Protein AF-0000000066217274 (afdb_homodimer)

pLDDT: mean 87.34, std 11.84, range [41.66, 98.69]

Organism: Salmonella typhimurium (strain LT2 / SGSC1412 / ATCC 700720) (NCBI:txid99287)

Solvent-accessible surface area (backbone atoms only — not comparable to full-atom values): 22727 Å² total; per-residue (Å²): 130,80,70,40,38,28,33,39,38,52,45,33,43,40,44,54,53,23,50,56,60,71,36,62,88,39,76,46,53,39,77,77,49,74,39,61,42,50,83,49,48,62,59,47,44,70,74,65,59,39,44,31,38,39,37,37,53,82,38,65,92,37,54,50,79,61,48,41,38,55,47,32,68,76,38,70,79,38,33,32,34,38,46,23,81,73,79,51,60,68,56,51,44,52,40,42,73,38,52,34,33,26,40,37,49,39,60,41,53,64,65,55,55,53,53,38,52,59,38,33,73,73,75,35,77,32,67,37,82,90,50,64,56,67,62,44,52,50,47,53,54,42,38,58,56,44,55,62,62,47,53,74,66,36,37,55,52,47,35,38,46,73,73,63,44,48,63,64,51,46,16,64,74,69,70,46,51,53,67,54,46,52,50,38,51,51,51,49,23,59,72,65,72,38,91,41,70,68,49,40,51,49,47,25,51,73,64,58,57,43,81,125,129,81,68,39,38,28,34,40,37,53,46,34,43,41,45,54,52,22,50,56,59,70,35,61,90,38,74,44,54,38,77,77,49,73,39,60,43,50,83,48,47,63,58,48,42,70,74,65,60,40,44,30,37,39,36,38,54,82,37,66,91,36,53,51,76,61,50,40,38,56,48,31,68,76,38,71,80,37,34,31,33,37,45,24,81,74,77,51,62,68,57,52,43,52,40,43,71,37,53,33,32,27,40,38,50,40,59,41,55,64,66,55,55,53,53,38,52,60,38,32,74,72,73,34,76,32,67,38,80,92,50,63,56,67,62,43,52,50,48,52,53,43,39,57,55,44,54,62,62,46,52,74,66,36,37,55,52,48,36,39,47,73,74,63,44,47,63,65,50,44,16,64,74,68,72,47,52,54,66,55,48,50,50,38,51,50,52,47,24,60,69,65,72,40,90,42,70,68,49,41,53,49,47,26,51,73,66,58,58,40,81,124

GO terms:
  GO:0000156 phosphorelay response regulator activity (F, IDA)
  GO:0005737 cytoplasm (C, IDA)
  GO:0000976 transcription cis-regulatory region binding (F, IDA)
  GO:0001216 DNA-binding transcription activator activity (F, IDA)
  GO:0001217 DNA-binding transcription repressor activity (F, IDA)
  GO:0043565 sequence-specific DNA binding (F, IDA)
  GO:0044374 sequence-specific DNA binding, bending (F, IDA)
  GO:0001216 DNA-binding transcription activator activity (F, IMP)
  GO:0045893 positive regulation of DNA-templated transcription (P, IMP)
  GO:1900192 positive regulation of single-species biofilm formation (P, IMP)
  GO:1902201 negative regulation of bacterial-type flagellum-dependent cell motility (P, IMP)
  GO:0052170 symbiont-mediated suppression of host innate immune response (P, IMP)
  GO:0005515 protein binding (F, IPI)

Sequence (424 aa):
MKEYKILLVDDHEIIINGIMNALLPWPHFKIVEHVKNGLEVYNACCAYEPDILILDLSLPGINGLDIIPQLHQRWPAMNILVYTAYQQEYMTIKTLAAGANGYVLKSSSQQVLLAALQTVAVNKRYIDPTLNREAILAELNADTTNHQLLTLRERQVLKLIDEGYTNHGISEKLHISIKTVETHRMNMMRKLQVHKVTELLNCARRMRLIEYMKEYKILLVDDHEIIINGIMNALLPWPHFKIVEHVKNGLEVYNACCAYEPDILILDLSLPGINGLDIIPQLHQRWPAMNILVYTAYQQEYMTIKTLAAGANGYVLKSSSQQVLLAALQTVAVNKRYIDPTLNREAILAELNADTTNHQLLTLRERQVLKLIDEGYTNHGISEKLHISIKTVETHRMNMMRKLQVHKVTELLNCARRMRLIEY

Structure (mmCIF, N/CA/C/O backbone):
data_AF-0000000066217274-model_v1
#
loop_
_entity.id
_entity.type
_entity.pdbx_description
1 polymer 'Response regulator SsrB'
#
loop_
_atom_site.group_PDB
_atom_site.id
_atom_site.type_symbol
_atom_site.label_atom_id
_atom_site.label_alt_id
_atom_site.label_comp_id
_atom_site.label_asym_id
_atom_site.label_entity_id
_atom_site.label_seq_id
_atom_site.pdbx_PDB_ins_code
_atom_site.Cartn_x
_atom_site.Cartn_y
_atom_site.Cartn_z
_atom_site.occupancy
_atom_site.B_iso_or_equiv
_atom_site.auth_seq_id
_atom_site.auth_comp_id
_atom_site.auth_asym_id
_atom_site.auth_atom_id
_atom_site.pdbx_PDB_model_num
ATOM 1 N N . MET A 1 1 ? -26.031 18.078 14.914 1 64.5 1 MET A N 1
ATOM 2 C CA . MET A 1 1 ? -24.656 17.562 14.977 1 64.5 1 MET A CA 1
ATOM 3 C C . MET A 1 1 ? -23.859 18 13.75 1 64.5 1 MET A C 1
ATOM 5 O O . MET A 1 1 ? -24.422 18.156 12.664 1 64.5 1 MET A O 1
ATOM 9 N N . LYS A 1 2 ? -22.719 18.562 13.898 1 88.5 2 LYS A N 1
ATOM 10 C CA . LYS A 1 2 ? -21.953 19.125 12.781 1 88.5 2 LYS A CA 1
ATOM 11 C C . LYS A 1 2 ? -21.594 18.031 11.773 1 88.5 2 LYS A C 1
ATOM 13 O O . LYS A 1 2 ? -21.25 16.922 12.164 1 88.5 2 LYS A O 1
ATOM 18 N N . GLU A 1 3 ? -21.969 18.266 10.539 1 94.81 3 GLU A N 1
ATOM 19 C CA . GLU A 1 3 ? -21.578 17.391 9.445 1 94.81 3 GLU A CA 1
ATOM 20 C C . GLU A 1 3 ? -20.188 17.734 8.914 1 94.81 3 GLU A C 1
ATOM 22 O O . GLU A 1 3 ? -19.828 18.906 8.812 1 94.81 3 GLU A O 1
ATOM 27 N N . TYR A 1 4 ? -19.469 16.75 8.664 1 98 4 TYR A N 1
ATOM 28 C CA . TYR A 1 4 ? -18.125 16.938 8.148 1 98 4 TYR A CA 1
ATOM 29 C C . TYR A 1 4 ? -18 16.391 6.734 1 98 4 TYR A C 1
ATOM 31 O O . TYR A 1 4 ? -18.281 15.211 6.496 1 98 4 TYR A O 1
ATOM 39 N N . LYS A 1 5 ? -17.562 17.25 5.82 1 98.38 5 LYS A N 1
ATOM 40 C CA . LYS A 1 5 ? -17.266 16.828 4.457 1 98.38 5 LYS A CA 1
ATOM 41 C C . LYS A 1 5 ? -15.875 16.219 4.367 1 98.38 5 LYS A C 1
ATOM 43 O O . LYS A 1 5 ? -14.891 16.828 4.801 1 98.38 5 LYS A O 1
ATOM 48 N N . ILE A 1 6 ? -15.836 15.016 3.742 1 98.62 6 ILE A N 1
ATOM 49 C CA . ILE A 1 6 ? -14.562 14.305 3.658 1 98.62 6 ILE A CA 1
ATOM 50 C C . ILE A 1 6 ? -14.172 14.117 2.193 1 98.62 6 ILE A C 1
ATOM 52 O O . ILE A 1 6 ? -14.992 13.703 1.373 1 98.62 6 ILE A O 1
ATOM 56 N N . LEU A 1 7 ? -12.969 14.508 1.836 1 98.38 7 LEU A N 1
ATOM 57 C CA . LEU A 1 7 ? -12.336 14.172 0.562 1 98.38 7 LEU A CA 1
ATOM 58 C C . LEU A 1 7 ? -11.336 13.039 0.732 1 98.38 7 LEU A C 1
ATOM 60 O O . LEU A 1 7 ? -10.453 13.102 1.595 1 98.38 7 LEU A O 1
ATOM 64 N N . LEU A 1 8 ? -11.508 11.984 -0.059 1 97.31 8 LEU A N 1
ATOM 65 C CA . LEU A 1 8 ? -10.617 10.828 0.001 1 97.31 8 LEU A CA 1
ATOM 66 C C . LEU A 1 8 ? -9.609 10.867 -1.141 1 97.31 8 LEU A C 1
ATOM 68 O O . LEU A 1 8 ? -9.984 11.031 -2.303 1 97.31 8 LEU A O 1
ATOM 72 N N . VAL A 1 9 ? -8.336 10.75 -0.808 1 95.19 9 VAL A N 1
ATOM 73 C CA . VAL A 1 9 ? -7.27 10.656 -1.804 1 95.19 9 VAL A CA 1
ATOM 74 C C . VAL A 1 9 ? -6.551 9.32 -1.669 1 95.19 9 VAL A C 1
ATOM 76 O O . VAL A 1 9 ? -5.676 9.164 -0.817 1 95.19 9 VAL A O 1
ATOM 79 N N . ASP A 1 10 ? -6.836 8.422 -2.498 1 93.25 10 ASP A N 1
ATOM 80 C CA . ASP A 1 10 ? -6.324 7.051 -2.525 1 93.25 10 ASP A CA 1
ATOM 81 C C . ASP A 1 10 ? -6.574 6.398 -3.883 1 93.25 10 ASP A C 1
ATOM 83 O O . ASP A 1 10 ? -7.629 6.594 -4.488 1 93.25 10 ASP A O 1
ATOM 87 N N . ASP A 1 11 ? -5.637 5.641 -4.363 1 89.56 11 ASP A N 1
ATOM 88 C CA . ASP A 1 11 ? -5.82 5.059 -5.691 1 89.56 11 ASP A CA 1
ATOM 89 C C . ASP A 1 11 ? -6.309 3.613 -5.594 1 89.56 11 ASP A C 1
ATOM 91 O O . ASP A 1 11 ? -6.535 2.961 -6.617 1 89.56 11 ASP A O 1
ATOM 95 N N . HIS A 1 12 ? -6.5 3.104 -4.469 1 91.06 12 HIS A N 1
ATOM 96 C CA . HIS A 1 12 ? -7.039 1.762 -4.277 1 91.06 12 HIS A CA 1
ATOM 97 C C . HIS A 1 12 ? -8.555 1.797 -4.094 1 91.06 12 HIS A C 1
ATOM 99 O O . HIS A 1 12 ? -9.047 2.152 -3.02 1 91.06 12 HIS A O 1
ATOM 105 N N . GLU A 1 13 ? -9.242 1.322 -5.082 1 91.5 13 GLU A N 1
ATOM 106 C CA . GLU A 1 13 ? -10.703 1.378 -5.059 1 91.5 13 GLU A CA 1
ATOM 107 C C . GLU A 1 13 ? -11.266 0.593 -3.877 1 91.5 13 GLU A C 1
ATOM 109 O O . GLU A 1 13 ? -12.258 1.004 -3.268 1 91.5 13 GLU A O 1
ATOM 114 N N . ILE A 1 14 ? -10.688 -0.49 -3.588 1 93.12 14 ILE A N 1
ATOM 115 C CA . ILE A 1 14 ? -11.172 -1.345 -2.51 1 93.12 14 ILE A CA 1
ATOM 116 C C . ILE A 1 14 ? -11.055 -0.609 -1.177 1 93.12 14 ILE A C 1
ATOM 118 O O . ILE A 1 14 ? -11.898 -0.783 -0.291 1 93.12 14 ILE A O 1
ATOM 122 N N . ILE A 1 15 ? -10.07 0.191 -1.013 1 93.81 15 ILE A N 1
ATOM 123 C CA . ILE A 1 15 ? -9.883 0.988 0.196 1 93.81 15 ILE A CA 1
ATOM 124 C C . ILE A 1 15 ? -10.969 2.062 0.273 1 93.81 15 ILE A C 1
ATOM 126 O O . ILE A 1 15 ? -11.57 2.273 1.33 1 93.81 15 ILE A O 1
ATOM 130 N N . ILE A 1 16 ? -11.227 2.725 -0.833 1 94.31 16 ILE A N 1
ATOM 131 C CA . ILE A 1 16 ? -12.273 3.74 -0.903 1 94.31 16 ILE A CA 1
ATOM 132 C C . ILE A 1 16 ? -13.609 3.133 -0.492 1 94.31 16 ILE A C 1
ATOM 134 O O . ILE A 1 16 ? -14.297 3.664 0.384 1 94.31 16 ILE A O 1
ATOM 138 N N . ASN A 1 17 ? -13.906 2.033 -1.079 1 93.38 17 ASN A N 1
ATOM 139 C CA . ASN A 1 17 ? -15.156 1.354 -0.755 1 93.38 17 ASN A CA 1
ATOM 140 C C . ASN A 1 17 ? -15.195 0.911 0.705 1 93.38 17 ASN A C 1
ATOM 142 O O . ASN A 1 17 ? -16.234 0.96 1.348 1 93.38 17 ASN A O 1
ATOM 146 N N . GLY A 1 18 ? -14.078 0.452 1.181 1 94.19 18 GLY A N 1
ATOM 147 C CA . GLY A 1 18 ? -13.977 0.064 2.578 1 94.19 18 GLY A CA 1
ATOM 148 C C . GLY A 1 18 ? -14.258 1.205 3.537 1 94.19 18 GLY A C 1
ATOM 149 O O . GLY A 1 18 ? -14.984 1.032 4.52 1 94.19 18 GLY A O 1
ATOM 150 N N . ILE A 1 19 ? -13.727 2.344 3.215 1 96.25 19 ILE A N 1
ATOM 151 C CA . ILE A 1 19 ? -13.93 3.521 4.051 1 96.25 19 ILE A CA 1
ATOM 152 C C . ILE A 1 19 ? -15.391 3.967 3.971 1 96.25 19 ILE A C 1
ATOM 154 O O . ILE A 1 19 ? -16 4.277 4.992 1 96.25 19 ILE A O 1
ATOM 158 N N . MET A 1 20 ? -15.906 4.02 2.789 1 94.81 20 MET A N 1
ATOM 159 C CA . MET A 1 20 ? -17.297 4.398 2.605 1 94.81 20 MET A CA 1
ATOM 160 C C . MET A 1 20 ? -18.219 3.502 3.434 1 94.81 20 MET A C 1
ATOM 162 O O . MET A 1 20 ? -19.125 3.99 4.109 1 94.81 20 MET A O 1
ATOM 166 N N . ASN A 1 21 ? -17.969 2.262 3.369 1 93.62 21 ASN A N 1
ATOM 167 C CA . ASN A 1 21 ? -18.781 1.315 4.129 1 93.62 21 ASN A CA 1
ATOM 168 C C . ASN A 1 21 ? -18.609 1.505 5.633 1 93.62 21 ASN A C 1
ATOM 170 O O . ASN A 1 21 ? -19.562 1.378 6.398 1 93.62 21 ASN A O 1
ATOM 174 N N . ALA A 1 22 ? -17.391 1.72 6.059 1 94 22 ALA A N 1
ATOM 175 C CA . ALA A 1 22 ? -17.078 1.901 7.477 1 94 22 ALA A CA 1
ATOM 176 C C . ALA A 1 22 ? -17.781 3.131 8.039 1 94 22 ALA A C 1
ATOM 178 O O . ALA A 1 22 ? -18.094 3.184 9.227 1 94 22 ALA A O 1
ATOM 179 N N . LEU A 1 23 ? -18.109 4.062 7.203 1 96.06 23 LEU A N 1
ATOM 180 C CA . LEU A 1 23 ? -18.656 5.332 7.66 1 96.06 23 LEU A CA 1
ATOM 181 C C . LEU A 1 23 ? -20.188 5.32 7.57 1 96.06 23 LEU A C 1
ATOM 183 O O . LEU A 1 23 ? -20.844 6.246 8.047 1 96.06 23 LEU A O 1
ATOM 187 N N . LEU A 1 24 ? -20.797 4.316 7.043 1 94.06 24 LEU A N 1
ATOM 188 C CA . LEU A 1 24 ? -22.25 4.227 6.875 1 94.06 24 LEU A CA 1
ATOM 189 C C . LEU A 1 24 ? -22.953 4.445 8.203 1 94.06 24 LEU A C 1
ATOM 191 O O . LEU A 1 24 ? -23.969 5.16 8.258 1 94.06 24 LEU A O 1
ATOM 195 N N . PRO A 1 25 ? -22.484 3.926 9.344 1 95 25 PRO A N 1
ATOM 196 C CA . PRO A 1 25 ? -23.156 4.141 10.633 1 95 25 PRO A CA 1
ATOM 197 C C . PRO A 1 25 ? -22.922 5.539 11.195 1 95 25 PRO A C 1
ATOM 199 O O . PRO A 1 25 ? -23.5 5.902 12.219 1 95 25 PRO A O 1
ATOM 202 N N . TRP A 1 26 ? -22.109 6.336 10.555 1 94.81 26 TRP A N 1
ATOM 203 C CA . TRP A 1 26 ? -21.75 7.672 11.016 1 94.81 26 TRP A CA 1
ATOM 204 C C . TRP A 1 26 ? -22.141 8.727 9.977 1 94.81 26 TRP A C 1
ATOM 206 O O . TRP A 1 26 ? -21.266 9.32 9.336 1 94.81 26 TRP A O 1
ATOM 216 N N . PRO A 1 27 ? -23.422 9.055 9.953 1 94.44 27 PRO A N 1
ATOM 217 C CA . PRO A 1 27 ? -23.938 9.898 8.867 1 94.44 27 PRO A CA 1
ATOM 218 C C . PRO A 1 27 ? -23.391 11.328 8.922 1 94.44 27 PRO A C 1
ATOM 220 O O . PRO A 1 27 ? -23.531 12.078 7.957 1 94.44 27 PRO A O 1
ATOM 223 N N . HIS A 1 28 ? -22.781 11.727 10.094 1 96.19 28 HIS A N 1
ATOM 224 C CA . HIS A 1 28 ? -22.234 13.078 10.195 1 96.19 28 HIS A CA 1
ATOM 225 C C . HIS A 1 28 ? -20.922 13.203 9.43 1 96.19 28 HIS A C 1
ATOM 227 O O . HIS A 1 28 ? -20.406 14.305 9.25 1 96.19 28 HIS A O 1
ATOM 233 N N . PHE A 1 29 ? -20.375 12.094 9.016 1 97.62 29 PHE A N 1
ATOM 234 C CA . PHE A 1 29 ? -19.25 12.086 8.086 1 97.62 29 PHE A CA 1
ATOM 235 C C . PHE A 1 29 ? -19.719 11.797 6.664 1 97.62 29 PHE A C 1
ATOM 237 O O . PHE A 1 29 ? -20.219 10.703 6.383 1 97.62 29 PHE A O 1
ATOM 244 N N . LYS A 1 30 ? -19.484 12.68 5.734 1 97.5 30 LYS A N 1
ATOM 245 C CA . LYS A 1 30 ? -19.938 12.539 4.355 1 97.5 30 LYS A CA 1
ATOM 246 C C . LYS A 1 30 ? -18.781 12.594 3.377 1 97.5 30 LYS A C 1
ATOM 248 O O . LYS A 1 30 ? -18.078 13.602 3.293 1 97.5 30 LYS A O 1
ATOM 253 N N . ILE A 1 31 ? -18.609 11.594 2.656 1 97.62 31 ILE A N 1
ATOM 254 C CA . ILE A 1 31 ? -17.609 11.602 1.59 1 97.62 31 ILE A CA 1
ATOM 255 C C . ILE A 1 31 ? -18.141 12.398 0.4 1 97.62 31 ILE A C 1
ATOM 257 O O . ILE A 1 31 ? -19.141 12.023 -0.211 1 97.62 31 ILE A O 1
ATOM 261 N N . VAL A 1 32 ? -17.5 13.414 0.003 1 97.69 32 VAL A N 1
ATOM 262 C CA . VAL A 1 32 ? -18.016 14.312 -1.022 1 97.69 32 VAL A CA 1
ATOM 263 C C . VAL A 1 32 ? -17.359 14 -2.363 1 97.69 32 VAL A C 1
ATOM 265 O O . VAL A 1 32 ? -17.922 14.305 -3.422 1 97.69 32 VAL A O 1
ATOM 268 N N . GLU A 1 33 ? -16.141 13.453 -2.285 1 96.69 33 GLU A N 1
ATOM 269 C CA . GLU A 1 33 ? -15.422 13.07 -3.49 1 96.69 33 GLU A CA 1
ATOM 270 C C . GLU A 1 33 ? -14.242 12.164 -3.156 1 96.69 33 GLU A C 1
ATOM 272 O O . GLU A 1 33 ? -13.836 12.062 -1.997 1 96.69 33 GLU A O 1
ATOM 277 N N . HIS A 1 34 ? -13.789 11.414 -4.125 1 95.25 34 HIS A N 1
ATOM 278 C CA . HIS A 1 34 ? -12.547 10.648 -4.039 1 95.25 34 HIS A CA 1
ATOM 279 C C . HIS A 1 34 ? -11.672 10.875 -5.27 1 95.25 34 HIS A C 1
ATOM 281 O O . HIS A 1 34 ? -12.18 10.984 -6.387 1 95.25 34 HIS A O 1
ATOM 287 N N . VAL A 1 35 ? -10.422 11.062 -5.043 1 91.94 35 VAL A N 1
ATOM 288 C CA . VAL A 1 35 ? -9.453 11.305 -6.105 1 91.94 35 VAL A CA 1
ATOM 289 C C . VAL A 1 35 ? -8.359 10.242 -6.059 1 91.94 35 VAL A C 1
ATOM 291 O O . VAL A 1 35 ? -8.023 9.742 -4.984 1 91.94 35 VAL A O 1
ATOM 294 N N . LYS A 1 36 ? -7.738 9.961 -7.227 1 88.12 36 LYS A N 1
ATOM 295 C CA . LYS A 1 36 ? -6.809 8.844 -7.316 1 88.12 36 LYS A CA 1
ATOM 296 C C . LYS A 1 36 ? -5.387 9.328 -7.586 1 88.12 36 LYS A C 1
ATOM 298 O O . LYS A 1 36 ? -4.457 8.523 -7.688 1 88.12 36 LYS A O 1
ATOM 303 N N . ASN A 1 37 ? -5.254 10.609 -7.773 1 83.81 37 ASN A N 1
ATOM 304 C CA . ASN A 1 37 ? -3.922 11.133 -8.055 1 83.81 37 ASN A CA 1
ATOM 305 C C . ASN A 1 37 ? -3.699 12.477 -7.367 1 83.81 37 ASN A C 1
ATOM 307 O O . ASN A 1 37 ? -4.648 13.234 -7.141 1 83.81 37 ASN A O 1
ATOM 311 N N . GLY A 1 38 ? -2.428 12.688 -7.062 1 79.44 38 GLY A N 1
ATOM 312 C CA . GLY A 1 38 ? -2.049 13.883 -6.32 1 79.44 38 GLY A CA 1
ATOM 313 C C . GLY A 1 38 ? -2.348 15.172 -7.066 1 79.44 38 GLY A C 1
ATOM 314 O O . GLY A 1 38 ? -2.637 16.203 -6.449 1 79.44 38 GLY A O 1
ATOM 315 N N . LEU A 1 39 ? -2.357 15.148 -8.328 1 80.06 39 LEU A N 1
ATOM 316 C CA . LEU A 1 39 ? -2.543 16.344 -9.141 1 80.06 39 LEU A CA 1
ATOM 317 C C . LEU A 1 39 ? -3.979 16.844 -9.047 1 80.06 39 LEU A C 1
ATOM 319 O O . LEU A 1 39 ? -4.238 18.031 -9.258 1 80.06 39 LEU A O 1
ATOM 323 N N . GLU A 1 40 ? -4.852 16.062 -8.672 1 90 40 GLU A N 1
ATOM 324 C CA . GLU A 1 40 ? -6.27 16.406 -8.648 1 90 40 GLU A CA 1
ATOM 325 C C . GLU A 1 40 ? -6.699 16.875 -7.258 1 90 40 GLU A C 1
ATOM 327 O O . GLU A 1 40 ? -7.805 17.391 -7.082 1 90 40 GLU A O 1
ATOM 332 N N . VAL A 1 41 ? -5.793 16.719 -6.281 1 92.56 41 VAL A N 1
ATOM 333 C CA . VAL A 1 41 ? -6.145 17 -4.891 1 92.56 41 VAL A CA 1
ATOM 334 C C . VAL A 1 41 ? -6.504 18.469 -4.738 1 92.56 41 VAL A C 1
ATOM 336 O O . VAL A 1 41 ? -7.516 18.812 -4.121 1 92.56 41 VAL A O 1
ATOM 339 N N . TYR A 1 42 ? -5.641 19.297 -5.324 1 91.44 42 TYR A N 1
ATOM 340 C CA . TYR A 1 42 ? -5.852 20.734 -5.211 1 91.44 42 TYR A CA 1
ATOM 341 C C . TYR A 1 42 ? -7.191 21.141 -5.809 1 91.44 42 TYR A C 1
ATOM 343 O O . TYR A 1 42 ? -7.977 21.844 -5.172 1 91.44 42 TYR A O 1
ATOM 351 N N . ASN A 1 43 ? -7.445 20.719 -7.023 1 94.62 43 ASN A N 1
ATOM 352 C CA . ASN A 1 43 ? -8.695 21.047 -7.699 1 94.62 43 ASN A CA 1
ATOM 353 C C . ASN A 1 43 ? -9.906 20.531 -6.922 1 94.62 43 ASN A C 1
ATOM 355 O O . ASN A 1 43 ? -10.938 21.203 -6.859 1 94.62 43 ASN A O 1
ATOM 359 N N . ALA A 1 44 ? -9.797 19.406 -6.383 1 96.69 44 ALA A N 1
ATOM 360 C CA . ALA A 1 44 ? -10.883 18.812 -5.602 1 96.69 44 ALA A CA 1
ATOM 361 C C . ALA A 1 44 ? -11.133 19.625 -4.332 1 96.69 44 ALA A C 1
ATOM 363 O O . ALA A 1 44 ? -12.281 19.828 -3.934 1 96.69 44 ALA A O 1
ATOM 364 N N . CYS A 1 45 ? -10.062 20.031 -3.713 1 96.5 45 CYS A N 1
ATOM 365 C CA . CYS A 1 45 ? -10.211 20.859 -2.529 1 96.5 45 CYS A CA 1
ATOM 366 C C . CYS A 1 45 ? -10.93 22.172 -2.869 1 96.5 45 CYS A C 1
ATOM 368 O O . CYS A 1 45 ? -11.766 22.641 -2.098 1 96.5 45 CYS A O 1
ATOM 370 N N . CYS A 1 46 ? -10.578 22.734 -4.016 1 96.25 46 CYS A N 1
ATOM 371 C CA . CYS A 1 46 ? -11.234 23.969 -4.465 1 96.25 46 CYS A CA 1
ATOM 372 C C . CYS A 1 46 ? -12.719 23.719 -4.727 1 96.25 46 CYS A C 1
ATOM 374 O O . CYS A 1 46 ? -13.562 24.531 -4.332 1 96.25 46 CYS A O 1
ATOM 376 N N . ALA A 1 47 ? -13.039 22.688 -5.293 1 97.12 47 ALA A N 1
ATOM 377 C CA . ALA A 1 47 ? -14.391 22.406 -5.773 1 97.12 47 ALA A CA 1
ATOM 378 C C . ALA A 1 47 ? -15.312 22.016 -4.617 1 97.12 47 ALA A C 1
ATOM 380 O O . ALA A 1 47 ? -16.484 22.375 -4.609 1 97.12 47 ALA A O 1
ATOM 381 N N . TYR A 1 48 ? -14.797 21.281 -3.602 1 97.5 48 TYR A N 1
ATOM 382 C CA . TYR A 1 48 ? -15.695 20.656 -2.643 1 97.5 48 TYR A CA 1
ATOM 383 C C . TYR A 1 48 ? -15.5 21.234 -1.246 1 97.5 48 TYR A C 1
ATOM 385 O O . TYR A 1 48 ? -16.328 21.031 -0.36 1 97.5 48 TYR A O 1
ATOM 393 N N . GLU A 1 49 ? -14.32 21.922 -0.99 1 96.69 49 GLU A N 1
ATOM 394 C CA . GLU A 1 49 ? -14.031 22.562 0.288 1 96.69 49 GLU A CA 1
ATOM 395 C C . GLU A 1 49 ? -14.25 21.609 1.453 1 96.69 49 GLU A C 1
ATOM 397 O O . GLU A 1 49 ? -15.062 21.875 2.342 1 96.69 49 GLU A O 1
ATOM 402 N N . PRO A 1 50 ? -13.539 20.547 1.476 1 98.44 50 PRO A N 1
ATOM 403 C CA . PRO A 1 50 ? -13.727 19.547 2.533 1 98.44 50 PRO A CA 1
ATOM 404 C C . PRO A 1 50 ? -13.273 20.047 3.902 1 98.44 50 PRO A C 1
ATOM 406 O O . PRO A 1 50 ? -12.414 20.938 3.988 1 98.44 50 PRO A O 1
ATOM 409 N N . ASP A 1 51 ? -13.93 19.469 4.93 1 98.5 51 ASP A N 1
ATOM 410 C CA . ASP A 1 51 ? -13.5 19.719 6.305 1 98.5 51 ASP A CA 1
ATOM 411 C C . ASP A 1 51 ? -12.312 18.828 6.676 1 98.5 51 ASP A C 1
ATOM 413 O O . ASP A 1 51 ? -11.477 19.219 7.492 1 98.5 51 ASP A O 1
ATOM 417 N N . ILE A 1 52 ? -12.305 17.641 6.105 1 98.69 52 ILE A N 1
ATOM 418 C CA . ILE A 1 52 ? -11.258 16.672 6.379 1 98.69 52 ILE A CA 1
ATOM 419 C C . ILE A 1 52 ? -10.758 16.078 5.066 1 98.69 52 ILE A C 1
ATOM 421 O O . ILE A 1 52 ? -11.555 15.672 4.215 1 98.69 52 ILE A O 1
ATOM 425 N N . LEU A 1 53 ? -9.492 16.078 4.863 1 98.19 53 LEU A N 1
ATOM 426 C CA . LEU A 1 53 ? -8.805 15.391 3.77 1 98.19 53 LEU A CA 1
ATOM 427 C C . LEU A 1 53 ? -8.109 14.125 4.266 1 98.19 53 LEU A C 1
ATOM 429 O O . LEU A 1 53 ? -7.285 14.18 5.18 1 98.19 53 LEU A O 1
ATOM 433 N N . ILE A 1 54 ? -8.523 12.953 3.805 1 97.88 54 ILE A N 1
ATOM 434 C CA . ILE A 1 54 ? -7.789 11.719 4.047 1 97.88 54 ILE A CA 1
ATOM 435 C C . ILE A 1 54 ? -6.812 11.461 2.902 1 97.88 54 ILE A C 1
ATOM 437 O O . ILE A 1 54 ? -7.223 11.281 1.756 1 97.88 54 ILE A O 1
ATOM 441 N N . LEU A 1 55 ? -5.547 11.406 3.236 1 96.12 55 LEU A N 1
ATOM 442 C CA . LEU A 1 55 ? -4.508 11.422 2.211 1 96.12 55 LEU A CA 1
ATOM 443 C C . LEU A 1 55 ? -3.617 10.188 2.328 1 96.12 55 LEU A C 1
ATOM 445 O O . LEU A 1 55 ? -3.023 9.945 3.383 1 96.12 55 LEU A O 1
ATOM 449 N N . ASP A 1 56 ? -3.547 9.422 1.231 1 94.38 56 ASP A N 1
ATOM 450 C CA . ASP A 1 56 ? -2.566 8.344 1.125 1 94.38 56 ASP A CA 1
ATOM 451 C C . ASP A 1 56 ? -1.214 8.883 0.66 1 94.38 56 ASP A C 1
ATOM 453 O O . ASP A 1 56 ? -1.125 9.539 -0.379 1 94.38 56 ASP A O 1
ATOM 457 N N . LEU A 1 57 ? -0.102 8.523 1.386 1 90.38 57 LEU A N 1
ATOM 458 C CA . LEU A 1 57 ? 1.223 9.031 1.05 1 90.38 57 LEU A CA 1
ATOM 459 C C . LEU A 1 57 ? 1.853 8.219 -0.072 1 90.38 57 LEU A C 1
ATOM 461 O O . LEU A 1 57 ? 2.826 8.648 -0.692 1 90.38 57 LEU A O 1
ATOM 465 N N . SER A 1 58 ? 1.351 7.059 -0.3 1 82.19 58 SER A N 1
ATOM 466 C CA . SER A 1 58 ? 1.958 6.152 -1.269 1 82.19 58 SER A CA 1
ATOM 467 C C . SER A 1 58 ? 1.422 6.406 -2.674 1 82.19 58 SER A C 1
ATOM 469 O O . SER A 1 58 ? 1.649 5.605 -3.584 1 82.19 58 SER A O 1
ATOM 471 N N . LEU A 1 59 ? 0.762 7.391 -2.932 1 81.94 59 LEU A N 1
ATOM 472 C CA . LEU A 1 59 ? 0.155 7.695 -4.223 1 81.94 59 LEU A CA 1
ATOM 473 C C . LEU A 1 59 ? 1.218 8.094 -5.242 1 81.94 59 LEU A C 1
ATOM 475 O O . LEU A 1 59 ? 2.141 8.852 -4.918 1 81.94 59 LEU A O 1
ATOM 479 N N . PRO A 1 60 ? 1.062 7.555 -6.414 1 70.06 60 PRO A N 1
ATOM 480 C CA . PRO A 1 60 ? 1.972 7.992 -7.473 1 70.06 60 PRO A CA 1
ATOM 481 C C . PRO A 1 60 ? 1.853 9.484 -7.77 1 70.06 60 PRO A C 1
ATOM 483 O O . PRO A 1 60 ? 0.747 10.031 -7.766 1 70.06 60 PRO A O 1
ATOM 486 N N . GLY A 1 61 ? 3.047 10.039 -7.957 1 66.75 61 GLY A N 1
ATOM 487 C CA . GLY A 1 61 ? 3.045 11.438 -8.3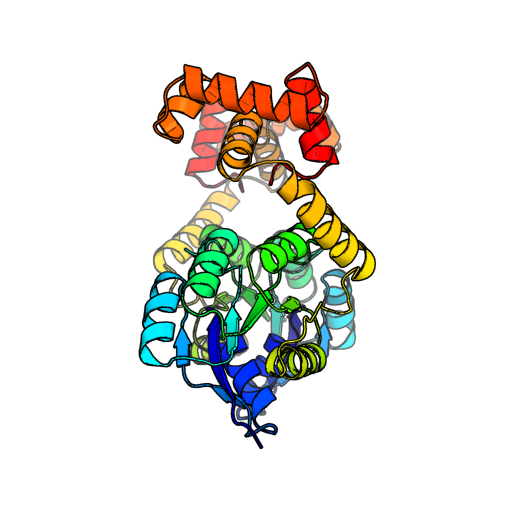75 1 66.75 61 GLY A CA 1
ATOM 488 C C . GLY A 1 61 ? 2.969 12.406 -7.211 1 66.75 61 GLY A C 1
ATOM 489 O O . GLY A 1 61 ? 2.961 13.625 -7.414 1 66.75 61 GLY A O 1
ATOM 490 N N . ILE A 1 62 ? 2.695 11.836 -6.082 1 70 62 ILE A N 1
ATOM 491 C CA . ILE A 1 62 ? 2.584 12.766 -4.961 1 70 62 ILE A CA 1
ATOM 492 C C . ILE A 1 62 ? 3.756 12.562 -4.004 1 70 62 ILE A C 1
ATOM 494 O O . ILE A 1 62 ? 4.156 11.43 -3.732 1 70 62 ILE A O 1
ATOM 498 N N . ASN A 1 63 ? 4.27 13.648 -3.699 1 75.81 63 ASN A N 1
ATOM 499 C CA . ASN A 1 63 ? 5.117 13.75 -2.514 1 75.81 63 ASN A CA 1
ATOM 500 C C . ASN A 1 63 ? 4.375 14.391 -1.346 1 75.81 63 ASN A C 1
ATOM 502 O O . ASN A 1 63 ? 4.188 15.609 -1.318 1 75.81 63 ASN A O 1
ATOM 506 N N . GLY A 1 64 ? 3.908 13.531 -0.446 1 75.88 64 GLY A N 1
ATOM 507 C CA . GLY A 1 64 ? 3.137 14.008 0.692 1 75.88 64 GLY A CA 1
ATOM 508 C C . GLY A 1 64 ? 3.809 15.148 1.433 1 75.88 64 GLY A C 1
ATOM 509 O O . GLY A 1 64 ? 3.139 16.078 1.891 1 75.88 64 GLY A O 1
ATOM 510 N N . LEU A 1 65 ? 5.07 15.094 1.485 1 77.69 65 LEU A N 1
ATOM 511 C CA . LEU A 1 65 ? 5.828 16.109 2.215 1 77.69 65 LEU A CA 1
ATOM 512 C C . LEU A 1 65 ? 5.812 17.438 1.475 1 77.69 65 LEU A C 1
ATOM 514 O O . LEU A 1 65 ? 6.039 18.484 2.076 1 77.69 65 LEU A O 1
ATOM 518 N N . ASP A 1 66 ? 5.504 17.391 0.236 1 79.81 66 ASP A N 1
ATOM 519 C CA . ASP A 1 66 ? 5.422 18.625 -0.559 1 79.81 66 ASP A CA 1
ATOM 520 C C . ASP A 1 66 ? 3.994 19.172 -0.579 1 79.81 66 ASP A C 1
ATOM 522 O O . ASP A 1 66 ? 3.789 20.375 -0.5 1 79.81 66 ASP A O 1
ATOM 526 N N . ILE A 1 67 ? 3.053 18.328 -0.606 1 89 67 ILE A N 1
ATOM 527 C CA . ILE A 1 67 ? 1.688 18.766 -0.871 1 89 67 ILE A CA 1
ATOM 528 C C . ILE A 1 67 ? 1.022 19.188 0.434 1 89 67 ILE A C 1
ATOM 530 O O . ILE A 1 67 ? 0.188 20.094 0.442 1 89 67 ILE A O 1
ATOM 534 N N . ILE A 1 68 ? 1.357 18.594 1.508 1 93.19 68 ILE A N 1
ATOM 535 C CA . ILE A 1 68 ? 0.676 18.828 2.777 1 93.19 68 ILE A CA 1
ATOM 536 C C . ILE A 1 68 ? 0.856 20.281 3.207 1 93.19 68 ILE A C 1
ATOM 538 O O . ILE A 1 68 ? -0.117 20.953 3.541 1 93.19 68 ILE A O 1
ATOM 542 N N . PRO A 1 69 ? 2.133 20.812 3.145 1 89.5 69 PRO A N 1
ATOM 543 C CA . PRO A 1 69 ? 2.289 22.219 3.535 1 89.5 69 PRO A CA 1
ATOM 544 C C . PRO A 1 69 ? 1.501 23.172 2.641 1 89.5 69 PRO A C 1
ATOM 546 O O . PRO A 1 69 ? 0.951 24.172 3.123 1 89.5 69 PRO A O 1
ATOM 549 N N . GLN A 1 70 ? 1.462 22.875 1.408 1 88.5 70 GLN A N 1
ATOM 550 C CA . GLN A 1 70 ? 0.724 23.719 0.462 1 88.5 70 GLN A CA 1
ATOM 551 C C . GLN A 1 70 ? -0.77 23.703 0.773 1 88.5 70 GLN A C 1
ATOM 553 O O . GLN A 1 70 ? -1.411 24.75 0.786 1 88.5 70 GLN A O 1
ATOM 558 N N . LEU A 1 71 ? -1.303 22.609 1.04 1 94.75 71 LEU A N 1
ATOM 559 C CA . LEU A 1 71 ? -2.721 22.469 1.356 1 94.75 71 LEU A CA 1
ATOM 560 C C . LEU A 1 71 ? -3.049 23.141 2.688 1 94.75 71 LEU A C 1
ATOM 562 O O . LEU A 1 71 ? -4.062 23.828 2.809 1 94.75 71 LEU A O 1
ATOM 566 N N . HIS A 1 72 ? -2.178 22.875 3.586 1 93.81 72 HIS A N 1
ATOM 567 C CA . HIS A 1 72 ? -2.375 23.453 4.914 1 93.81 72 HIS A CA 1
ATOM 568 C C . HIS A 1 72 ? -2.383 24.969 4.867 1 93.81 72 HIS A C 1
ATOM 570 O O . HIS A 1 72 ? -3.17 25.625 5.562 1 93.81 72 HIS A O 1
ATOM 576 N N . GLN A 1 73 ? -1.492 25.531 4.141 1 90.06 73 GLN A N 1
ATOM 577 C CA . GLN A 1 73 ? -1.406 26.984 4.012 1 90.06 73 GLN A CA 1
ATOM 578 C C . GLN A 1 73 ? -2.652 27.547 3.342 1 90.06 73 GLN A C 1
ATOM 580 O O . GLN A 1 73 ? -3.189 28.562 3.779 1 90.06 73 GLN A O 1
ATOM 585 N N . ARG A 1 74 ? -3.117 26.922 2.365 1 91.94 74 ARG A N 1
ATOM 586 C CA . ARG A 1 74 ? -4.242 27.438 1.586 1 91.94 74 ARG A CA 1
ATOM 587 C C . ARG A 1 74 ? -5.559 27.219 2.326 1 91.94 74 ARG A C 1
ATOM 589 O O . ARG A 1 74 ? -6.465 28.047 2.24 1 91.94 74 ARG A O 1
ATOM 596 N N . TRP A 1 75 ? -5.711 26.109 2.982 1 95.88 75 TRP A N 1
ATOM 597 C CA . TRP A 1 75 ? -6.906 25.766 3.746 1 95.88 75 TRP A CA 1
ATOM 598 C C . TRP A 1 75 ? -6.551 25.438 5.191 1 95.88 75 TRP A C 1
ATOM 600 O O . TRP A 1 75 ? -6.613 24.266 5.598 1 95.88 75 TRP A O 1
ATOM 610 N N . PRO A 1 76 ? -6.34 26.422 5.977 1 92.5 76 PRO A N 1
ATOM 611 C CA . PRO A 1 76 ? -5.875 26.203 7.348 1 92.5 76 PRO A CA 1
ATOM 612 C C . PRO A 1 76 ? -6.926 25.531 8.227 1 92.5 76 PRO A C 1
ATOM 614 O O . PRO A 1 76 ? -6.582 24.875 9.219 1 92.5 76 PRO A O 1
ATOM 617 N N . ALA A 1 77 ? -8.109 25.609 7.828 1 94.75 77 ALA A N 1
ATOM 618 C CA . ALA A 1 77 ? -9.18 25.047 8.648 1 94.75 77 ALA A CA 1
ATOM 619 C C . ALA A 1 77 ? -9.445 23.594 8.281 1 94.75 77 ALA A C 1
ATOM 621 O O . ALA A 1 77 ? -10.102 22.875 9.031 1 94.75 77 ALA A O 1
ATOM 622 N N . MET A 1 78 ? -8.984 23.156 7.164 1 97.69 78 MET A N 1
ATOM 623 C CA . MET A 1 78 ? -9.148 21.781 6.727 1 97.69 78 MET A CA 1
ATOM 624 C C . MET A 1 78 ? -8.188 20.859 7.473 1 97.69 78 MET A C 1
ATOM 626 O O . MET A 1 78 ? -6.98 21.094 7.496 1 97.69 78 MET A O 1
ATOM 630 N N . ASN A 1 79 ? -8.719 19.828 8.078 1 98.44 79 ASN A N 1
ATOM 631 C CA . ASN A 1 79 ? -7.871 18.844 8.75 1 98.44 79 ASN A CA 1
ATOM 632 C C . ASN A 1 79 ? -7.344 17.812 7.773 1 98.44 79 ASN A C 1
ATOM 634 O O . ASN A 1 79 ? -8.094 17.297 6.934 1 98.44 79 ASN A O 1
ATOM 638 N N . ILE A 1 80 ? -6.078 17.562 7.832 1 98.12 80 ILE A N 1
ATOM 639 C CA . ILE A 1 80 ? -5.449 16.578 6.973 1 98.12 80 ILE A CA 1
ATOM 640 C C . ILE A 1 80 ? -5.117 15.32 7.785 1 98.12 80 ILE A C 1
ATOM 642 O O . ILE A 1 80 ? -4.352 15.391 8.75 1 98.12 80 ILE A O 1
ATOM 646 N N . LEU A 1 81 ? -5.75 14.234 7.492 1 98.56 81 LEU A N 1
ATOM 647 C CA . LEU A 1 81 ? -5.484 12.93 8.086 1 98.56 81 LEU A CA 1
ATOM 648 C C . LEU A 1 81 ? -4.707 12.039 7.121 1 98.56 81 LEU A C 1
ATOM 650 O O . LEU A 1 81 ? -5.234 11.641 6.078 1 98.56 81 LEU A O 1
ATOM 654 N N . VAL A 1 82 ? -3.475 11.75 7.445 1 97.44 82 VAL A N 1
ATOM 655 C CA . VAL A 1 82 ? -2.664 10.844 6.645 1 97.44 82 VAL A CA 1
ATOM 656 C C . VAL A 1 82 ? -3.062 9.398 6.934 1 97.44 82 VAL A C 1
ATOM 658 O O . VAL A 1 82 ? -3.139 8.992 8.094 1 97.44 82 VAL A O 1
ATOM 661 N N . TYR A 1 83 ? -3.492 8.68 5.93 1 97.12 83 TYR A N 1
ATOM 662 C CA . TYR A 1 83 ? -3.832 7.258 5.984 1 97.12 83 TYR A CA 1
ATOM 663 C C . TYR A 1 83 ? -2.955 6.449 5.035 1 97.12 83 TYR A C 1
ATOM 665 O O . TYR A 1 83 ? -3.186 6.441 3.822 1 97.12 83 TYR A O 1
ATOM 673 N N . THR A 1 84 ? -1.962 5.684 5.57 1 93.5 84 THR A N 1
ATOM 674 C CA . THR A 1 84 ? -0.882 5.211 4.711 1 93.5 84 THR A CA 1
ATOM 675 C C . THR A 1 84 ? -0.362 3.859 5.195 1 93.5 84 THR A C 1
ATOM 677 O O . THR A 1 84 ? -0.723 3.4 6.281 1 93.5 84 THR A O 1
ATOM 680 N N . ALA A 1 85 ? 0.374 3.207 4.336 1 88.88 85 ALA A N 1
ATOM 681 C CA . ALA A 1 85 ? 1.035 1.952 4.684 1 88.88 85 ALA A CA 1
ATOM 682 C C . ALA A 1 85 ? 2.387 2.209 5.344 1 88.88 85 ALA A C 1
ATOM 684 O O . ALA A 1 85 ? 2.975 1.306 5.941 1 88.88 85 ALA A O 1
ATOM 685 N N . TYR A 1 86 ? 2.949 3.41 5.328 1 87 86 TYR A N 1
ATOM 686 C CA . TYR A 1 86 ? 4.277 3.729 5.84 1 87 86 TYR A CA 1
ATOM 687 C C . TYR A 1 86 ? 4.289 3.738 7.363 1 87 86 TYR A C 1
ATOM 689 O O . TYR A 1 86 ? 3.67 4.602 7.988 1 87 86 TYR A O 1
ATOM 697 N N . GLN A 1 87 ? 5.047 2.914 7.922 1 88.62 87 GLN A N 1
ATOM 698 C CA . GLN A 1 87 ? 5.059 2.758 9.375 1 88.62 87 GLN A CA 1
ATOM 699 C C . GLN A 1 87 ? 6.238 3.496 9.992 1 88.62 87 GLN A C 1
ATOM 701 O O . GLN A 1 87 ? 6.312 3.643 11.219 1 88.62 87 GLN A O 1
ATOM 706 N N . GLN A 1 88 ? 7.031 4.086 9.203 1 83.38 88 GLN A N 1
ATOM 707 C CA . GLN A 1 88 ? 8.234 4.73 9.719 1 83.38 88 GLN A CA 1
ATOM 708 C C . GLN A 1 88 ? 7.887 5.98 10.516 1 83.38 88 GLN A C 1
ATOM 710 O O . GLN A 1 88 ? 7.18 6.863 10.023 1 83.38 88 GLN A O 1
ATOM 715 N N . GLU A 1 89 ? 8.484 6.043 11.672 1 86 89 GLU A N 1
ATOM 716 C CA . GLU A 1 89 ? 8.234 7.184 12.547 1 86 89 GLU A CA 1
ATOM 717 C C . GLU A 1 89 ? 8.703 8.484 11.906 1 86 89 GLU A C 1
ATOM 719 O O . GLU A 1 89 ? 8.086 9.539 12.109 1 86 89 GLU A O 1
ATOM 724 N N . TYR A 1 90 ? 9.773 8.383 11.203 1 83.38 90 TYR A N 1
ATOM 725 C CA . TYR A 1 90 ? 10.305 9.562 10.539 1 83.38 90 TYR A CA 1
ATOM 726 C C . TYR A 1 90 ? 9.25 10.203 9.641 1 83.38 90 TYR A C 1
ATOM 728 O O . TYR A 1 90 ? 9.086 11.43 9.633 1 83.38 90 TYR A O 1
ATOM 736 N N . MET A 1 91 ? 8.5 9.352 8.961 1 87 91 MET A N 1
ATOM 737 C CA . MET A 1 91 ? 7.457 9.859 8.078 1 87 91 MET A CA 1
ATOM 738 C C . MET A 1 91 ? 6.316 10.477 8.875 1 87 91 MET A C 1
ATOM 740 O O . MET A 1 91 ? 5.738 11.484 8.469 1 87 91 MET A O 1
ATOM 744 N N . THR A 1 92 ? 6.012 9.891 9.961 1 92.88 92 THR A N 1
ATOM 745 C CA . THR A 1 92 ? 4.98 10.422 10.852 1 92.88 92 THR A CA 1
ATOM 746 C C . THR A 1 92 ? 5.344 11.82 11.328 1 92.88 92 THR A C 1
ATOM 748 O O . THR A 1 92 ? 4.527 12.742 11.25 1 92.88 92 THR A O 1
ATOM 751 N N . ILE A 1 93 ? 6.562 11.961 11.773 1 89.94 93 ILE A N 1
ATOM 752 C CA . ILE A 1 93 ? 7.047 13.234 12.297 1 89.94 93 ILE A CA 1
ATOM 753 C C . ILE A 1 93 ? 7.012 14.289 11.195 1 89.94 93 ILE A C 1
ATOM 755 O O . ILE A 1 93 ? 6.504 15.398 11.406 1 89.94 93 ILE A O 1
ATOM 759 N N . LYS A 1 94 ? 7.504 13.969 10.031 1 86.69 94 LYS A N 1
ATOM 760 C CA . LYS A 1 94 ? 7.621 14.922 8.93 1 86.69 94 LYS A CA 1
ATOM 761 C C . LYS A 1 94 ? 6.246 15.383 8.453 1 86.69 94 LYS A C 1
ATOM 763 O O . LYS A 1 94 ? 6.043 16.562 8.172 1 86.69 94 LYS A O 1
ATOM 768 N N . THR A 1 95 ? 5.297 14.477 8.406 1 93.06 95 THR A N 1
ATOM 769 C CA . THR A 1 95 ? 3.973 14.82 7.902 1 93.06 95 THR A CA 1
ATOM 770 C C . THR A 1 95 ? 3.209 15.664 8.922 1 93.06 95 THR A C 1
ATOM 772 O O . THR A 1 95 ? 2.508 16.609 8.555 1 93.06 95 THR A O 1
ATOM 775 N N . LEU A 1 96 ? 3.361 15.344 10.164 1 93.88 96 LEU A N 1
ATOM 776 C CA . LEU A 1 96 ? 2.713 16.125 11.211 1 93.88 96 LEU A CA 1
ATOM 777 C C . LEU A 1 96 ? 3.307 17.531 11.289 1 93.88 96 LEU A C 1
ATOM 779 O O . LEU A 1 96 ? 2.574 18.516 11.43 1 93.88 96 LEU A O 1
ATOM 783 N N . ALA A 1 97 ? 4.605 17.594 11.133 1 89.19 97 ALA A N 1
ATOM 784 C CA . ALA A 1 97 ? 5.285 18.891 11.133 1 89.19 97 ALA A CA 1
ATOM 785 C C . ALA A 1 97 ? 4.871 19.719 9.922 1 89.19 97 ALA A C 1
ATOM 787 O O . ALA A 1 97 ? 4.816 20.953 10 1 89.19 97 ALA A O 1
ATOM 788 N N . ALA A 1 98 ? 4.543 19.094 8.914 1 88.31 98 ALA A N 1
ATOM 789 C CA . ALA A 1 98 ? 4.195 19.75 7.656 1 88.31 98 ALA A CA 1
ATOM 790 C C . ALA A 1 98 ? 2.766 20.281 7.691 1 88.31 98 ALA A C 1
ATOM 792 O O . ALA A 1 98 ? 2.371 21.078 6.836 1 88.31 98 ALA A O 1
ATOM 793 N N . GLY A 1 99 ? 1.979 19.844 8.68 1 93.62 99 GLY A N 1
ATOM 794 C CA . GLY A 1 99 ? 0.656 20.422 8.812 1 93.62 99 GLY A CA 1
ATOM 795 C C . GLY A 1 99 ? -0.447 19.391 8.93 1 93.62 99 GLY A C 1
ATOM 796 O O . GLY A 1 99 ? -1.613 19.734 9.133 1 93.62 99 GLY A O 1
ATOM 797 N N . ALA A 1 100 ? -0.117 18.109 8.852 1 96.69 100 ALA A N 1
ATOM 798 C CA . ALA A 1 100 ? -1.118 17.062 9.055 1 96.69 100 ALA A CA 1
ATOM 799 C C . ALA A 1 100 ? -1.617 17.062 10.5 1 96.69 100 ALA A C 1
ATOM 801 O O . ALA A 1 100 ? -0.854 17.328 11.422 1 96.69 100 ALA A O 1
ATOM 802 N N . ASN A 1 101 ? -2.877 16.672 10.633 1 97.5 101 ASN A N 1
ATOM 803 C CA . ASN A 1 101 ? -3.494 16.625 11.953 1 97.5 101 ASN A CA 1
ATOM 804 C C . ASN A 1 101 ? -3.494 15.211 12.531 1 97.5 101 ASN A C 1
ATOM 806 O O . ASN A 1 101 ? -3.707 15.023 13.727 1 97.5 101 ASN A O 1
ATOM 810 N N . GLY A 1 102 ? -3.275 14.273 11.727 1 98.12 102 GLY A N 1
ATOM 811 C CA . GLY A 1 102 ? -3.262 12.891 12.172 1 98.12 102 GLY A CA 1
ATOM 812 C C . GLY A 1 102 ? -2.486 11.969 11.242 1 98.12 102 GLY A C 1
ATOM 813 O O . GLY A 1 102 ? -2.209 12.328 10.094 1 98.12 102 GLY A O 1
ATOM 814 N N . TYR A 1 103 ? -2.111 10.836 11.82 1 97.94 103 TYR A N 1
ATOM 815 C CA . TYR A 1 103 ? -1.384 9.781 11.117 1 97.94 103 TYR A CA 1
ATOM 816 C C . TYR A 1 103 ? -1.885 8.406 11.523 1 97.94 103 TYR A C 1
ATOM 818 O O . TYR A 1 103 ? -1.8 8.031 12.695 1 97.94 103 TYR A O 1
ATOM 826 N N . VAL A 1 104 ? -2.473 7.727 10.508 1 98 104 VAL A N 1
ATOM 827 C CA . VAL A 1 104 ? -3.051 6.41 10.766 1 98 104 VAL A CA 1
ATOM 828 C C . VAL A 1 104 ? -2.465 5.395 9.781 1 98 104 VAL A C 1
ATOM 830 O O . VAL A 1 104 ? -2.312 5.684 8.594 1 98 104 VAL A O 1
ATOM 833 N N . LEU A 1 105 ? -2.139 4.262 10.32 1 95.81 105 LEU A N 1
ATOM 834 C CA . LEU A 1 105 ? -1.609 3.182 9.492 1 95.81 105 LEU A CA 1
ATOM 835 C C . LEU A 1 105 ? -2.738 2.379 8.859 1 95.81 105 LEU A C 1
ATOM 837 O O . LEU A 1 105 ? -3.723 2.047 9.523 1 95.81 105 LEU A O 1
ATOM 841 N N . LYS A 1 106 ? -2.555 2.057 7.562 1 93.88 106 LYS A N 1
ATOM 842 C CA . LYS A 1 106 ? -3.537 1.228 6.871 1 93.88 106 LYS A CA 1
ATOM 843 C C . LYS A 1 106 ? -3.586 -0.178 7.465 1 93.88 106 LYS A C 1
ATOM 845 O O . LYS A 1 106 ? -4.594 -0.874 7.344 1 93.88 106 LYS A O 1
ATOM 850 N N . SER A 1 107 ? -2.533 -0.574 8.125 1 91.81 107 SER A N 1
ATOM 851 C CA . SER A 1 107 ? -2.469 -1.89 8.75 1 91.81 107 SER A CA 1
ATOM 852 C C . SER A 1 107 ? -3.244 -1.914 10.062 1 91.81 107 SER A C 1
ATOM 854 O O . SER A 1 107 ? -3.498 -2.984 10.617 1 91.81 107 SER A O 1
ATOM 856 N N . SER A 1 108 ? -3.65 -0.822 10.562 1 94.62 108 SER A N 1
ATOM 857 C CA . SER A 1 108 ? -4.43 -0.755 11.797 1 94.62 108 SER A CA 1
ATOM 858 C C . SER A 1 108 ? -5.902 -1.054 11.539 1 94.62 108 SER A C 1
ATOM 860 O O . SER A 1 108 ? -6.344 -1.079 10.391 1 94.62 108 SER A O 1
ATOM 862 N N . SER A 1 109 ? -6.617 -1.278 12.609 1 93.88 109 SER A N 1
ATOM 863 C CA . SER A 1 109 ? -8.023 -1.646 12.508 1 93.88 109 SER A CA 1
ATOM 864 C C . SER A 1 109 ? -8.867 -0.471 12.031 1 93.88 109 SER A C 1
ATOM 866 O O . SER A 1 109 ? -8.453 0.685 12.141 1 93.88 109 SER A O 1
ATOM 868 N N . GLN A 1 110 ? -10.016 -0.825 11.523 1 93.75 110 GLN A N 1
ATOM 869 C CA . GLN A 1 110 ? -10.969 0.19 11.086 1 93.75 110 GLN A CA 1
ATOM 870 C C . GLN A 1 110 ? -11.359 1.106 12.242 1 93.75 110 GLN A C 1
ATOM 872 O O . GLN A 1 110 ? -11.609 2.297 12.047 1 93.75 110 GLN A O 1
ATOM 877 N N . GLN A 1 111 ? -11.406 0.565 13.422 1 95.88 111 GLN A N 1
ATOM 878 C CA . GLN A 1 111 ? -11.75 1.343 14.609 1 95.88 111 GLN A CA 1
ATOM 879 C C . GLN A 1 111 ? -10.734 2.451 14.859 1 95.88 111 GLN A C 1
ATOM 881 O O . GLN A 1 111 ? -11.086 3.537 15.32 1 95.88 111 GLN A O 1
ATOM 886 N N . VAL A 1 112 ? -9.539 2.166 14.547 1 97.62 112 VAL A N 1
ATOM 887 C CA . VAL A 1 112 ? -8.484 3.16 14.711 1 97.62 112 VAL A CA 1
ATOM 888 C C . VAL A 1 112 ? -8.711 4.32 13.742 1 97.62 112 VAL A C 1
ATOM 890 O O . VAL A 1 112 ? -8.57 5.488 14.117 1 97.62 112 VAL A O 1
ATOM 893 N N . LEU A 1 113 ? -9.07 4.043 12.523 1 97.75 113 LEU A N 1
ATOM 894 C CA . LEU A 1 113 ? -9.375 5.082 11.547 1 97.75 113 LEU A CA 1
ATOM 895 C C . LEU A 1 113 ? -10.547 5.938 12 1 97.75 113 LEU A C 1
ATOM 897 O O . LEU A 1 113 ? -10.523 7.16 11.867 1 97.75 113 LEU A O 1
ATOM 901 N N . LEU A 1 114 ? -11.562 5.281 12.531 1 97.44 114 LEU A N 1
ATOM 902 C CA . LEU A 1 114 ? -12.75 5.996 12.984 1 97.44 114 LEU A CA 1
ATOM 903 C C . LEU A 1 114 ? -12.422 6.902 14.172 1 97.44 114 LEU A C 1
ATOM 905 O O . LEU A 1 114 ? -12.906 8.031 14.242 1 97.44 114 LEU A O 1
ATOM 909 N N . ALA A 1 115 ? -11.648 6.398 15.086 1 98.12 115 ALA A N 1
ATOM 910 C CA . ALA A 1 115 ? -11.211 7.211 16.219 1 98.12 115 ALA A CA 1
ATOM 911 C C . ALA A 1 115 ? -10.414 8.422 15.734 1 98.12 115 ALA A C 1
ATOM 913 O O . ALA A 1 115 ? -10.555 9.523 16.281 1 98.12 115 ALA A O 1
ATOM 914 N N . ALA A 1 116 ? -9.594 8.219 14.766 1 98.69 116 ALA A N 1
ATOM 915 C CA . ALA A 1 116 ? -8.797 9.305 14.203 1 98.69 116 ALA A CA 1
ATOM 916 C C . ALA A 1 116 ? -9.688 10.391 13.594 1 98.69 116 ALA A C 1
ATOM 918 O O . ALA A 1 116 ? -9.461 11.578 13.812 1 98.69 116 ALA A O 1
ATOM 919 N N . LEU A 1 117 ? -10.688 9.969 12.836 1 98.38 117 LEU A N 1
ATOM 920 C CA . LEU A 1 117 ? -11.609 10.898 12.203 1 98.38 117 LEU A CA 1
ATOM 921 C C . LEU A 1 117 ? -12.344 11.727 13.25 1 98.38 117 LEU A C 1
ATOM 923 O O . LEU A 1 117 ? -12.477 12.945 13.109 1 98.38 117 LEU A O 1
ATOM 927 N N . GLN A 1 118 ? -12.758 11.094 14.281 1 97.75 118 GLN A N 1
ATOM 928 C CA . GLN A 1 118 ? -13.469 11.789 15.352 1 97.75 118 GLN A CA 1
ATOM 929 C C . GLN A 1 118 ? -12.562 12.789 16.062 1 97.75 118 GLN A C 1
ATOM 931 O O . GLN A 1 118 ? -12.992 13.883 16.422 1 97.75 118 GLN A O 1
ATOM 936 N N . THR A 1 119 ? -11.375 12.445 16.203 1 98.25 119 THR A N 1
ATOM 937 C CA . THR A 1 119 ? -10.414 13.281 16.922 1 98.25 119 THR A CA 1
ATOM 938 C C . THR A 1 119 ? -10.031 14.5 16.094 1 98.25 119 THR A C 1
ATOM 940 O O . THR A 1 119 ? -10.055 15.625 16.578 1 98.25 119 THR A O 1
ATOM 943 N N . VAL A 1 120 ? -9.719 14.281 14.805 1 98.12 120 VAL A N 1
ATOM 944 C CA . VAL A 1 120 ? -9.273 15.391 13.969 1 98.12 120 VAL A CA 1
ATOM 945 C C . VAL A 1 120 ? -10.453 16.312 13.672 1 98.12 120 VAL A C 1
ATOM 947 O O . VAL A 1 120 ? -10.258 17.516 13.445 1 98.12 120 VAL A O 1
ATOM 950 N N . ALA A 1 121 ? -11.656 15.797 13.641 1 97 121 ALA A N 1
ATOM 951 C CA . ALA A 1 121 ? -12.859 16.594 13.391 1 97 121 ALA A CA 1
ATOM 952 C C . ALA A 1 121 ? -12.992 17.719 14.414 1 97 121 ALA A C 1
ATOM 954 O O . ALA A 1 121 ? -13.547 18.766 14.109 1 97 121 ALA A O 1
ATOM 955 N N . VAL A 1 122 ? -12.484 17.469 15.625 1 95.31 122 VAL A N 1
ATOM 956 C CA . VAL A 1 122 ? -12.555 18.5 16.656 1 95.31 122 VAL A CA 1
ATOM 957 C C . VAL A 1 122 ? -11.195 19.188 16.812 1 95.31 122 VAL A C 1
ATOM 959 O O . VAL A 1 122 ? -10.859 19.672 17.891 1 95.31 122 VAL A O 1
ATOM 962 N N . ASN A 1 123 ? -10.359 19.047 15.805 1 95.5 123 ASN A N 1
ATOM 963 C CA . ASN A 1 123 ? -9.102 19.766 15.648 1 95.5 123 ASN A CA 1
ATOM 964 C C . ASN A 1 123 ? -8.055 19.297 16.641 1 95.5 123 ASN A C 1
ATOM 966 O O . ASN A 1 123 ? -7.273 20.094 17.156 1 95.5 123 ASN A O 1
ATOM 970 N N . LYS A 1 124 ? -8.062 18.047 16.984 1 95.94 124 LYS A N 1
ATOM 971 C CA . LYS A 1 124 ? -7.035 17.438 17.812 1 95.94 124 LYS A CA 1
ATOM 972 C C . LYS A 1 124 ? -6.145 16.516 17 1 95.94 124 LYS A C 1
ATOM 974 O O . LYS A 1 124 ? -6.582 15.961 15.984 1 95.94 124 LYS A O 1
ATOM 979 N N . ARG A 1 125 ? -4.973 16.391 17.469 1 96.44 125 ARG A N 1
ATOM 980 C CA . ARG A 1 125 ? -3.992 15.562 16.781 1 96.44 125 ARG A CA 1
ATOM 981 C C . ARG A 1 125 ? -4.195 14.086 17.094 1 96.44 125 ARG A C 1
ATOM 983 O O . ARG A 1 125 ? -4.457 13.727 18.25 1 96.44 125 ARG A O 1
ATOM 990 N N . TYR A 1 126 ? -4.062 13.266 16.062 1 98.19 126 TYR A N 1
ATOM 991 C CA . TYR A 1 126 ? -4.176 11.82 16.266 1 98.19 126 TYR A CA 1
ATOM 992 C C . TYR A 1 126 ? -2.955 11.094 15.727 1 98.19 126 TYR A C 1
ATOM 994 O O . TYR A 1 126 ? -2.516 11.352 14.602 1 98.19 126 TYR A O 1
ATOM 1002 N N . ILE A 1 127 ? -2.395 10.281 16.562 1 97.94 127 ILE A N 1
ATOM 1003 C CA . ILE A 1 127 ? -1.282 9.422 16.172 1 97.94 127 ILE A CA 1
ATOM 1004 C C . ILE A 1 127 ? -1.663 7.953 16.375 1 97.94 127 ILE A C 1
ATOM 1006 O O . ILE A 1 127 ? -2.09 7.566 17.469 1 97.94 127 ILE A O 1
ATOM 1010 N N . ASP A 1 128 ? -1.519 7.207 15.328 1 98.25 128 ASP A N 1
ATOM 1011 C CA . ASP A 1 128 ? -1.84 5.785 15.406 1 98.25 128 ASP A CA 1
ATOM 1012 C C . ASP A 1 128 ? -1.26 5.156 16.672 1 98.25 128 ASP A C 1
ATOM 1014 O O . ASP A 1 128 ? -0.091 5.375 17 1 98.25 128 ASP A O 1
ATOM 1018 N N . PRO A 1 129 ? -2.047 4.348 17.359 1 96.5 129 PRO A N 1
ATOM 1019 C CA . PRO A 1 129 ? -1.616 3.805 18.656 1 96.5 129 PRO A CA 1
ATOM 1020 C C . PRO A 1 129 ? -0.454 2.822 18.531 1 96.5 129 PRO A C 1
ATOM 1022 O O . PRO A 1 129 ? 0.24 2.547 19.5 1 96.5 129 PRO A O 1
ATOM 1025 N N . THR A 1 130 ? -0.267 2.24 17.375 1 94.81 130 THR A N 1
ATOM 1026 C CA . THR A 1 130 ? 0.817 1.284 17.172 1 94.81 130 THR A CA 1
ATOM 1027 C C . THR A 1 130 ? 2.164 2 17.109 1 94.81 130 THR A C 1
ATOM 1029 O O . THR A 1 130 ? 3.215 1.366 17.219 1 94.81 130 THR A O 1
ATOM 1032 N N . LEU A 1 131 ? 2.152 3.303 16.938 1 95 131 LEU A N 1
ATOM 1033 C CA . LEU A 1 131 ? 3.371 4.098 16.844 1 95 131 LEU A CA 1
ATOM 1034 C C . LEU A 1 131 ? 3.766 4.633 18.219 1 95 131 LEU A C 1
ATOM 1036 O O . LEU A 1 131 ? 2.947 4.648 19.141 1 95 131 LEU A O 1
ATOM 1040 N N . ASN A 1 132 ? 5.059 5.027 18.328 1 92.44 132 ASN A N 1
ATOM 1041 C CA . ASN A 1 132 ? 5.555 5.586 19.578 1 92.44 132 ASN A CA 1
ATOM 1042 C C . ASN A 1 132 ? 5.195 7.062 19.719 1 92.44 132 ASN A C 1
ATOM 1044 O O . ASN A 1 132 ? 6.016 7.938 19.438 1 92.44 132 ASN A O 1
ATOM 1048 N N . ARG A 1 133 ? 4.094 7.227 20.281 1 93.06 133 ARG A N 1
ATOM 1049 C CA . ARG A 1 133 ? 3.531 8.57 20.375 1 93.06 133 ARG A CA 1
ATOM 1050 C C . ARG A 1 133 ? 4.469 9.5 21.141 1 93.06 133 ARG A C 1
ATOM 1052 O O . ARG A 1 133 ? 4.688 10.641 20.734 1 93.06 133 ARG A O 1
ATOM 1059 N N . GLU A 1 134 ? 5.004 9.062 22.219 1 90.12 134 GLU A N 1
ATOM 1060 C CA . GLU A 1 134 ? 5.871 9.883 23.047 1 90.12 134 GLU A CA 1
ATOM 1061 C C . GLU A 1 134 ? 7.113 10.328 22.281 1 90.12 134 GLU A C 1
ATOM 1063 O O . GLU A 1 134 ? 7.492 11.5 22.344 1 90.12 134 GLU A O 1
ATOM 1068 N N . ALA A 1 135 ? 7.672 9.422 21.641 1 88.81 135 ALA A N 1
ATOM 1069 C CA . ALA A 1 135 ? 8.867 9.734 20.875 1 88.81 135 ALA A CA 1
ATOM 1070 C C . ALA A 1 135 ? 8.555 10.727 19.75 1 88.81 135 ALA A C 1
ATOM 1072 O O . ALA A 1 135 ? 9.336 11.641 19.484 1 88.81 135 ALA A O 1
ATOM 1073 N N . ILE A 1 136 ? 7.434 10.508 19.156 1 90.94 136 ILE A N 1
ATOM 1074 C CA . ILE A 1 136 ? 7.016 11.352 18.031 1 90.94 136 ILE A CA 1
ATOM 1075 C C . ILE A 1 136 ? 6.75 12.766 18.547 1 90.94 136 ILE A C 1
ATOM 1077 O O . ILE A 1 136 ? 7.223 13.742 17.953 1 90.94 136 ILE A O 1
ATOM 1081 N N . LEU A 1 137 ? 6.035 12.867 19.625 1 89.25 137 LEU A N 1
ATOM 1082 C CA . LEU A 1 137 ? 5.695 14.172 20.172 1 89.25 137 LEU A CA 1
ATOM 1083 C C . LEU A 1 137 ? 6.945 14.891 20.672 1 89.25 137 LEU A C 1
ATOM 1085 O O . LEU A 1 137 ? 7.055 16.109 20.531 1 89.25 137 LEU A O 1
ATOM 1089 N N . ALA A 1 138 ? 7.852 14.203 21.188 1 86.06 138 ALA A N 1
ATOM 1090 C CA . ALA A 1 138 ? 9.109 14.781 21.641 1 86.06 138 ALA A CA 1
ATOM 1091 C C . ALA A 1 138 ? 9.891 15.398 20.484 1 86.06 138 ALA A C 1
ATOM 1093 O O . ALA A 1 138 ? 10.445 16.484 20.609 1 86.06 138 ALA A O 1
ATOM 1094 N N . GLU A 1 139 ? 9.93 14.672 19.469 1 81.38 139 GLU A N 1
ATOM 1095 C CA . GLU A 1 139 ? 10.648 15.148 18.297 1 81.38 139 GLU A CA 1
ATOM 1096 C C . GLU A 1 139 ? 9.961 16.359 17.672 1 81.38 139 GLU A C 1
ATOM 1098 O O . GLU A 1 139 ? 10.625 17.266 17.188 1 81.38 139 GLU A O 1
ATOM 1103 N N . LEU A 1 140 ? 8.727 16.281 17.641 1 83.81 140 LEU A N 1
ATOM 1104 C CA . LEU A 1 140 ? 7.957 17.406 17.094 1 83.81 140 LEU A CA 1
ATOM 1105 C C . LEU A 1 140 ? 8.188 18.672 17.922 1 83.81 140 LEU A C 1
ATOM 1107 O O . LEU A 1 140 ? 8.242 19.766 17.375 1 83.81 140 LEU A O 1
ATOM 1111 N N . ASN A 1 141 ? 8.227 18.453 19.141 1 75.62 141 ASN A N 1
ATOM 1112 C CA . ASN A 1 141 ? 8.477 19.594 20.031 1 75.62 141 ASN A CA 1
ATOM 1113 C C . ASN A 1 141 ? 9.906 20.094 19.906 1 75.62 141 ASN A C 1
ATOM 1115 O O . ASN A 1 141 ? 10.164 21.297 20.016 1 75.62 141 ASN A O 1
ATOM 1119 N N . ALA A 1 142 ? 10.812 19.172 19.781 1 64.56 142 ALA A N 1
ATOM 1120 C CA . ALA A 1 142 ? 12.219 19.531 19.609 1 64.56 142 ALA A CA 1
ATOM 1121 C C . ALA A 1 142 ? 12.438 20.281 18.297 1 64.56 142 ALA A C 1
ATOM 1123 O O . ALA A 1 142 ? 13.203 21.25 18.25 1 64.56 142 ALA A O 1
ATOM 1124 N N . ASP A 1 143 ? 11.93 19.625 17.25 1 56.22 143 ASP A N 1
ATOM 1125 C CA . ASP A 1 143 ? 12.031 20.25 15.93 1 56.22 143 ASP A CA 1
ATOM 1126 C C . ASP A 1 143 ? 11.539 21.703 15.977 1 56.22 143 ASP A C 1
ATOM 1128 O O . ASP A 1 143 ? 12.125 22.578 15.344 1 56.22 143 ASP A O 1
ATOM 1132 N N . THR A 1 144 ? 10.43 21.781 16.672 1 51.94 144 THR A N 1
ATOM 1133 C CA . THR A 1 144 ? 9.953 23.141 16.844 1 51.94 144 THR A CA 1
ATOM 1134 C C . THR A 1 144 ? 11.023 24.016 17.5 1 51.94 144 THR A C 1
ATOM 1136 O O . THR A 1 144 ? 11.211 25.172 17.125 1 51.94 144 THR A O 1
ATOM 1139 N N . THR A 1 145 ? 11.641 23.312 18.344 1 49.47 145 THR A N 1
ATOM 1140 C CA . THR A 1 145 ? 12.711 24.047 19 1 49.47 145 THR A CA 1
ATOM 1141 C C . THR A 1 145 ? 13.922 24.172 18.062 1 49.47 145 THR A C 1
ATOM 1143 O O . THR A 1 145 ? 14.523 25.25 17.984 1 49.47 145 THR A O 1
ATOM 1146 N N . ASN A 1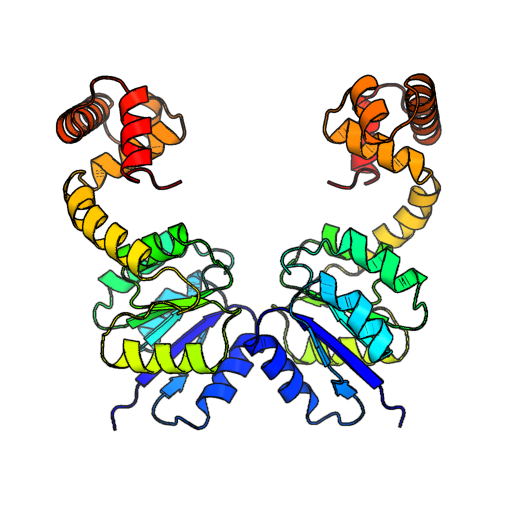 146 ? 14.219 23.047 17.469 1 49.41 146 ASN A N 1
ATOM 1147 C CA . ASN A 1 146 ? 15.398 23.016 16.609 1 49.41 146 ASN A CA 1
ATOM 1148 C C . ASN A 1 146 ? 15.133 23.703 15.266 1 49.41 146 ASN A C 1
ATOM 1150 O O . ASN A 1 146 ? 16.031 24.344 14.711 1 49.41 146 ASN A O 1
ATOM 1154 N N . HIS A 1 147 ? 13.992 23.266 14.539 1 50.75 147 HIS A N 1
ATOM 1155 C CA . HIS A 1 147 ? 13.586 23.969 13.328 1 50.75 147 HIS A CA 1
ATOM 1156 C C . HIS A 1 147 ? 13.672 25.484 13.516 1 50.75 147 HIS A C 1
ATOM 1158 O O . HIS A 1 147 ? 13.805 26.219 12.539 1 50.75 147 HIS A O 1
ATOM 1164 N N . GLN A 1 148 ? 13.562 25.734 14.773 1 53.81 148 GLN A N 1
ATOM 1165 C CA . GLN A 1 148 ? 13.758 27.156 15.031 1 53.81 148 GLN A CA 1
ATOM 1166 C C . GLN A 1 148 ? 15.227 27.531 14.938 1 53.81 148 GLN A C 1
ATOM 1168 O O . GLN A 1 148 ? 15.562 28.719 14.812 1 53.81 148 GLN A O 1
ATOM 1173 N N . LEU A 1 149 ? 16.016 26.516 14.789 1 58.53 149 LEU A N 1
ATOM 1174 C CA . LEU A 1 149 ? 17.422 26.875 14.805 1 58.53 149 LEU A CA 1
ATOM 1175 C C . LEU A 1 149 ? 17.922 27.203 13.398 1 58.53 149 LEU A C 1
ATOM 1177 O O . LEU A 1 149 ? 18.672 28.156 13.203 1 58.53 149 LEU A O 1
ATOM 1181 N N . LEU A 1 150 ? 17.453 26.312 12.344 1 70.25 150 LEU A N 1
ATOM 1182 C CA . LEU A 1 150 ? 17.891 26.609 10.984 1 70.25 150 LEU A CA 1
ATOM 1183 C C . LEU A 1 150 ? 16.75 27.219 10.164 1 70.25 150 LEU A C 1
ATOM 1185 O O . LEU A 1 150 ? 15.602 26.812 10.305 1 70.25 150 LEU A O 1
ATOM 1189 N N . THR A 1 151 ? 17.109 28.328 9.453 1 66.88 151 THR A N 1
ATOM 1190 C CA . THR A 1 151 ? 16.141 28.906 8.523 1 66.88 151 THR A CA 1
ATOM 1191 C C . THR A 1 151 ? 15.789 27.906 7.426 1 66.88 151 THR A C 1
ATOM 1193 O O . THR A 1 151 ? 16.469 26.891 7.266 1 66.88 151 THR A O 1
ATOM 1196 N N . LEU A 1 152 ? 14.695 28.188 6.75 1 71.38 152 LEU A N 1
ATOM 1197 C CA . LEU A 1 152 ? 14.266 27.359 5.633 1 71.38 152 LEU A CA 1
ATOM 1198 C C . LEU A 1 152 ? 15.383 27.203 4.609 1 71.38 152 LEU A C 1
ATOM 1200 O O . LEU A 1 152 ? 15.617 26.094 4.102 1 71.38 152 LEU A O 1
ATOM 1204 N N . ARG A 1 153 ? 16.047 28.234 4.32 1 77.19 153 ARG A N 1
ATOM 1205 C CA . ARG A 1 153 ? 17.094 28.219 3.314 1 77.19 153 ARG A CA 1
ATOM 1206 C C . ARG A 1 153 ? 18.297 27.391 3.793 1 77.19 153 ARG A C 1
ATOM 1208 O O . ARG A 1 153 ? 18.891 26.641 3.016 1 77.19 153 ARG A O 1
ATOM 1215 N N . GLU A 1 154 ? 18.578 27.469 5.059 1 81.56 154 GLU A N 1
ATOM 1216 C CA . GLU A 1 154 ? 19.672 26.703 5.633 1 81.56 154 GLU A CA 1
ATOM 1217 C C . GLU A 1 154 ? 19.391 25.203 5.574 1 81.56 154 GLU A C 1
ATOM 1219 O O . GLU A 1 154 ? 20.281 24.406 5.281 1 81.56 154 GLU A O 1
ATOM 1224 N N . ARG A 1 155 ? 18.203 24.938 5.758 1 78.5 155 ARG A N 1
ATOM 1225 C CA . ARG A 1 155 ? 17.797 23.531 5.734 1 7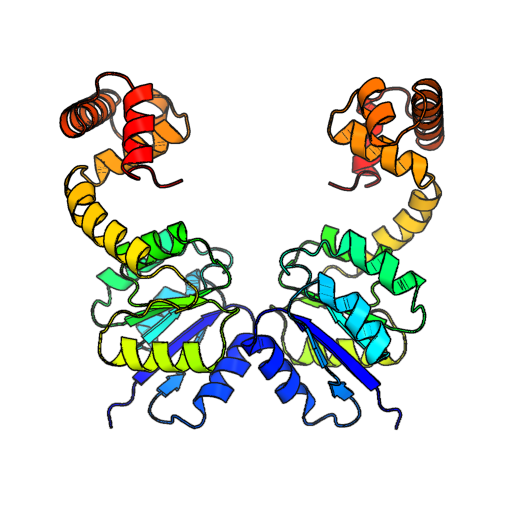8.5 155 ARG A CA 1
ATOM 1226 C C . ARG A 1 155 ? 17.906 22.953 4.324 1 78.5 155 ARG A C 1
ATOM 1228 O O . ARG A 1 155 ? 18.297 21.797 4.141 1 78.5 155 ARG A O 1
ATOM 1235 N N . GLN A 1 156 ? 17.484 23.703 3.41 1 79.88 156 GLN A N 1
ATOM 1236 C CA . GLN A 1 156 ? 17.609 23.297 2.016 1 79.88 156 GLN A CA 1
ATOM 1237 C C . GLN A 1 156 ? 19.062 23.031 1.641 1 79.88 156 GLN A C 1
ATOM 1239 O O . GLN A 1 156 ? 19.375 22.047 0.985 1 79.88 156 GLN A O 1
ATOM 1244 N N . VAL A 1 157 ? 19.906 23.906 2.064 1 87.31 157 VAL A N 1
ATOM 1245 C CA . VAL A 1 157 ? 21.328 23.797 1.795 1 87.31 157 VAL A CA 1
ATOM 1246 C C . VAL A 1 157 ? 21.891 22.547 2.471 1 87.31 157 VAL A C 1
ATOM 1248 O O . VAL A 1 157 ? 22.641 21.781 1.858 1 87.31 157 VAL A O 1
ATOM 1251 N N . LEU A 1 158 ? 21.469 22.344 3.715 1 85.19 158 LEU A N 1
ATOM 1252 C CA . LEU A 1 158 ? 21.922 21.203 4.484 1 85.19 158 LEU A CA 1
ATOM 1253 C C . LEU A 1 158 ? 21.547 19.891 3.795 1 85.19 158 LEU A C 1
ATOM 1255 O O . LEU A 1 158 ? 22.359 18.969 3.721 1 85.19 158 LEU A O 1
ATOM 1259 N N . LYS A 1 159 ? 20.344 19.844 3.35 1 82.69 159 LYS A N 1
ATOM 1260 C CA . LYS A 1 159 ? 19.844 18.656 2.658 1 82.69 159 LYS A CA 1
ATOM 1261 C C . LYS A 1 159 ? 20.703 18.328 1.442 1 82.69 159 LYS A C 1
ATOM 1263 O O . LYS A 1 159 ? 21.062 17.172 1.223 1 82.69 159 LYS A O 1
ATOM 1268 N N . LEU A 1 160 ? 21.031 19.297 0.654 1 85.94 160 LEU A N 1
ATOM 1269 C CA . LEU A 1 160 ? 21.828 19.109 -0.557 1 85.94 160 LEU A CA 1
ATOM 1270 C C . LEU A 1 160 ? 23.25 18.703 -0.215 1 85.94 160 LEU A C 1
ATOM 1272 O O . LEU A 1 160 ? 23.859 17.891 -0.918 1 85.94 160 LEU A O 1
ATOM 1276 N N . ILE A 1 161 ? 23.75 19.203 0.879 1 86.69 161 ILE A N 1
ATOM 1277 C CA . ILE A 1 161 ? 25.062 18.766 1.358 1 86.69 161 ILE A CA 1
ATOM 1278 C C . ILE A 1 161 ? 25.031 17.281 1.689 1 86.69 161 ILE A C 1
ATOM 1280 O O . ILE A 1 161 ? 25.938 16.531 1.312 1 86.69 161 ILE A O 1
ATOM 1284 N N . ASP A 1 162 ? 23.938 16.984 2.328 1 84.19 162 ASP A N 1
ATOM 1285 C CA . ASP A 1 162 ? 23.797 15.586 2.75 1 84.19 162 ASP A CA 1
ATOM 1286 C C . ASP A 1 162 ? 23.688 14.656 1.543 1 84.19 162 ASP A C 1
ATOM 1288 O O . ASP A 1 162 ? 24.125 13.508 1.605 1 84.19 162 ASP A O 1
ATOM 1292 N N . GLU A 1 163 ? 23.125 15.172 0.514 1 82.31 163 GLU A N 1
ATOM 1293 C CA . GLU A 1 163 ? 22.953 14.406 -0.715 1 82.31 163 GLU A CA 1
ATOM 1294 C C . GLU A 1 163 ? 24.234 14.367 -1.533 1 82.31 163 GLU A C 1
ATOM 1296 O O . GLU A 1 163 ? 24.281 13.75 -2.6 1 82.31 163 GLU A O 1
ATOM 1301 N N . GLY A 1 164 ? 25.203 15.148 -1.062 1 82.94 164 GLY A N 1
ATOM 1302 C CA . GLY A 1 164 ? 26.531 15.039 -1.647 1 82.94 164 GLY A CA 1
ATOM 1303 C C . GLY A 1 164 ? 26.828 16.141 -2.648 1 82.94 164 GLY A C 1
ATOM 1304 O O . GLY A 1 164 ? 27.844 16.078 -3.359 1 82.94 164 GLY A O 1
ATOM 1305 N N . TYR A 1 165 ? 26.062 17.047 -2.74 1 87.44 165 TYR A N 1
ATOM 1306 C CA . TYR A 1 165 ? 26.328 18.125 -3.68 1 87.44 165 TYR A CA 1
ATOM 1307 C C . TYR A 1 165 ? 27.438 19.031 -3.174 1 87.44 165 TYR A C 1
ATOM 1309 O O . TYR A 1 165 ? 27.547 19.281 -1.97 1 87.44 165 TYR A O 1
ATOM 1317 N N . THR A 1 166 ? 28.203 19.562 -4.148 1 89 166 THR A N 1
ATOM 1318 C CA . THR A 1 166 ? 29.203 20.578 -3.852 1 89 166 THR A CA 1
ATOM 1319 C C . THR A 1 166 ? 28.547 21.953 -3.713 1 89 166 THR A C 1
ATOM 1321 O O . THR A 1 166 ? 27.391 22.125 -4.074 1 89 166 THR A O 1
ATOM 1324 N N . ASN A 1 167 ? 29.375 22.891 -3.172 1 90.5 167 ASN A N 1
ATOM 1325 C CA . ASN A 1 167 ? 28.875 24.266 -3.096 1 90.5 167 ASN A CA 1
ATOM 1326 C C . ASN A 1 167 ? 28.406 24.766 -4.461 1 90.5 167 ASN A C 1
ATOM 1328 O O . ASN A 1 167 ? 27.391 25.453 -4.559 1 90.5 167 ASN A O 1
ATOM 1332 N N . HIS A 1 168 ? 29.141 24.375 -5.406 1 91.06 168 HIS A N 1
ATOM 1333 C CA . HIS A 1 168 ? 28.766 24.781 -6.754 1 91.06 168 HIS A CA 1
ATOM 1334 C C . HIS A 1 168 ? 27.469 24.125 -7.184 1 91.06 168 HIS A C 1
ATOM 1336 O O . HIS A 1 168 ? 26.578 24.781 -7.73 1 91.06 168 HIS A O 1
ATOM 1342 N N . GLY A 1 169 ? 27.344 22.891 -6.898 1 91.88 169 GLY A N 1
ATOM 1343 C CA . GLY A 1 169 ? 26.125 22.172 -7.207 1 91.88 169 GLY A CA 1
ATOM 1344 C C . GLY A 1 169 ? 24.906 22.719 -6.488 1 91.88 169 GLY A C 1
ATOM 1345 O O . GLY A 1 169 ? 23.828 22.844 -7.074 1 91.88 169 GLY A O 1
ATOM 1346 N N . ILE A 1 170 ? 25.031 22.984 -5.285 1 93 170 ILE A N 1
ATOM 1347 C CA . ILE A 1 170 ? 23.953 23.547 -4.473 1 93 170 ILE A CA 1
ATOM 1348 C C . ILE A 1 170 ? 23.547 24.906 -5.023 1 93 170 ILE A C 1
ATOM 1350 O O . ILE A 1 170 ? 22.359 25.219 -5.113 1 93 170 ILE A O 1
ATOM 1354 N N . SER A 1 171 ? 24.516 25.688 -5.496 1 93.69 171 SER A N 1
ATOM 1355 C CA . SER A 1 171 ? 24.234 27 -6.074 1 93.69 171 SER A CA 1
ATOM 1356 C C . SER A 1 171 ? 23.375 26.875 -7.324 1 93.69 171 SER A C 1
ATOM 1358 O O . SER A 1 171 ? 22.453 27.656 -7.527 1 93.69 171 SER A O 1
ATOM 1360 N N . GLU A 1 172 ? 23.562 25.906 -8.023 1 89.56 172 GLU A N 1
ATOM 1361 C CA . GLU A 1 172 ? 22.797 25.688 -9.242 1 89.56 172 GLU A CA 1
ATOM 1362 C C . GLU A 1 172 ? 21.375 25.188 -8.922 1 89.56 172 GLU A C 1
ATOM 1364 O O . GLU A 1 172 ? 20.406 25.656 -9.516 1 89.56 172 GLU A O 1
ATOM 1369 N N . LYS A 1 173 ? 21.375 24.344 -7.977 1 85.38 173 LYS A N 1
ATOM 1370 C CA . LYS A 1 173 ? 20.109 23.703 -7.648 1 85.38 173 LYS A CA 1
ATOM 1371 C C . LYS A 1 173 ? 19.141 24.703 -7.008 1 85.38 173 LYS A C 1
ATOM 1373 O O . LYS A 1 173 ? 17.938 24.641 -7.246 1 85.38 173 LYS A O 1
ATOM 1378 N N . LEU A 1 174 ? 19.703 25.562 -6.246 1 87.06 174 LEU A N 1
ATOM 1379 C CA . LEU A 1 174 ? 18.859 26.484 -5.496 1 87.06 174 LEU A CA 1
ATOM 1380 C C . LEU A 1 174 ? 18.844 27.859 -6.152 1 87.06 174 LEU A C 1
ATOM 1382 O O . LEU A 1 174 ? 18.203 28.797 -5.648 1 87.06 174 LEU A O 1
ATOM 1386 N N . HIS A 1 175 ? 19.547 28.016 -7.238 1 87.94 175 HIS A N 1
ATOM 1387 C CA . HIS A 1 175 ? 19.625 29.266 -7.988 1 87.94 175 HIS A CA 1
ATOM 1388 C C . HIS A 1 175 ? 20.094 30.406 -7.098 1 87.94 175 HIS A C 1
ATOM 1390 O O . HIS A 1 175 ? 19.469 31.469 -7.082 1 87.94 175 HIS A O 1
ATOM 1396 N N . ILE A 1 176 ? 21.141 30.203 -6.402 1 90 176 ILE A N 1
ATOM 1397 C CA . ILE A 1 176 ? 21.797 31.219 -5.582 1 90 176 ILE A CA 1
ATOM 1398 C C . ILE A 1 176 ? 23.297 31.219 -5.852 1 90 176 ILE A C 1
ATOM 1400 O O . ILE A 1 176 ? 23.812 30.297 -6.477 1 90 176 ILE A O 1
ATOM 1404 N N . SER A 1 177 ? 23.953 32.312 -5.504 1 90.38 177 SER A N 1
ATOM 1405 C CA . SER A 1 177 ? 25.391 32.406 -5.715 1 90.38 177 SER A CA 1
ATOM 1406 C C . SER A 1 177 ? 26.156 31.438 -4.805 1 90.38 177 SER A C 1
ATOM 1408 O O . SER A 1 177 ? 25.672 31.062 -3.734 1 90.38 177 SER A O 1
ATOM 1410 N N . ILE A 1 178 ? 27.312 31.141 -5.266 1 91.69 178 ILE A N 1
ATOM 1411 C CA . ILE A 1 178 ? 28.172 30.266 -4.461 1 91.69 178 ILE A CA 1
ATOM 1412 C C . ILE A 1 178 ? 28.484 30.953 -3.127 1 91.69 178 ILE A C 1
ATOM 1414 O O . ILE A 1 178 ? 28.547 30.281 -2.09 1 91.69 178 ILE A O 1
ATOM 1418 N N . LYS A 1 179 ? 28.578 32.219 -3.141 1 92.38 179 LYS A N 1
ATOM 1419 C CA . LYS A 1 179 ? 28.828 32.969 -1.918 1 92.38 179 LYS A CA 1
ATOM 1420 C C . LYS A 1 179 ? 27.672 32.844 -0.934 1 92.38 179 LYS A C 1
ATOM 1422 O O . LYS A 1 179 ? 27.891 32.719 0.273 1 92.38 179 LYS A O 1
ATOM 1427 N N . THR A 1 180 ? 26.5 32.875 -1.395 1 90.56 180 THR A N 1
ATOM 1428 C CA . THR A 1 180 ? 25.312 32.719 -0.56 1 90.56 180 THR A CA 1
ATOM 1429 C C . THR A 1 180 ? 25.266 31.312 0.049 1 90.56 180 THR A C 1
ATOM 1431 O O . THR A 1 180 ? 24.906 31.156 1.214 1 90.56 180 THR A O 1
ATOM 1434 N N . VAL A 1 181 ? 25.594 30.359 -0.729 1 93.62 181 VAL A N 1
ATOM 1435 C CA . VAL A 1 181 ? 25.672 29 -0.209 1 93.62 181 VAL A CA 1
ATOM 1436 C C . VAL A 1 181 ? 26.641 28.953 0.971 1 93.62 181 VAL A C 1
ATOM 1438 O O . VAL A 1 181 ? 26.312 28.375 2.016 1 93.62 181 VAL A O 1
ATOM 1441 N N . GLU A 1 182 ? 27.797 29.547 0.742 1 91.69 182 GLU A N 1
ATOM 1442 C CA . GLU A 1 182 ? 28.828 29.562 1.78 1 91.69 182 GLU A CA 1
ATOM 1443 C C . GLU A 1 182 ? 28.328 30.281 3.037 1 91.69 182 GLU A C 1
ATOM 1445 O O . GLU A 1 182 ? 28.609 29.844 4.156 1 91.69 182 GLU A O 1
ATOM 1450 N N . THR A 1 183 ? 27.609 31.297 2.818 1 90.25 183 THR A N 1
ATOM 1451 C CA . THR A 1 183 ? 27.047 32.031 3.949 1 90.25 183 THR A CA 1
ATOM 1452 C C . THR A 1 183 ? 26.078 31.156 4.734 1 90.25 183 THR A C 1
ATOM 1454 O O . THR A 1 183 ? 26.125 31.125 5.965 1 90.25 183 THR A O 1
ATOM 1457 N N . HIS A 1 184 ? 25.219 30.484 4.074 1 89.75 184 HIS A N 1
ATOM 1458 C CA . HIS A 1 184 ? 24.266 29.594 4.738 1 89.75 184 HIS A CA 1
ATOM 1459 C C . HIS A 1 184 ? 25 28.484 5.488 1 89.75 184 HIS A C 1
ATOM 1461 O O . HIS A 1 184 ? 24.609 28.125 6.605 1 89.75 184 HIS A O 1
ATOM 1467 N N . ARG A 1 185 ? 25.938 27.938 4.84 1 88.75 185 ARG A N 1
ATOM 1468 C CA . ARG A 1 185 ? 26.734 26.891 5.484 1 88.75 185 ARG A CA 1
ATOM 1469 C C . ARG A 1 185 ? 27.359 27.406 6.781 1 88.75 185 ARG A C 1
ATOM 1471 O O . ARG A 1 185 ? 27.312 26.734 7.809 1 88.75 185 ARG A O 1
ATOM 1478 N N . MET A 1 186 ? 27.969 28.578 6.688 1 87.38 186 MET A N 1
ATOM 1479 C CA . MET A 1 186 ? 28.594 29.188 7.859 1 87.38 186 MET A CA 1
ATOM 1480 C C . MET A 1 186 ? 27.562 29.438 8.961 1 87.38 186 MET A C 1
ATOM 1482 O O . MET A 1 186 ? 27.828 29.172 10.133 1 87.38 186 MET A O 1
ATOM 1486 N N . ASN A 1 187 ? 26.438 29.969 8.594 1 85.94 187 ASN A N 1
ATOM 1487 C CA . ASN A 1 187 ? 25.375 30.219 9.57 1 85.94 187 ASN A CA 1
ATOM 1488 C C . ASN A 1 187 ? 24.953 28.938 10.266 1 85.94 187 ASN A C 1
ATOM 1490 O O . ASN A 1 187 ? 24.766 28.906 11.484 1 85.94 187 ASN A O 1
ATOM 1494 N N . MET A 1 188 ? 24.797 27.906 9.484 1 83.62 188 MET A N 1
ATOM 1495 C CA . MET A 1 188 ? 24.391 26.609 10.047 1 83.62 188 MET A CA 1
ATOM 1496 C C . MET A 1 188 ? 25.438 26.094 11.031 1 83.62 188 MET A C 1
ATOM 1498 O O . MET A 1 188 ? 25.094 25.594 12.102 1 83.62 188 MET A O 1
ATOM 1502 N N . MET A 1 189 ? 26.641 26.219 10.578 1 82.19 189 MET A N 1
ATOM 1503 C CA . MET A 1 189 ? 27.734 25.75 11.43 1 82.19 189 MET A CA 1
ATOM 1504 C C . MET A 1 189 ? 27.766 26.516 12.742 1 82.19 189 MET A C 1
ATOM 1506 O O . MET A 1 189 ? 27.969 25.938 13.805 1 82.19 189 MET A O 1
ATOM 1510 N N . ARG A 1 190 ? 27.562 27.766 12.641 1 82.25 190 ARG A N 1
ATOM 1511 C CA . ARG A 1 190 ? 27.516 28.594 13.828 1 82.25 190 ARG A CA 1
ATOM 1512 C C . ARG A 1 190 ? 26.359 28.203 14.734 1 82.25 190 ARG A C 1
ATOM 1514 O O . ARG A 1 190 ? 26.531 28.031 15.938 1 82.25 190 ARG A O 1
ATOM 1521 N N . LYS A 1 191 ? 25.203 28.047 14.117 1 78.56 191 LYS A N 1
ATOM 1522 C CA . LYS A 1 191 ? 24 27.719 14.883 1 78.56 191 LYS A CA 1
ATOM 1523 C C . LYS A 1 191 ? 24.141 26.359 15.562 1 78.56 191 LYS A C 1
ATOM 1525 O O . LYS A 1 191 ? 23.641 26.156 16.672 1 78.56 191 LYS A O 1
ATOM 1530 N N . LEU A 1 192 ? 24.844 25.547 14.867 1 76.88 192 LEU A N 1
ATOM 1531 C CA . LEU A 1 192 ? 24.953 24.188 15.383 1 76.88 192 LEU A CA 1
ATOM 1532 C C . LEU A 1 192 ? 26.281 23.984 16.109 1 76.88 192 LEU A C 1
ATOM 1534 O O . LEU A 1 192 ? 26.578 22.891 16.594 1 76.88 192 LEU A O 1
ATOM 1538 N N . GLN A 1 193 ? 27.016 24.984 16.203 1 77.62 193 GLN A N 1
ATOM 1539 C CA . GLN A 1 193 ? 28.297 25.016 16.922 1 77.62 193 GLN A CA 1
ATOM 1540 C C . GLN A 1 193 ? 29.219 23.906 16.453 1 77.62 193 GLN A C 1
ATOM 1542 O O . GLN A 1 193 ? 29.781 23.172 17.266 1 77.62 193 GLN A O 1
ATOM 1547 N N . VAL A 1 194 ? 29.219 23.781 15.102 1 81 194 VAL A N 1
ATOM 1548 C CA . VAL A 1 194 ? 30.141 22.828 14.5 1 81 194 VAL A CA 1
ATOM 1549 C C . VAL A 1 194 ? 31.094 23.547 13.555 1 81 194 VAL A C 1
ATOM 1551 O O . VAL A 1 194 ? 30.812 24.672 13.102 1 81 194 VAL A O 1
ATOM 1554 N N . HIS A 1 195 ? 32.281 22.859 13.297 1 77.88 195 HIS A N 1
ATOM 1555 C CA . HIS A 1 195 ? 33.312 23.531 12.539 1 77.88 195 HIS A CA 1
ATOM 1556 C C . HIS A 1 195 ? 33.688 22.766 11.289 1 77.88 195 HIS A C 1
ATOM 1558 O O . HIS A 1 195 ? 34.469 23.234 10.461 1 77.88 195 HIS A O 1
ATOM 1564 N N . LYS A 1 196 ? 33.25 21.5 11.164 1 79.56 196 LYS A N 1
ATOM 1565 C CA . LYS A 1 196 ? 33.5 20.672 9.984 1 79.56 196 LYS A CA 1
ATOM 1566 C C . LYS A 1 196 ? 32.188 20.172 9.383 1 79.56 196 LYS A C 1
ATOM 1568 O O . LYS A 1 196 ? 31.219 19.953 10.094 1 79.56 196 LYS A O 1
ATOM 1573 N N . VAL A 1 197 ? 32.281 20.062 7.98 1 80.31 197 VAL A N 1
ATOM 1574 C CA . VAL A 1 197 ? 31.078 19.594 7.273 1 80.31 197 VAL A CA 1
ATOM 1575 C C . VAL A 1 197 ? 30.688 18.219 7.785 1 80.31 197 VAL A C 1
ATOM 1577 O O . VAL A 1 197 ? 29.5 17.906 7.91 1 80.31 197 VAL A O 1
ATOM 1580 N N . THR A 1 198 ? 31.625 17.438 7.996 1 77.62 198 THR A N 1
ATOM 1581 C CA . THR A 1 198 ? 31.328 16.109 8.523 1 77.62 198 THR A CA 1
ATOM 1582 C C . THR A 1 198 ? 30.609 16.203 9.859 1 77.62 198 THR A C 1
ATOM 1584 O O . THR A 1 198 ? 29.672 15.445 10.125 1 77.62 198 THR A O 1
ATOM 1587 N N . GLU A 1 199 ? 31.109 17.078 10.711 1 76.81 199 GLU A N 1
ATOM 1588 C CA . GLU A 1 199 ? 30.438 17.312 11.984 1 76.81 199 GLU A CA 1
ATOM 1589 C C . GLU A 1 199 ? 29.031 17.891 11.781 1 76.81 199 GLU A C 1
ATOM 1591 O O . GLU A 1 199 ? 28.109 17.547 12.508 1 76.81 199 GLU A O 1
ATOM 1596 N N . LEU A 1 200 ? 28.906 18.797 10.797 1 79.44 200 LEU A N 1
ATOM 1597 C CA . LEU A 1 200 ? 27.609 19.375 10.453 1 79.44 200 LEU A CA 1
ATOM 1598 C C . LEU A 1 200 ? 26.609 18.281 10.086 1 79.44 200 LEU A C 1
ATOM 1600 O O . LEU A 1 200 ? 25.5 18.266 10.602 1 79.44 200 LEU A O 1
ATOM 1604 N N . LEU A 1 201 ? 27.062 17.422 9.281 1 78.31 201 LEU A N 1
ATOM 1605 C CA . LEU A 1 201 ? 26.188 16.359 8.844 1 78.31 201 LEU A CA 1
ATOM 1606 C C . LEU A 1 201 ? 25.844 15.422 10 1 78.31 201 LEU A C 1
ATOM 1608 O O . LEU A 1 201 ? 24.688 15.008 10.148 1 78.31 201 LEU A O 1
ATOM 1612 N N . ASN A 1 202 ? 26.797 15.156 10.781 1 74.56 202 ASN A N 1
ATOM 1613 C CA . ASN A 1 202 ? 26.547 14.328 11.953 1 74.56 202 ASN A CA 1
ATOM 1614 C C . ASN A 1 202 ? 25.562 15 12.914 1 74.56 202 ASN A C 1
ATOM 1616 O O . ASN A 1 202 ? 24.641 14.359 13.406 1 74.56 202 ASN A O 1
ATOM 1620 N N . CYS A 1 203 ? 25.922 16.312 13.219 1 66.19 203 CYS A N 1
ATOM 1621 C CA . CYS A 1 203 ? 25.047 17.094 14.094 1 66.19 203 CYS A CA 1
ATOM 1622 C C . CYS A 1 203 ? 23.641 17.172 13.523 1 66.19 203 CYS A C 1
ATOM 1624 O O . CYS A 1 203 ? 22.656 17.016 14.25 1 66.19 203 CYS A O 1
ATOM 1626 N N . ALA A 1 204 ? 23.641 17.469 12.242 1 71.44 204 ALA A N 1
ATOM 1627 C CA . ALA A 1 204 ? 22.328 17.594 11.586 1 71.44 204 ALA A CA 1
ATOM 1628 C C . ALA A 1 204 ? 21.547 16.281 11.656 1 71.44 204 ALA A C 1
ATOM 1630 O O . ALA A 1 204 ? 20.328 16.297 11.844 1 71.44 204 ALA A O 1
ATOM 1631 N N . ARG A 1 205 ? 22.203 15.273 11.492 1 67.94 205 ARG A N 1
ATOM 1632 C CA . ARG A 1 205 ? 21.578 13.961 11.602 1 67.94 205 ARG A CA 1
ATOM 1633 C C . ARG A 1 205 ? 21.109 13.703 13.031 1 67.94 205 ARG A C 1
ATOM 1635 O O . ARG A 1 205 ? 20 13.219 13.25 1 67.94 205 ARG A O 1
ATOM 1642 N N . ARG A 1 206 ? 22.062 14.023 13.891 1 60.53 206 ARG A N 1
ATOM 1643 C CA . ARG A 1 206 ? 21.734 13.867 15.305 1 60.53 206 ARG A CA 1
ATOM 1644 C C . ARG A 1 206 ? 20.531 14.719 15.688 1 60.53 206 ARG A C 1
ATOM 1646 O O . ARG A 1 206 ? 19.672 14.281 16.453 1 60.53 206 ARG A O 1
ATOM 1653 N N . MET A 1 207 ? 20.641 15.914 15.109 1 58.78 207 MET A N 1
ATOM 1654 C CA . MET A 1 207 ? 19.594 16.875 15.469 1 58.78 207 MET A CA 1
ATOM 1655 C C . MET A 1 207 ? 18.406 16.766 14.508 1 58.78 207 MET A C 1
ATOM 1657 O O . MET A 1 207 ? 17.516 17.609 14.531 1 58.78 207 MET A O 1
ATOM 1661 N N . ARG A 1 208 ? 18.578 15.75 13.648 1 58.81 208 ARG A N 1
ATOM 1662 C CA . ARG A 1 208 ? 17.562 15.414 12.672 1 58.81 208 ARG A CA 1
ATOM 1663 C C . ARG A 1 208 ? 17.172 16.641 11.844 1 58.81 208 ARG A C 1
ATOM 1665 O O . ARG A 1 208 ? 15.984 16.891 11.633 1 58.81 208 ARG A O 1
ATOM 1672 N N . LEU A 1 209 ? 18.172 17.406 11.555 1 59.47 209 LEU A N 1
ATOM 1673 C CA . LEU A 1 209 ? 17.984 18.609 10.766 1 59.47 209 LEU A CA 1
ATOM 1674 C C . LEU A 1 209 ? 17.953 18.281 9.273 1 59.47 209 LEU A C 1
ATOM 1676 O O . LEU A 1 209 ? 17.562 19.125 8.469 1 59.47 209 LEU A O 1
ATOM 1680 N N . ILE A 1 210 ? 18.516 17.094 8.883 1 59.53 210 ILE A N 1
ATOM 1681 C CA . ILE A 1 210 ? 18.562 16.672 7.484 1 59.53 210 ILE A CA 1
ATOM 1682 C C . ILE A 1 210 ? 17.484 15.633 7.215 1 59.53 210 ILE A C 1
ATOM 1684 O O . ILE A 1 210 ? 17.359 14.656 7.961 1 59.53 210 ILE A O 1
ATOM 1688 N N . GLU A 1 211 ? 16.625 15.953 6.508 1 49.97 211 GLU A N 1
ATOM 1689 C CA . GLU A 1 211 ? 15.5 15.07 6.195 1 49.97 211 GLU A CA 1
ATOM 1690 C C . GLU A 1 211 ? 15.922 13.969 5.227 1 49.97 211 GLU A C 1
ATOM 1692 O O . GLU A 1 211 ? 16.562 14.242 4.211 1 49.97 211 GLU A O 1
ATOM 1697 N N . TYR A 1 212 ? 16.438 12.812 5.703 1 41.66 212 TYR A N 1
ATOM 1698 C CA . TYR A 1 212 ? 16.766 11.75 4.754 1 41.66 212 TYR A CA 1
ATOM 1699 C C . TYR A 1 212 ? 15.508 11.148 4.148 1 41.66 212 TYR A C 1
ATOM 1701 O O . TYR A 1 212 ? 14.453 11.109 4.793 1 41.66 212 TYR A O 1
ATOM 1709 N N . MET B 1 1 ? -23.859 -25.344 -7.258 1 65.5 1 MET B N 1
ATOM 1710 C CA . MET B 1 1 ? -22.75 -24.516 -7.719 1 65.5 1 MET B CA 1
ATOM 1711 C C . MET B 1 1 ? -21.531 -24.688 -6.824 1 65.5 1 MET B C 1
ATOM 1713 O O . MET B 1 1 ? -21.656 -24.938 -5.625 1 65.5 1 MET B O 1
ATOM 1717 N N . LYS B 1 2 ? -20.375 -24.953 -7.375 1 88.69 2 LYS B N 1
ATOM 1718 C CA . LYS B 1 2 ? -19.203 -25.25 -6.57 1 88.69 2 LYS B CA 1
ATOM 1719 C C . LYS B 1 2 ? -18.828 -24.062 -5.684 1 88.69 2 LYS B C 1
ATOM 1721 O O . LYS B 1 2 ? -18.906 -22.906 -6.109 1 88.69 2 LYS B O 1
ATOM 1726 N N . GLU B 1 3 ? -18.719 -24.359 -4.391 1 94.94 3 GLU B N 1
ATOM 1727 C CA . GLU B 1 3 ? -18.25 -23.359 -3.43 1 94.94 3 GLU B CA 1
ATOM 1728 C C . GLU B 1 3 ? -16.734 -23.312 -3.385 1 94.94 3 GLU B C 1
ATOM 1730 O O . GLU B 1 3 ? -16.062 -24.344 -3.461 1 94.94 3 GLU B O 1
ATOM 1735 N N . TYR B 1 4 ? -16.25 -22.172 -3.338 1 98.06 4 TYR B N 1
ATOM 1736 C CA . TYR B 1 4 ? -14.797 -21.984 -3.293 1 98.06 4 TYR B CA 1
ATOM 1737 C C . TYR B 1 4 ? -14.375 -21.344 -1.975 1 98.06 4 TYR B C 1
ATOM 1739 O O . TYR B 1 4 ? -14.867 -20.281 -1.602 1 98.06 4 TYR B O 1
ATOM 1747 N N . LYS B 1 5 ? -13.469 -22.047 -1.288 1 98.44 5 LYS B N 1
ATOM 1748 C CA . LYS B 1 5 ? -12.859 -21.5 -0.077 1 98.44 5 LYS B CA 1
ATOM 1749 C C . LYS B 1 5 ? -11.719 -20.531 -0.415 1 98.44 5 LYS B C 1
ATOM 1751 O O . LYS B 1 5 ? -10.812 -20.891 -1.166 1 98.44 5 LYS B O 1
ATOM 1756 N N . ILE B 1 6 ? -11.797 -19.344 0.228 1 98.62 6 ILE B N 1
ATOM 1757 C CA . ILE B 1 6 ? -10.797 -18.328 -0.072 1 98.62 6 ILE B CA 1
ATOM 1758 C C . ILE B 1 6 ? -10.016 -17.969 1.194 1 98.62 6 ILE B C 1
ATOM 1760 O O . ILE B 1 6 ? -10.602 -17.75 2.254 1 98.62 6 ILE B O 1
ATOM 1764 N N . LEU B 1 7 ? -8.695 -18.016 1.105 1 98.38 7 LEU B N 1
ATOM 1765 C CA . LEU B 1 7 ? -7.805 -17.484 2.123 1 98.38 7 LEU B CA 1
ATOM 1766 C C . LEU B 1 7 ? -7.238 -16.125 1.689 1 98.38 7 LEU B C 1
ATOM 1768 O O . LEU B 1 7 ? -6.695 -16 0.59 1 98.38 7 LEU B O 1
ATOM 1772 N N . LEU B 1 8 ? -7.422 -15.125 2.555 1 97.31 8 LEU B N 1
ATOM 1773 C CA . LEU B 1 8 ? -6.93 -13.781 2.262 1 97.31 8 LEU B CA 1
ATOM 1774 C C . LEU B 1 8 ? -5.633 -13.5 3.016 1 97.31 8 LEU B C 1
ATOM 1776 O O . LEU B 1 8 ? -5.559 -13.703 4.23 1 97.31 8 LEU B O 1
ATOM 1780 N N . VAL B 1 9 ? -4.59 -13.102 2.281 1 95.25 9 VAL B N 1
ATOM 1781 C CA . VAL B 1 9 ? -3.326 -12.703 2.885 1 95.25 9 VAL B CA 1
ATOM 1782 C C . VAL B 1 9 ? -3.057 -11.227 2.586 1 95.25 9 VAL B C 1
ATOM 1784 O O . VAL B 1 9 ? -2.559 -10.883 1.512 1 95.25 9 VAL B O 1
ATOM 1787 N N . ASP B 1 10 ? -3.312 -10.375 3.518 1 93.19 10 ASP B N 1
ATOM 1788 C CA . ASP B 1 10 ? -3.195 -8.922 3.438 1 93.19 10 ASP B CA 1
ATOM 1789 C C . ASP B 1 10 ? -3.15 -8.297 4.828 1 93.19 10 ASP B C 1
ATOM 1791 O O . ASP B 1 10 ? -3.867 -8.727 5.734 1 93.19 10 ASP B O 1
ATOM 1795 N N . ASP B 1 11 ? -2.32 -7.32 4.992 1 89.5 11 ASP B N 1
ATOM 1796 C CA . ASP B 1 11 ? -2.207 -6.75 6.328 1 89.5 11 ASP B CA 1
ATOM 1797 C C . ASP B 1 11 ? -3.057 -5.488 6.461 1 89.5 11 ASP B C 1
ATOM 1799 O O . ASP B 1 11 ? -3.104 -4.875 7.527 1 89.5 11 ASP B O 1
ATOM 1803 N N . HIS B 1 12 ? -3.727 -5.07 5.5 1 91.06 12 HIS B N 1
ATOM 1804 C CA . HIS B 1 12 ? -4.625 -3.922 5.559 1 91.06 12 HIS B CA 1
ATOM 1805 C C . HIS B 1 12 ? -6.051 -4.355 5.871 1 91.06 12 HIS B C 1
ATOM 1807 O O . HIS B 1 12 ? -6.754 -4.867 4.992 1 91.06 12 HIS B O 1
ATOM 1813 N N . GLU B 1 13 ? -6.492 -4.051 7.031 1 91.5 13 GLU B N 1
ATOM 1814 C CA . GLU B 1 13 ? -7.812 -4.48 7.473 1 91.5 13 GLU B CA 1
ATOM 1815 C C . GLU B 1 13 ? -8.906 -3.918 6.57 1 91.5 13 GLU B C 1
ATOM 1817 O O . GLU B 1 13 ? -9.898 -4.594 6.289 1 91.5 13 GLU B O 1
ATOM 1822 N N . ILE B 1 14 ? -8.742 -2.74 6.18 1 93.19 14 ILE B N 1
ATOM 1823 C CA . ILE B 1 14 ? -9.75 -2.084 5.352 1 93.19 14 ILE B CA 1
ATOM 1824 C C . ILE B 1 14 ? -9.883 -2.822 4.023 1 93.19 14 ILE B C 1
ATOM 1826 O O . ILE B 1 14 ? -10.977 -2.908 3.461 1 93.19 14 ILE B O 1
ATOM 1830 N N . ILE B 1 15 ? -8.844 -3.332 3.49 1 93.88 15 ILE B N 1
ATOM 1831 C CA . ILE B 1 15 ? -8.867 -4.109 2.256 1 93.88 15 ILE B CA 1
ATOM 1832 C C . ILE B 1 15 ? -9.602 -5.426 2.486 1 93.88 15 ILE B C 1
ATOM 1834 O O . ILE B 1 15 ? -10.438 -5.828 1.672 1 93.88 15 ILE B O 1
ATOM 1838 N N . ILE B 1 16 ? -9.289 -6.109 3.607 1 94.31 16 ILE B N 1
ATOM 1839 C CA . ILE B 1 16 ? -9.953 -7.355 3.967 1 94.31 16 ILE B CA 1
ATOM 1840 C C . ILE B 1 16 ? -11.461 -7.133 4.043 1 94.31 16 ILE B C 1
ATOM 1842 O O . ILE B 1 16 ? -12.234 -7.859 3.412 1 94.31 16 ILE B O 1
ATOM 1846 N N . ASN B 1 17 ? -11.828 -6.105 4.719 1 93.25 17 ASN B N 1
ATOM 1847 C CA . ASN B 1 17 ? -13.242 -5.785 4.848 1 93.25 17 ASN B CA 1
ATOM 1848 C C . ASN B 1 17 ? -13.867 -5.43 3.498 1 93.25 17 ASN B C 1
ATOM 1850 O O . ASN B 1 17 ? -15.016 -5.773 3.229 1 93.25 17 ASN B O 1
ATOM 1854 N N . GLY B 1 18 ? -13.117 -4.719 2.717 1 94.12 18 GLY B N 1
ATOM 1855 C CA . GLY B 1 18 ? -13.578 -4.379 1.381 1 94.12 18 GLY B CA 1
ATOM 1856 C C . GLY B 1 18 ? -13.852 -5.594 0.515 1 94.12 18 GLY B C 1
ATOM 1857 O O . GLY B 1 18 ? -14.875 -5.66 -0.168 1 94.12 18 GLY B O 1
ATOM 1858 N N . ILE B 1 19 ? -12.969 -6.551 0.593 1 96.25 19 ILE B N 1
ATOM 1859 C CA . ILE B 1 19 ? -13.125 -7.773 -0.188 1 96.25 19 ILE B CA 1
ATOM 1860 C C . ILE B 1 19 ? -14.312 -8.578 0.338 1 96.25 19 ILE B C 1
ATOM 1862 O O . ILE B 1 19 ? -15.125 -9.078 -0.443 1 96.25 19 ILE B O 1
ATOM 1866 N N . MET B 1 20 ? -14.391 -8.703 1.637 1 94.88 20 MET B N 1
ATOM 1867 C CA . MET B 1 20 ? -15.508 -9.422 2.244 1 94.88 20 MET B CA 1
ATOM 1868 C C . MET B 1 20 ? -16.844 -8.836 1.796 1 94.88 20 MET B C 1
ATOM 1870 O O . MET B 1 20 ? -17.75 -9.57 1.427 1 94.88 20 MET B O 1
ATOM 1874 N N . ASN B 1 21 ? -16.906 -7.566 1.831 1 93.69 21 ASN B N 1
ATOM 1875 C CA . ASN B 1 21 ? -18.141 -6.898 1.415 1 93.69 21 ASN B CA 1
ATOM 1876 C C . ASN B 1 21 ? -18.406 -7.102 -0.073 1 93.69 21 ASN B C 1
ATOM 1878 O O . ASN B 1 21 ? -19.562 -7.262 -0.482 1 93.69 21 ASN B O 1
ATOM 1882 N N . ALA B 1 22 ? -17.391 -7.008 -0.888 1 93.94 22 ALA B N 1
ATOM 1883 C CA . ALA B 1 22 ? -17.516 -7.164 -2.334 1 93.94 22 ALA B CA 1
ATOM 1884 C C . ALA B 1 22 ? -18.031 -8.555 -2.689 1 93.94 22 ALA B C 1
ATOM 1886 O O . ALA B 1 22 ? -18.688 -8.742 -3.717 1 93.94 22 ALA B O 1
ATOM 1887 N N . LEU B 1 23 ? -17.797 -9.531 -1.831 1 96.06 23 LEU B N 1
ATOM 1888 C CA . LEU B 1 23 ? -18.125 -10.922 -2.141 1 96.06 23 LEU B CA 1
ATOM 1889 C C . LEU B 1 23 ? -19.484 -11.305 -1.563 1 96.06 23 LEU B C 1
ATOM 1891 O O . LEU B 1 23 ? -20 -12.391 -1.838 1 96.06 23 LEU B O 1
ATOM 1895 N N . LEU B 1 24 ? -20.125 -10.445 -0.829 1 94.12 24 LEU B N 1
ATOM 1896 C CA . LEU B 1 24 ? -21.422 -10.727 -0.198 1 94.12 24 LEU B CA 1
ATOM 1897 C C . LEU B 1 24 ? -22.438 -11.18 -1.231 1 94.12 24 LEU B C 1
ATOM 1899 O O . LEU B 1 24 ? -23.188 -12.133 -1 1 94.12 24 LEU B O 1
ATOM 1903 N N . PRO B 1 25 ? -22.516 -10.609 -2.436 1 95.06 25 PRO B N 1
ATOM 1904 C CA . PRO B 1 25 ? -23.484 -11.039 -3.443 1 95.06 25 PRO B CA 1
ATOM 1905 C C . PRO B 1 25 ? -23.094 -12.359 -4.117 1 95.06 25 PRO B C 1
ATOM 1907 O O . PRO B 1 25 ? -23.859 -12.891 -4.922 1 95.06 25 PRO B O 1
ATOM 1910 N N . TRP B 1 26 ? -21.953 -12.883 -3.82 1 94.81 26 TRP B N 1
ATOM 1911 C CA . TRP B 1 26 ? -21.422 -14.102 -4.43 1 94.81 26 TRP B CA 1
ATOM 1912 C C . TRP B 1 26 ? -21.172 -15.172 -3.377 1 94.81 26 TRP B C 1
ATOM 1914 O O . TRP B 1 26 ? -20.016 -15.492 -3.08 1 94.81 26 TRP B O 1
ATOM 1924 N N . PRO B 1 27 ? -22.234 -15.82 -2.932 1 94.5 27 PRO B N 1
ATOM 1925 C CA . PRO B 1 27 ? -22.141 -16.719 -1.778 1 94.5 27 PRO B CA 1
ATOM 1926 C C . PRO B 1 27 ? -21.312 -17.969 -2.07 1 94.5 27 PRO B C 1
ATOM 1928 O O . PRO B 1 27 ? -20.922 -18.688 -1.145 1 94.5 27 PRO B O 1
ATOM 1931 N N . HIS B 1 28 ? -21.016 -18.234 -3.398 1 96.25 28 HIS B N 1
ATOM 1932 C CA . HIS B 1 28 ? -20.219 -19.406 -3.721 1 96.25 28 HIS B CA 1
ATOM 1933 C C . HIS B 1 28 ? -18.734 -19.156 -3.436 1 96.25 28 HIS B C 1
ATOM 1935 O O . HIS B 1 28 ? -17.922 -20.078 -3.49 1 96.25 28 HIS B O 1
ATOM 1941 N N . PHE B 1 29 ? -18.375 -17.922 -3.166 1 97.62 29 PHE B N 1
ATOM 1942 C CA . PHE B 1 29 ? -17.062 -17.578 -2.652 1 97.62 29 PHE B CA 1
ATOM 1943 C C . PHE B 1 29 ? -17.109 -17.359 -1.146 1 97.62 29 PHE B C 1
ATOM 1945 O O . PHE B 1 29 ? -17.75 -16.422 -0.668 1 97.62 29 PHE B O 1
ATOM 1952 N N . LYS B 1 30 ? -16.359 -18.109 -0.388 1 97.5 30 LYS B N 1
ATOM 1953 C CA . LYS B 1 30 ? -16.359 -18.031 1.069 1 97.5 30 LYS B CA 1
ATOM 1954 C C . LYS B 1 30 ? -14.969 -17.75 1.616 1 97.5 30 LYS B C 1
ATOM 1956 O O . LYS B 1 30 ? -14.039 -18.531 1.42 1 97.5 30 LYS B O 1
ATOM 1961 N N . ILE B 1 31 ? -14.867 -16.688 2.297 1 97.62 31 ILE B N 1
ATOM 1962 C CA . ILE B 1 31 ? -13.609 -16.406 2.982 1 97.62 31 ILE B CA 1
ATOM 1963 C C . ILE B 1 31 ? -13.5 -17.25 4.246 1 97.62 31 ILE B C 1
ATOM 1965 O O . ILE B 1 31 ? -14.312 -17.125 5.164 1 97.62 31 ILE B O 1
ATOM 1969 N N . VAL B 1 32 ? -12.516 -18.078 4.352 1 97.69 32 VAL B N 1
ATOM 1970 C CA . VAL B 1 32 ? -12.422 -19.031 5.449 1 97.69 32 VAL B CA 1
ATOM 1971 C C . VAL B 1 32 ? -11.469 -18.5 6.52 1 97.69 32 VAL B C 1
ATOM 1973 O O . VAL B 1 32 ? -11.562 -18.891 7.688 1 97.69 32 VAL B O 1
ATOM 1976 N N . GLU B 1 33 ? -10.547 -17.641 6.086 1 96.75 33 GLU B N 1
ATOM 1977 C CA . GLU B 1 33 ? -9.594 -17.031 7.008 1 96.75 33 GLU B CA 1
ATOM 1978 C C . GLU B 1 33 ? -8.867 -15.859 6.352 1 96.75 33 GLU B C 1
ATOM 1980 O O . GLU B 1 33 ? -8.898 -15.711 5.129 1 96.75 33 GLU B O 1
ATOM 1985 N N . HIS B 1 34 ? -8.328 -14.984 7.16 1 95.31 34 HIS B N 1
ATOM 1986 C CA . HIS B 1 34 ? -7.426 -13.93 6.711 1 95.31 34 HIS B CA 1
ATOM 1987 C C . HIS B 1 34 ? -6.172 -13.875 7.574 1 95.31 34 HIS B C 1
ATOM 1989 O O . HIS B 1 34 ? -6.242 -14.062 8.789 1 95.31 34 HIS B O 1
ATOM 1995 N N . VAL B 1 35 ? -5.047 -13.758 6.945 1 92 35 VAL B N 1
ATOM 1996 C CA . VAL B 1 35 ? -3.762 -13.688 7.633 1 92 35 VAL B CA 1
ATOM 1997 C C . VAL B 1 35 ? -3.059 -12.375 7.277 1 92 35 VAL B C 1
ATOM 1999 O O . VAL B 1 35 ? -3.227 -11.852 6.172 1 92 35 VAL B O 1
ATOM 2002 N N . LYS B 1 36 ? -2.207 -11.898 8.195 1 88.19 36 LYS B N 1
ATOM 2003 C CA . LYS B 1 36 ? -1.621 -10.57 8.023 1 88.19 36 LYS B CA 1
ATOM 2004 C C . LYS B 1 36 ? -0.115 -10.664 7.797 1 88.19 36 LYS B C 1
ATOM 2006 O O . LYS B 1 36 ? 0.555 -9.641 7.625 1 88.19 36 LYS B O 1
ATOM 2011 N N . ASN B 1 37 ? 0.406 -11.844 7.867 1 83.81 37 ASN B N 1
ATOM 2012 C CA . ASN B 1 37 ? 1.845 -11.992 7.676 1 83.81 37 ASN B CA 1
ATOM 2013 C C . ASN B 1 37 ? 2.178 -13.266 6.91 1 83.81 37 ASN B C 1
ATOM 2015 O O . ASN B 1 37 ? 1.432 -14.242 6.969 1 83.81 37 ASN B O 1
ATOM 2019 N N . GLY B 1 38 ? 3.291 -13.148 6.199 1 79.44 38 GLY B N 1
ATOM 2020 C CA . GLY B 1 38 ? 3.703 -14.242 5.332 1 79.44 38 GLY B CA 1
ATOM 2021 C C . GLY B 1 38 ? 3.998 -15.523 6.082 1 79.44 38 GLY B C 1
ATOM 2022 O O . GLY B 1 38 ? 3.793 -16.625 5.555 1 79.44 38 GLY B O 1
ATOM 2023 N N . LEU B 1 39 ? 4.398 -15.461 7.301 1 80.06 39 LEU B N 1
ATOM 2024 C CA . LEU B 1 39 ? 4.801 -16.625 8.086 1 80.06 39 LEU B CA 1
ATOM 2025 C C . LEU B 1 39 ? 3.592 -17.484 8.438 1 80.06 39 LEU B C 1
ATOM 2027 O O . LEU B 1 39 ? 3.729 -18.688 8.68 1 80.06 39 LEU B O 1
ATOM 2031 N N . GLU B 1 40 ? 2.463 -16.953 8.375 1 90.06 40 GLU B N 1
ATOM 2032 C CA . GLU B 1 40 ? 1.249 -17.656 8.789 1 90.06 40 GLU B CA 1
ATOM 2033 C C . GLU B 1 40 ? 0.537 -18.281 7.594 1 90.06 40 GLU B C 1
ATOM 2035 O O . GLU B 1 40 ? -0.397 -19.062 7.766 1 90.06 40 GLU B O 1
ATOM 2040 N N . VAL B 1 41 ? 1.016 -17.953 6.371 1 92.56 41 VAL B N 1
ATOM 2041 C CA . VAL B 1 41 ? 0.321 -18.375 5.16 1 92.56 41 VAL B CA 1
ATOM 2042 C C . VAL B 1 41 ? 0.326 -19.891 5.066 1 92.56 41 VAL B C 1
ATOM 2044 O O . VAL B 1 41 ? -0.709 -20.516 4.805 1 92.56 41 VAL B O 1
ATOM 2047 N N . TYR B 1 42 ? 1.515 -20.438 5.324 1 91.5 42 TYR B N 1
ATOM 2048 C CA . TYR B 1 42 ? 1.657 -21.891 5.219 1 91.5 42 TYR B CA 1
ATOM 2049 C C . TYR B 1 42 ? 0.732 -22.609 6.199 1 91.5 42 TYR B C 1
ATOM 2051 O O . TYR B 1 42 ? -0.004 -23.516 5.82 1 91.5 42 TYR B O 1
ATOM 2059 N N . ASN B 1 43 ? 0.782 -22.203 7.434 1 94.69 43 ASN B N 1
ATOM 2060 C CA . ASN B 1 43 ? -0.057 -22.812 8.461 1 94.69 43 ASN B CA 1
ATOM 2061 C C . ASN B 1 43 ? -1.54 -22.672 8.141 1 94.69 43 ASN B C 1
ATOM 2063 O O . ASN B 1 43 ? -2.33 -23.578 8.383 1 94.69 43 ASN B O 1
ATOM 2067 N N . ALA B 1 44 ? -1.909 -21.562 7.645 1 96.75 44 ALA B N 1
ATOM 2068 C CA . ALA B 1 44 ? -3.303 -21.328 7.281 1 96.75 44 ALA B CA 1
ATOM 2069 C C . ALA B 1 44 ? -3.732 -22.219 6.125 1 96.75 44 ALA B C 1
ATOM 2071 O O . ALA B 1 44 ? -4.852 -22.734 6.117 1 96.75 44 ALA B O 1
ATOM 2072 N N . CYS B 1 45 ? -2.844 -22.359 5.176 1 96.5 45 CYS B N 1
ATOM 2073 C CA . CYS B 1 45 ? -3.139 -23.25 4.07 1 96.5 45 CYS B CA 1
ATOM 2074 C C . CYS B 1 45 ? -3.346 -24.688 4.57 1 96.5 45 CYS B C 1
ATOM 2076 O O . CYS B 1 45 ? -4.234 -25.391 4.09 1 96.5 45 CYS B O 1
ATOM 2078 N N . CYS B 1 46 ? -2.521 -25.094 5.52 1 96.25 46 CYS B N 1
ATOM 2079 C CA . CYS B 1 46 ? -2.654 -26.438 6.105 1 96.25 46 CYS B CA 1
ATOM 2080 C C . CYS B 1 46 ? -3.982 -26.578 6.84 1 96.25 46 CYS B C 1
ATOM 2082 O O . CYS B 1 46 ? -4.668 -27.578 6.707 1 96.25 46 CYS B O 1
ATOM 2084 N N . ALA B 1 47 ? -4.363 -25.609 7.523 1 97.12 47 ALA B N 1
ATOM 2085 C CA . ALA B 1 47 ? -5.512 -25.672 8.422 1 97.12 47 ALA B CA 1
ATOM 2086 C C . ALA B 1 47 ? -6.82 -25.594 7.641 1 97.12 47 ALA B C 1
ATOM 2088 O O . ALA B 1 47 ? -7.801 -26.25 7.992 1 97.12 47 ALA B O 1
ATOM 2089 N N . TYR B 1 48 ? -6.855 -24.797 6.547 1 97.56 48 TYR B N 1
ATOM 2090 C CA . TYR B 1 48 ? -8.148 -24.469 5.957 1 97.56 48 TYR B CA 1
ATOM 2091 C C . TYR B 1 48 ? -8.266 -25.031 4.551 1 97.56 48 TYR B C 1
ATOM 2093 O O . TYR B 1 48 ? -9.367 -25.078 3.988 1 97.56 48 TYR B O 1
ATOM 2101 N N . GLU B 1 49 ? -7.121 -25.406 3.895 1 96.75 49 GLU B N 1
ATOM 2102 C CA . GLU B 1 49 ? -7.098 -26 2.566 1 96.75 49 GLU B CA 1
ATOM 2103 C C . GLU B 1 49 ? -7.918 -25.188 1.574 1 96.75 49 GLU B C 1
ATOM 2105 O O . GLU B 1 49 ? -8.875 -25.688 0.984 1 96.75 49 GLU B O 1
ATOM 2110 N N . PRO B 1 50 ? -7.559 -23.969 1.378 1 98.44 50 PRO B N 1
ATOM 2111 C CA . PRO B 1 50 ? -8.328 -23.109 0.482 1 98.44 50 PRO B CA 1
ATOM 2112 C C . PRO B 1 50 ? -8.227 -23.531 -0.98 1 98.44 50 PRO B C 1
ATOM 2114 O O . PRO B 1 50 ? -7.246 -24.172 -1.378 1 98.44 50 PRO B O 1
ATOM 2117 N N . ASP B 1 51 ? -9.297 -23.188 -1.712 1 98.5 51 ASP B N 1
ATOM 2118 C CA . ASP B 1 51 ? -9.281 -23.375 -3.16 1 98.5 51 ASP B CA 1
ATOM 2119 C C . ASP B 1 51 ? -8.555 -22.234 -3.854 1 98.5 51 ASP B C 1
ATOM 2121 O O . ASP B 1 51 ? -7.957 -22.422 -4.914 1 98.5 51 ASP B O 1
ATOM 2125 N N . ILE B 1 52 ? -8.672 -21.062 -3.258 1 98.69 52 ILE B N 1
ATOM 2126 C CA . ILE B 1 52 ? -8.055 -19.875 -3.811 1 98.69 52 ILE B CA 1
ATOM 2127 C C . ILE B 1 52 ? -7.324 -19.109 -2.703 1 98.69 52 ILE B C 1
ATOM 2129 O O . ILE B 1 52 ? -7.879 -18.891 -1.622 1 98.69 52 ILE B O 1
ATOM 2133 N N . LEU B 1 53 ? -6.125 -18.766 -2.951 1 98.19 53 LEU B N 1
ATOM 2134 C CA . LEU B 1 53 ? -5.324 -17.875 -2.109 1 98.19 53 LEU B CA 1
ATOM 2135 C C . LEU B 1 53 ? -5.184 -16.5 -2.744 1 98.19 53 LEU B C 1
ATOM 2137 O O . LEU B 1 53 ? -4.703 -16.375 -3.873 1 98.19 53 LEU B O 1
ATOM 2141 N N . ILE B 1 54 ? -5.695 -15.461 -2.098 1 97.94 54 ILE B N 1
ATOM 2142 C CA . ILE B 1 54 ? -5.43 -14.094 -2.512 1 97.94 54 ILE B CA 1
ATOM 2143 C C . ILE B 1 54 ? -4.238 -13.539 -1.734 1 97.94 54 ILE B C 1
ATOM 2145 O O . ILE B 1 54 ? -4.293 -13.414 -0.509 1 97.94 54 ILE B O 1
ATOM 2149 N N . LEU B 1 55 ? -3.209 -13.172 -2.461 1 96.19 55 LEU B N 1
ATOM 2150 C CA . LEU B 1 55 ? -1.934 -12.867 -1.822 1 96.19 55 LEU B CA 1
ATOM 2151 C C . LEU B 1 55 ? -1.479 -11.453 -2.166 1 96.19 55 LEU B C 1
ATOM 2153 O O . LEU B 1 55 ? -1.344 -11.109 -3.344 1 96.19 55 LEU B O 1
ATOM 2157 N N . ASP B 1 56 ? -1.241 -10.656 -1.146 1 94.38 56 ASP B N 1
ATOM 2158 C CA . ASP B 1 56 ? -0.586 -9.359 -1.314 1 94.38 56 ASP B CA 1
ATOM 2159 C C . ASP B 1 56 ? 0.933 -9.516 -1.337 1 94.38 56 ASP B C 1
ATOM 2161 O O . ASP B 1 56 ? 1.52 -10.078 -0.411 1 94.38 56 ASP B O 1
ATOM 2165 N N . LEU B 1 57 ? 1.604 -8.914 -2.324 1 90.56 57 LEU B N 1
ATOM 2166 C CA . LEU B 1 57 ? 3.051 -9.055 -2.457 1 90.56 57 LEU B CA 1
ATOM 2167 C C . LEU B 1 57 ? 3.773 -8.055 -1.562 1 90.56 57 LEU B C 1
ATOM 2169 O O . LEU B 1 57 ? 4.973 -8.188 -1.316 1 90.56 57 LEU B O 1
ATOM 2173 N N . SER B 1 58 ? 3.1 -7.047 -1.157 1 82.38 58 SER B N 1
ATOM 2174 C CA . SER B 1 58 ? 3.732 -5.977 -0.392 1 82.38 58 SER B CA 1
ATOM 2175 C C . SER B 1 58 ? 3.758 -6.305 1.098 1 82.38 58 SER B C 1
ATOM 2177 O O . SER B 1 58 ? 4.047 -5.438 1.923 1 82.38 58 SER B O 1
ATOM 2179 N N . LEU B 1 59 ? 3.492 -7.426 1.52 1 81.94 59 LEU B N 1
ATOM 2180 C CA . LEU B 1 59 ? 3.432 -7.82 2.922 1 81.94 59 LEU B CA 1
ATOM 2181 C C . LEU B 1 59 ? 4.828 -7.895 3.529 1 81.94 59 LEU B C 1
ATOM 2183 O O . LEU B 1 59 ? 5.758 -8.398 2.895 1 81.94 59 LEU B O 1
ATOM 2187 N N . PRO B 1 60 ? 4.934 -7.348 4.719 1 70.31 60 PRO B N 1
ATOM 2188 C CA . PRO B 1 60 ? 6.215 -7.492 5.41 1 70.31 60 PRO B CA 1
ATOM 2189 C C . PRO B 1 60 ? 6.586 -8.953 5.668 1 70.31 60 PRO B C 1
ATOM 2191 O O . PRO B 1 60 ? 5.715 -9.766 5.977 1 70.31 60 PRO B O 1
ATOM 2194 N N . GLY B 1 61 ? 7.871 -9.188 5.453 1 67 61 GLY B N 1
ATOM 2195 C CA . GLY B 1 61 ? 8.359 -10.516 5.793 1 67 61 GLY B CA 1
ATOM 2196 C C . GLY B 1 61 ? 8.18 -11.523 4.676 1 67 61 GLY B C 1
ATOM 2197 O O . GLY B 1 61 ? 8.531 -12.695 4.824 1 67 61 GLY B O 1
ATOM 2198 N N . ILE B 1 62 ? 7.414 -11.086 3.68 1 70 62 ILE B N 1
ATOM 2199 C CA . ILE B 1 62 ? 7.199 -12.07 2.617 1 70 62 ILE B CA 1
ATOM 2200 C C . ILE B 1 62 ? 7.875 -11.594 1.335 1 70 62 ILE B C 1
ATOM 2202 O O . ILE B 1 62 ? 7.824 -10.406 1 1 70 62 ILE B O 1
ATOM 2206 N N . ASN B 1 63 ? 8.57 -12.516 0.816 1 75.88 63 ASN B N 1
ATOM 2207 C CA . ASN B 1 63 ? 8.969 -12.422 -0.585 1 75.88 63 ASN B CA 1
ATOM 2208 C C . ASN B 1 63 ? 8.078 -13.281 -1.479 1 75.88 63 ASN B C 1
ATOM 2210 O O . ASN B 1 63 ? 8.203 -14.508 -1.49 1 75.88 63 ASN B O 1
ATOM 2214 N N . GLY B 1 64 ? 7.105 -12.617 -2.154 1 76.19 64 GLY B N 1
ATOM 2215 C CA . GLY B 1 64 ? 6.156 -13.328 -2.998 1 76.19 64 GLY B CA 1
ATOM 2216 C C . GLY B 1 64 ? 6.824 -14.281 -3.971 1 76.19 64 GLY B C 1
ATOM 2217 O O . GLY B 1 64 ? 6.312 -15.375 -4.227 1 76.19 64 GLY B O 1
ATOM 2218 N N . LEU B 1 65 ? 7.973 -13.906 -4.406 1 77.94 65 LEU B N 1
ATOM 2219 C CA . LEU B 1 65 ? 8.688 -14.711 -5.387 1 77.94 65 LEU B CA 1
ATOM 2220 C C . LEU B 1 65 ? 9.258 -15.977 -4.746 1 77.94 65 LEU B C 1
ATOM 2222 O O . LEU B 1 65 ? 9.531 -16.953 -5.438 1 77.94 65 LEU B O 1
ATOM 2226 N N . ASP B 1 66 ? 9.367 -15.961 -3.479 1 79.94 66 ASP B N 1
ATOM 2227 C CA . ASP B 1 66 ? 9.867 -17.125 -2.758 1 79.94 66 ASP B CA 1
ATOM 2228 C C . ASP B 1 66 ? 8.727 -18.031 -2.299 1 79.94 66 ASP B C 1
ATOM 2230 O O . ASP B 1 66 ? 8.82 -19.25 -2.367 1 79.94 66 ASP B O 1
ATOM 2234 N N . ILE B 1 67 ? 7.66 -17.453 -1.916 1 88.94 67 ILE B N 1
ATOM 2235 C CA . ILE B 1 67 ? 6.617 -18.234 -1.242 1 88.94 67 ILE B CA 1
ATOM 2236 C C . ILE B 1 67 ? 5.703 -18.875 -2.277 1 88.94 67 ILE B C 1
ATOM 2238 O O . ILE B 1 67 ? 5.18 -19.969 -2.055 1 88.94 67 ILE B O 1
ATOM 2242 N N . ILE B 1 68 ? 5.484 -18.25 -3.414 1 93.25 68 ILE B N 1
ATOM 2243 C CA . ILE B 1 68 ? 4.512 -18.703 -4.402 1 93.25 68 ILE B CA 1
ATOM 2244 C C . ILE B 1 68 ? 4.914 -20.078 -4.93 1 93.25 68 ILE B C 1
ATOM 2246 O O . ILE B 1 68 ? 4.102 -21 -4.941 1 93.25 68 ILE B O 1
ATOM 2250 N N . PRO B 1 69 ? 6.246 -20.266 -5.273 1 89.44 69 PRO B N 1
ATOM 2251 C CA . PRO B 1 69 ? 6.621 -21.594 -5.754 1 89.44 69 PRO B CA 1
ATOM 2252 C C . PRO B 1 69 ? 6.441 -22.688 -4.695 1 89.44 69 PRO B C 1
ATOM 2254 O O . PRO B 1 69 ? 6.039 -23.797 -5.016 1 89.44 69 PRO B O 1
ATOM 2257 N N . GLN B 1 70 ? 6.723 -22.359 -3.512 1 88.62 70 GLN B N 1
ATOM 2258 C CA . GLN B 1 70 ? 6.574 -23.297 -2.414 1 88.62 70 GLN B CA 1
ATOM 2259 C C . GLN B 1 70 ? 5.109 -23.688 -2.225 1 88.62 70 GLN B C 1
ATOM 2261 O O . GLN B 1 70 ? 4.797 -24.875 -2.076 1 88.62 70 GLN B O 1
ATOM 2266 N N . LEU B 1 71 ? 4.262 -22.797 -2.262 1 94.75 71 LEU B N 1
ATOM 2267 C CA . LEU B 1 71 ? 2.834 -23.031 -2.096 1 94.75 71 LEU B CA 1
ATOM 2268 C C . LEU B 1 71 ? 2.277 -23.828 -3.277 1 94.75 71 LEU B C 1
ATOM 2270 O O . LEU B 1 71 ? 1.497 -24.766 -3.094 1 94.75 71 LEU B O 1
ATOM 2274 N N . HIS B 1 72 ? 2.713 -23.391 -4.398 1 93.81 72 HIS B N 1
ATOM 2275 C CA . HIS B 1 72 ? 2.25 -24.047 -5.613 1 93.81 72 HIS B CA 1
ATOM 2276 C C . HIS B 1 72 ? 2.652 -25.531 -5.633 1 93.81 72 HIS B C 1
ATOM 2278 O O . HIS B 1 72 ? 1.876 -26.375 -6.062 1 93.81 72 HIS B O 1
ATOM 2284 N N . GLN B 1 73 ? 3.848 -25.781 -5.258 1 90.25 73 GLN B N 1
ATOM 2285 C CA . GLN B 1 73 ? 4.344 -27.156 -5.23 1 90.25 73 GLN B CA 1
ATOM 2286 C C . GLN B 1 73 ? 3.572 -28 -4.219 1 90.25 73 GLN B C 1
ATOM 2288 O O . GLN B 1 73 ? 3.209 -29.141 -4.504 1 90.25 73 GLN B O 1
ATOM 2293 N N . ARG B 1 74 ? 3.312 -27.484 -3.113 1 92 74 ARG B N 1
ATOM 2294 C CA . ARG B 1 74 ? 2.674 -28.219 -2.035 1 92 74 ARG B CA 1
ATOM 2295 C C . ARG B 1 74 ? 1.181 -28.391 -2.299 1 92 74 ARG B C 1
ATOM 2297 O O . ARG B 1 74 ? 0.602 -29.438 -1.965 1 92 74 ARG B O 1
ATOM 2304 N N . TRP B 1 75 ? 0.535 -27.391 -2.826 1 95.88 75 TRP B N 1
ATOM 2305 C CA . TRP B 1 75 ? -0.889 -27.406 -3.146 1 95.88 75 TRP B CA 1
ATOM 2306 C C . TRP B 1 75 ? -1.122 -27.047 -4.613 1 95.88 75 TRP B C 1
ATOM 2308 O O . TRP B 1 75 ? -1.633 -25.969 -4.926 1 95.88 75 TRP B O 1
ATOM 2318 N N . PRO B 1 76 ? -0.907 -27.984 -5.457 1 92.62 76 PRO B N 1
ATOM 2319 C CA . PRO B 1 76 ? -0.98 -27.719 -6.895 1 92.62 76 PRO B CA 1
ATOM 2320 C C . PRO B 1 76 ? -2.396 -27.375 -7.359 1 92.62 76 PRO B C 1
ATOM 2322 O O . PRO B 1 76 ? -2.57 -26.719 -8.383 1 92.62 76 PRO B O 1
ATOM 2325 N N . ALA B 1 77 ? -3.342 -27.75 -6.609 1 94.94 77 ALA B N 1
ATOM 2326 C CA . ALA B 1 77 ? -4.727 -27.531 -7.016 1 94.94 77 ALA B CA 1
ATOM 2327 C C . ALA B 1 77 ? -5.223 -26.172 -6.523 1 94.94 77 ALA B C 1
ATOM 2329 O O . ALA B 1 77 ? -6.254 -25.672 -6.988 1 94.94 77 ALA B O 1
ATOM 2330 N N . MET B 1 78 ? -4.547 -25.578 -5.598 1 97.75 78 MET B N 1
ATOM 2331 C CA . MET B 1 78 ? -4.922 -24.281 -5.074 1 97.75 78 MET B CA 1
ATOM 2332 C C . MET B 1 78 ? -4.531 -23.172 -6.047 1 97.75 78 MET B C 1
ATOM 2334 O O . MET B 1 78 ? -3.375 -23.078 -6.465 1 97.75 78 MET B O 1
ATOM 2338 N N . ASN B 1 79 ? -5.469 -22.344 -6.395 1 98.44 79 ASN B N 1
ATOM 2339 C CA . ASN B 1 79 ? -5.176 -21.203 -7.258 1 98.44 79 ASN B CA 1
ATOM 2340 C C . ASN B 1 79 ? -4.652 -20.016 -6.457 1 98.44 79 ASN B C 1
ATOM 2342 O O . ASN B 1 79 ? -5.203 -19.672 -5.41 1 98.44 79 ASN B O 1
ATOM 2346 N N . ILE B 1 80 ? -3.594 -19.469 -6.93 1 98.19 80 ILE B N 1
ATOM 2347 C CA . ILE B 1 80 ? -3.002 -18.312 -6.273 1 98.19 80 ILE B CA 1
ATOM 2348 C C . ILE B 1 80 ? -3.285 -17.047 -7.094 1 98.19 80 ILE B C 1
ATOM 2350 O O . ILE B 1 80 ? -2.885 -16.953 -8.258 1 98.19 80 ILE B O 1
ATOM 2354 N N . LEU B 1 81 ? -4.027 -16.156 -6.543 1 98.56 81 LEU B N 1
ATOM 2355 C CA . LEU B 1 81 ? -4.316 -14.852 -7.133 1 98.56 81 LEU B CA 1
ATOM 2356 C C . LEU B 1 81 ? -3.533 -13.75 -6.43 1 98.56 81 LEU B C 1
ATOM 2358 O O . LEU B 1 81 ? -3.783 -13.461 -5.258 1 98.56 81 LEU B O 1
ATOM 2362 N N . VAL B 1 82 ? -2.604 -13.172 -7.125 1 97.5 82 VAL B N 1
ATOM 2363 C CA . VAL B 1 82 ? -1.843 -12.047 -6.582 1 97.5 82 VAL B CA 1
ATOM 2364 C C . VAL B 1 82 ? -2.674 -10.773 -6.664 1 97.5 82 VAL B C 1
ATOM 2366 O O . VAL B 1 82 ? -3.227 -10.453 -7.719 1 97.5 82 VAL B O 1
ATOM 2369 N N .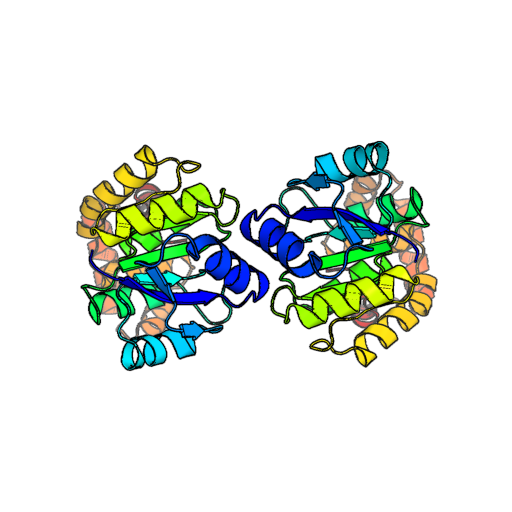 TYR B 1 83 ? -2.898 -10.125 -5.551 1 97.06 83 TYR B N 1
ATOM 2370 C CA . TYR B 1 83 ? -3.596 -8.852 -5.434 1 97.06 83 TYR B CA 1
ATOM 2371 C C . TYR B 1 83 ? -2.703 -7.801 -4.781 1 97.06 83 TYR B C 1
ATOM 2373 O O . TYR B 1 83 ? -2.521 -7.805 -3.561 1 97.06 83 TYR B O 1
ATOM 2381 N N . THR B 1 84 ? -2.17 -6.828 -5.574 1 93.56 84 THR B N 1
ATOM 2382 C CA . THR B 1 84 ? -1.034 -6.055 -5.086 1 93.56 84 THR B CA 1
ATOM 2383 C C . THR B 1 84 ? -1.067 -4.633 -5.648 1 93.56 84 THR B C 1
ATOM 2385 O O . THR B 1 84 ? -1.863 -4.332 -6.539 1 93.56 84 THR B O 1
ATOM 2388 N N . ALA B 1 85 ? -0.273 -3.773 -5.055 1 88.81 85 ALA B N 1
ATOM 2389 C CA . ALA B 1 85 ? -0.111 -2.408 -5.547 1 88.81 85 ALA B CA 1
ATOM 2390 C C . ALA B 1 85 ? 0.973 -2.334 -6.617 1 88.81 85 ALA B C 1
ATOM 2392 O O . ALA B 1 85 ? 1.079 -1.338 -7.336 1 88.81 85 ALA B O 1
ATOM 2393 N N . TYR B 1 86 ? 1.775 -3.363 -6.844 1 87 86 TYR B N 1
ATOM 2394 C CA . TYR B 1 86 ? 2.904 -3.346 -7.77 1 87 86 TYR B CA 1
ATOM 2395 C C . TYR B 1 86 ? 2.426 -3.42 -9.219 1 87 86 TYR B C 1
ATOM 2397 O O . TYR B 1 86 ? 1.9 -4.445 -9.648 1 87 86 TYR B O 1
ATOM 2405 N N . GLN B 1 87 ? 2.727 -2.449 -9.938 1 88.75 87 GLN B N 1
ATOM 2406 C CA . GLN B 1 87 ? 2.229 -2.361 -11.305 1 88.75 87 GLN B CA 1
ATOM 2407 C C . GLN B 1 87 ? 3.293 -2.797 -12.312 1 88.75 87 GLN B C 1
ATOM 2409 O O . GLN B 1 87 ? 3.002 -2.98 -13.492 1 88.75 87 GLN B O 1
ATOM 2414 N N . GLN B 1 88 ? 4.406 -3.121 -11.859 1 83.44 88 GLN B N 1
ATOM 2415 C CA . GLN B 1 88 ? 5.504 -3.457 -12.766 1 83.44 88 GLN B CA 1
ATOM 2416 C C . GLN B 1 88 ? 5.25 -4.789 -13.461 1 83.44 88 GLN B C 1
ATOM 2418 O O . GLN B 1 88 ? 4.996 -5.801 -12.812 1 83.44 88 GLN B O 1
ATOM 2423 N N . GLU B 1 89 ? 5.441 -4.746 -14.734 1 86.06 89 GLU B N 1
ATOM 2424 C CA . GLU B 1 89 ? 5.23 -5.949 -15.539 1 86.06 89 GLU B CA 1
ATOM 2425 C C . GLU B 1 89 ? 6.195 -7.059 -15.133 1 86.06 89 GLU B C 1
ATOM 2427 O O . GLU B 1 89 ? 5.84 -8.242 -15.164 1 86.06 89 GLU B O 1
ATOM 2432 N N . TYR B 1 90 ? 7.359 -6.645 -14.82 1 83.19 90 TYR B N 1
ATOM 2433 C CA . TYR B 1 90 ? 8.367 -7.617 -14.414 1 83.19 90 TYR B CA 1
ATOM 2434 C C . TYR B 1 90 ? 7.871 -8.469 -13.25 1 83.19 90 TYR B C 1
ATOM 2436 O O . TYR B 1 90 ? 8.039 -9.688 -13.25 1 83.19 90 TYR B O 1
ATOM 2444 N N . MET B 1 91 ? 7.211 -7.809 -12.312 1 87.06 91 MET B N 1
ATOM 2445 C CA . MET B 1 91 ? 6.684 -8.531 -11.156 1 87.06 91 MET B CA 1
ATOM 2446 C C . MET B 1 91 ? 5.543 -9.461 -11.57 1 87.06 91 MET B C 1
ATOM 2448 O O . MET B 1 91 ? 5.414 -10.562 -11.039 1 87.06 91 MET B O 1
ATOM 2452 N N . THR B 1 92 ? 4.738 -9.016 -12.508 1 92.88 92 THR B N 1
ATOM 2453 C CA . THR B 1 92 ? 3.646 -9.828 -13.039 1 92.88 92 THR B CA 1
ATOM 2454 C C . THR B 1 92 ? 4.18 -11.109 -13.672 1 92.88 92 THR B C 1
ATOM 2456 O O . THR B 1 92 ? 3.705 -12.203 -13.367 1 92.88 92 THR B O 1
ATOM 2459 N N . ILE B 1 93 ? 5.191 -10.961 -14.461 1 89.88 93 ILE B N 1
ATOM 2460 C CA . ILE B 1 93 ? 5.789 -12.086 -15.164 1 89.88 93 ILE B CA 1
ATOM 2461 C C . ILE B 1 93 ? 6.391 -13.062 -14.164 1 89.88 93 ILE B C 1
ATOM 2463 O O . ILE B 1 93 ? 6.141 -14.273 -14.234 1 89.88 93 ILE B O 1
ATOM 2467 N N . LYS B 1 94 ? 7.125 -12.562 -13.219 1 86.81 94 LYS B N 1
ATOM 2468 C CA . LYS B 1 94 ? 7.84 -13.406 -12.266 1 86.81 94 LYS B CA 1
ATOM 2469 C C . LYS B 1 94 ? 6.863 -14.18 -11.383 1 86.81 94 LYS B C 1
ATOM 2471 O O 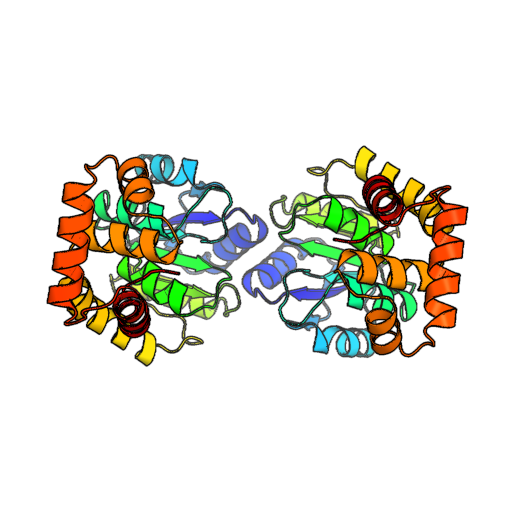. LYS B 1 94 ? 7.078 -15.359 -11.094 1 86.81 94 LYS B O 1
ATOM 2476 N N . THR B 1 95 ? 5.801 -13.57 -10.977 1 93.12 95 THR B N 1
ATOM 2477 C CA . THR B 1 95 ? 4.852 -14.227 -10.086 1 93.12 95 THR B CA 1
ATOM 2478 C C . THR B 1 95 ? 4.043 -15.281 -10.844 1 93.12 95 THR B C 1
ATOM 2480 O O . THR B 1 95 ? 3.771 -16.359 -10.312 1 93.12 95 THR B O 1
ATOM 2483 N N . LEU B 1 96 ? 3.674 -14.977 -12.078 1 93.94 96 LEU B N 1
ATOM 2484 C CA . LEU B 1 96 ? 2.947 -15.945 -12.891 1 93.94 96 LEU B CA 1
ATOM 2485 C C . LEU B 1 96 ? 3.824 -17.156 -13.219 1 93.94 96 LEU B C 1
ATOM 2487 O O . LEU B 1 96 ? 3.367 -18.297 -13.156 1 93.94 96 LEU B O 1
ATOM 2491 N N . ALA B 1 97 ? 5.086 -16.859 -13.484 1 89.12 97 ALA B N 1
ATOM 2492 C CA . ALA B 1 97 ? 6.039 -17.938 -13.758 1 89.12 97 ALA B CA 1
ATOM 2493 C C . ALA B 1 97 ? 6.273 -18.797 -12.516 1 89.12 97 ALA B C 1
ATOM 2495 O O . ALA B 1 97 ? 6.527 -20 -12.625 1 89.12 97 ALA B O 1
ATOM 2496 N N . ALA B 1 98 ? 6.129 -18.234 -11.422 1 88.38 98 ALA B N 1
ATOM 2497 C CA . ALA B 1 98 ? 6.395 -18.906 -10.156 1 88.38 98 ALA B CA 1
ATOM 2498 C C . ALA B 1 98 ? 5.223 -19.781 -9.75 1 88.38 98 ALA B C 1
ATOM 2500 O O . ALA B 1 98 ? 5.348 -20.609 -8.844 1 88.38 98 ALA B O 1
ATOM 2501 N N . GLY B 1 99 ? 4.051 -19.609 -10.406 1 93.75 99 GLY B N 1
ATOM 2502 C CA . GLY B 1 99 ? 2.955 -20.531 -10.125 1 93.75 99 GLY B CA 1
ATOM 2503 C C . GLY B 1 99 ? 1.645 -19.828 -9.844 1 93.75 99 GLY B C 1
ATOM 2504 O O . GLY B 1 99 ? 0.61 -20.469 -9.664 1 93.75 99 GLY B O 1
ATOM 2505 N N . ALA B 1 100 ? 1.654 -18.484 -9.82 1 96.69 100 ALA B N 1
ATOM 2506 C CA . ALA B 1 100 ? 0.406 -17.75 -9.648 1 96.69 100 ALA B CA 1
ATOM 2507 C C . ALA B 1 100 ? -0.515 -17.938 -10.852 1 96.69 100 ALA B C 1
ATOM 2509 O O . ALA B 1 100 ? -0.047 -18.047 -11.984 1 96.69 100 ALA B O 1
ATOM 2510 N N . ASN B 1 101 ? -1.801 -17.891 -10.555 1 97.56 101 ASN B N 1
ATOM 2511 C CA . ASN B 1 101 ? -2.799 -18.062 -11.602 1 97.56 101 ASN B CA 1
ATOM 2512 C C . ASN B 1 101 ? -3.348 -16.719 -12.086 1 97.56 101 ASN B C 1
ATOM 2514 O O . ASN B 1 101 ? -3.98 -16.656 -13.141 1 97.56 101 ASN B O 1
ATOM 2518 N N . GLY B 1 102 ? -3.121 -15.719 -11.352 1 98.12 102 GLY B N 1
ATOM 2519 C CA . GLY B 1 102 ? -3.607 -14.398 -11.719 1 98.12 102 GLY B CA 1
ATOM 2520 C C . GLY B 1 102 ? -2.84 -13.273 -11.055 1 98.12 102 GLY B C 1
ATOM 2521 O O . GLY B 1 102 ? -2.131 -13.5 -10.07 1 98.12 102 GLY B O 1
ATOM 2522 N N . TYR B 1 103 ? -2.994 -12.125 -11.633 1 98 103 TYR B N 1
ATOM 2523 C CA . TYR B 1 103 ? -2.379 -10.891 -11.156 1 98 103 TYR B CA 1
ATOM 2524 C C . TYR B 1 103 ? -3.33 -9.711 -11.328 1 98 103 TYR B C 1
ATOM 2526 O O . TYR B 1 103 ? -3.727 -9.375 -12.445 1 98 103 TYR B O 1
ATOM 2534 N N . VAL B 1 104 ? -3.703 -9.156 -10.18 1 98 104 VAL B N 1
ATOM 2535 C CA . VAL B 1 104 ? -4.656 -8.055 -10.172 1 98 104 VAL B CA 1
ATOM 2536 C C . VAL B 1 104 ? -4.07 -6.875 -9.391 1 98 104 VAL B C 1
ATOM 2538 O O . VAL B 1 104 ? -3.475 -7.062 -8.328 1 98 104 VAL B O 1
ATOM 2541 N N . LEU B 1 105 ? -4.23 -5.711 -9.945 1 95.88 105 LEU B N 1
ATOM 2542 C CA . LEU B 1 105 ? -3.76 -4.496 -9.289 1 95.88 105 LEU B CA 1
ATOM 2543 C C . LEU B 1 105 ? -4.793 -3.986 -8.281 1 95.88 105 LEU B C 1
ATOM 2545 O O . LEU B 1 105 ? -5.988 -3.951 -8.578 1 95.88 105 LEU B O 1
ATOM 2549 N N . LYS B 1 106 ? -4.309 -3.568 -7.113 1 93.94 106 LYS B N 1
ATOM 2550 C CA . LYS B 1 106 ? -5.195 -2.992 -6.105 1 93.94 106 LYS B CA 1
ATOM 2551 C C . LYS B 1 106 ? -5.801 -1.679 -6.59 1 93.94 106 LYS B C 1
ATOM 2553 O O . LYS B 1 106 ? -6.863 -1.268 -6.117 1 93.94 106 LYS B O 1
ATOM 2558 N N . SER B 1 107 ? -5.152 -1.045 -7.527 1 91.88 107 SER B N 1
ATOM 2559 C CA . SER B 1 107 ? -5.645 0.21 -8.086 1 91.88 107 SER B CA 1
ATOM 2560 C C . SER B 1 107 ? -6.781 -0.033 -9.07 1 91.88 107 SER B C 1
ATOM 2562 O O . SER B 1 107 ? -7.477 0.905 -9.469 1 91.88 107 SER B O 1
ATOM 2564 N N . SER B 1 108 ? -7.012 -1.216 -9.469 1 94.69 108 SER B N 1
ATOM 2565 C CA . SER B 1 108 ? -8.102 -1.54 -10.383 1 94.69 108 SER B CA 1
ATOM 2566 C C . SER B 1 108 ? -9.438 -1.624 -9.648 1 94.69 108 SER B C 1
ATOM 2568 O O . SER B 1 108 ? -9.469 -1.664 -8.414 1 94.69 108 SER B O 1
ATOM 2570 N N . SER B 1 109 ? -10.492 -1.629 -10.414 1 93.88 109 SER B N 1
ATOM 2571 C CA . SER B 1 109 ? -11.836 -1.634 -9.844 1 93.88 109 SER B CA 1
ATOM 2572 C C . SER B 1 109 ? -12.148 -2.965 -9.172 1 93.88 109 SER B C 1
ATOM 2574 O O . SER B 1 109 ? -11.5 -3.977 -9.453 1 93.88 109 SER B O 1
ATOM 2576 N N . GLN B 1 110 ? -13.109 -2.902 -8.312 1 93.75 110 GLN B N 1
ATOM 2577 C CA . GLN B 1 110 ? -13.578 -4.109 -7.645 1 93.75 110 GLN B CA 1
ATOM 2578 C C . GLN B 1 110 ? -14.07 -5.141 -8.656 1 93.75 110 GLN B C 1
ATOM 2580 O O . GLN B 1 110 ? -13.93 -6.348 -8.438 1 93.75 110 GLN B O 1
ATOM 2585 N N . GLN B 1 111 ? -14.641 -4.688 -9.719 1 95.94 111 GLN B N 1
ATOM 2586 C CA . GLN B 1 111 ? -15.141 -5.574 -10.766 1 95.94 111 GLN B CA 1
ATOM 2587 C C . GLN B 1 111 ? -14.008 -6.391 -11.375 1 95.94 111 GLN B C 1
ATOM 2589 O O . GLN B 1 111 ? -14.195 -7.551 -11.742 1 95.94 111 GLN B O 1
ATOM 2594 N N . VAL B 1 112 ? -12.883 -5.797 -11.461 1 97.62 112 VAL B N 1
ATOM 2595 C CA . VAL B 1 112 ? -11.719 -6.488 -12 1 97.62 112 VAL B CA 1
ATOM 2596 C C . VAL B 1 112 ? -11.305 -7.625 -11.07 1 97.62 112 VAL B C 1
ATOM 2598 O O . VAL B 1 112 ? -11 -8.727 -11.523 1 97.62 112 VAL B O 1
ATOM 2601 N N . LEU B 1 113 ? -11.32 -7.395 -9.781 1 97.75 113 LEU B N 1
ATOM 2602 C CA . LEU B 1 113 ? -11.008 -8.43 -8.797 1 97.75 113 LEU B CA 1
ATOM 2603 C C . LEU B 1 113 ? -12 -9.578 -8.883 1 97.75 113 LEU B C 1
ATOM 2605 O O . LEU B 1 113 ? -11.617 -10.75 -8.828 1 97.75 113 LEU B O 1
ATOM 2609 N N . LEU B 1 114 ? -13.266 -9.227 -9.039 1 97.44 114 LEU B N 1
ATOM 2610 C CA . LEU B 1 114 ? -14.305 -10.242 -9.117 1 97.44 114 LEU B CA 1
ATOM 2611 C C . LEU B 1 114 ? -14.156 -11.086 -10.383 1 97.44 114 LEU B C 1
ATOM 2613 O O . LEU B 1 114 ? -14.328 -12.305 -10.352 1 97.44 114 LEU B O 1
ATOM 2617 N N . ALA B 1 115 ? -13.875 -10.453 -11.477 1 98.12 115 ALA B N 1
ATOM 2618 C CA . ALA B 1 115 ? -13.625 -11.172 -12.727 1 98.12 115 ALA B CA 1
ATOM 2619 C C . ALA B 1 115 ? -12.43 -12.117 -12.586 1 98.12 115 ALA B C 1
ATOM 2621 O O . ALA B 1 115 ? -12.453 -13.234 -13.102 1 98.12 115 ALA B O 1
ATOM 2622 N N . ALA B 1 116 ? -11.438 -11.656 -11.898 1 98.69 116 ALA B N 1
ATOM 2623 C CA . ALA B 1 116 ? -10.25 -12.469 -11.68 1 98.69 116 ALA B CA 1
ATOM 2624 C C . ALA B 1 116 ? -10.586 -13.719 -10.859 1 98.69 116 ALA B C 1
ATOM 2626 O O . ALA B 1 116 ? -10.148 -14.82 -11.188 1 98.69 116 ALA B O 1
ATOM 2627 N N . LEU B 1 117 ? -11.336 -13.547 -9.836 1 98.38 117 LEU B N 1
ATOM 2628 C CA . LEU B 1 117 ? -11.734 -14.656 -8.977 1 98.38 117 LEU B CA 1
ATOM 2629 C C . LEU B 1 117 ? -12.531 -15.695 -9.766 1 98.38 117 LEU B C 1
ATOM 2631 O O . LEU B 1 117 ? -12.273 -16.891 -9.648 1 98.38 117 LEU B O 1
ATOM 2635 N N . GLN B 1 118 ? -13.414 -15.234 -10.562 1 97.75 118 GLN B N 1
ATOM 2636 C CA . GLN B 1 118 ? -14.227 -16.141 -11.367 1 97.75 118 GLN B CA 1
ATOM 2637 C C . GLN B 1 118 ? -13.375 -16.891 -12.383 1 97.75 118 GLN B C 1
ATOM 2639 O O . GLN B 1 118 ? -13.602 -18.078 -12.633 1 97.75 118 GLN B O 1
ATOM 2644 N N . THR B 1 119 ? -12.422 -16.266 -12.898 1 98.31 119 THR B N 1
ATOM 2645 C CA . THR B 1 119 ? -11.57 -16.844 -13.922 1 98.31 119 THR B CA 1
ATOM 2646 C C . THR B 1 119 ? -10.633 -17.891 -13.312 1 98.31 119 THR B C 1
ATOM 2648 O O . THR B 1 119 ? -10.516 -19 -13.82 1 98.31 119 THR B O 1
ATOM 2651 N N . VAL B 1 120 ? -9.992 -17.531 -12.172 1 98.12 120 VAL B N 1
ATOM 2652 C CA . VAL B 1 120 ? -9.023 -18.438 -11.57 1 98.12 120 VAL B CA 1
ATOM 2653 C C . VAL B 1 120 ? -9.75 -19.625 -10.953 1 98.12 120 VAL B C 1
ATOM 2655 O O . VAL B 1 120 ? -9.211 -20.734 -10.875 1 98.12 120 VAL B O 1
ATOM 2658 N N . ALA B 1 121 ? -10.969 -19.453 -10.531 1 97.06 121 ALA B N 1
ATOM 2659 C CA . ALA B 1 121 ? -11.773 -20.516 -9.938 1 97.06 121 ALA B CA 1
ATOM 2660 C C . ALA B 1 121 ? -11.938 -21.688 -10.906 1 97.06 121 ALA B C 1
ATOM 2662 O O . ALA B 1 121 ? -12.078 -22.828 -10.484 1 97.06 121 ALA B O 1
ATOM 2663 N N . VAL B 1 122 ? -11.93 -21.375 -12.195 1 95.44 122 VAL B N 1
ATOM 2664 C CA . VAL B 1 122 ? -12.062 -22.438 -13.188 1 95.44 122 VAL B CA 1
ATOM 2665 C C . VAL B 1 122 ? -10.695 -22.734 -13.805 1 95.44 122 VAL B C 1
ATOM 2667 O O . VAL B 1 122 ? -10.609 -23.172 -14.953 1 95.44 122 VAL B O 1
ATOM 2670 N N . ASN B 1 123 ? -9.672 -22.344 -13.117 1 95.69 123 ASN B N 1
ATOM 2671 C CA . ASN B 1 123 ? -8.289 -22.703 -13.398 1 95.69 123 ASN B CA 1
ATOM 2672 C C . ASN B 1 123 ? -7.777 -22.016 -14.664 1 95.69 123 ASN B C 1
ATOM 2674 O O . ASN B 1 123 ? -7.02 -22.609 -15.438 1 95.69 123 ASN B O 1
ATOM 2678 N N . LYS B 1 124 ? -8.195 -20.859 -14.93 1 96 124 LYS B N 1
ATOM 2679 C CA . LYS B 1 124 ? -7.684 -20.031 -16.016 1 96 124 LYS B CA 1
ATOM 2680 C C . LYS B 1 124 ? -6.855 -18.859 -15.492 1 96 124 LYS B C 1
ATOM 2682 O O . LYS B 1 124 ? -7.07 -18.406 -14.367 1 96 124 LYS B O 1
ATOM 2687 N N . ARG B 1 125 ? -5.992 -18.453 -16.328 1 96.44 125 ARG B N 1
ATOM 2688 C CA . ARG B 1 125 ? -5.09 -17.375 -15.953 1 96.44 125 ARG B CA 1
ATOM 2689 C C . ARG B 1 125 ? -5.758 -16.016 -16.125 1 96.44 125 ARG B C 1
ATOM 2691 O O . ARG B 1 125 ? -6.465 -15.789 -17.109 1 96.44 125 ARG B O 1
ATOM 2698 N N . TYR B 1 126 ? -5.492 -15.156 -15.156 1 98.19 126 TYR B N 1
ATOM 2699 C CA . TYR B 1 126 ? -6.043 -13.812 -15.25 1 98.19 126 TYR B CA 1
ATOM 2700 C C . TYR B 1 126 ? -4.945 -12.766 -15.094 1 98.19 126 TYR B C 1
ATOM 2702 O O . TYR B 1 126 ? -4.117 -12.852 -14.188 1 98.19 126 TYR B O 1
ATOM 2710 N N . ILE B 1 127 ? -4.945 -11.867 -16.031 1 98 127 ILE B N 1
ATOM 2711 C CA . ILE B 1 127 ? -4.031 -10.727 -15.984 1 98 127 ILE B CA 1
ATOM 2712 C C . ILE B 1 127 ? -4.824 -9.422 -15.992 1 98 127 ILE B C 1
ATOM 2714 O O . ILE B 1 127 ? -5.664 -9.211 -16.875 1 98 127 ILE B O 1
ATOM 2718 N N . ASP B 1 128 ? -4.531 -8.617 -15.023 1 98.31 128 ASP B N 1
ATOM 2719 C CA . ASP B 1 128 ? -5.219 -7.332 -14.922 1 98.31 128 ASP B CA 1
ATOM 2720 C C . ASP B 1 128 ? -5.262 -6.629 -16.281 1 98.31 128 ASP B C 1
ATOM 2722 O O . ASP B 1 128 ? -4.246 -6.547 -16.969 1 98.31 128 ASP B O 1
ATOM 2726 N N . PRO B 1 129 ? -6.406 -6.078 -16.641 1 96.5 129 PRO B N 1
ATOM 2727 C CA . PRO B 1 129 ? -6.574 -5.5 -17.984 1 96.5 129 PRO B CA 1
ATOM 2728 C C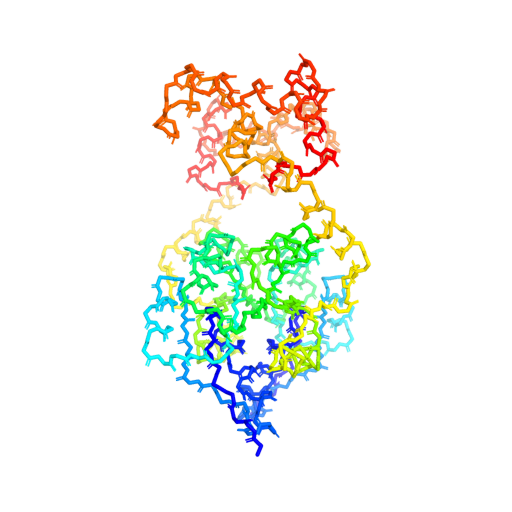 . PRO B 1 129 ? -5.73 -4.246 -18.188 1 96.5 129 PRO B C 1
ATOM 2730 O O . PRO B 1 129 ? -5.488 -3.842 -19.328 1 96.5 129 PRO B O 1
ATOM 2733 N N . THR B 1 130 ? -5.336 -3.588 -17.125 1 94.81 130 THR B N 1
ATOM 2734 C CA . THR B 1 130 ? -4.535 -2.375 -17.25 1 94.81 130 THR B CA 1
ATOM 2735 C C . THR B 1 130 ? -3.104 -2.711 -17.656 1 94.81 130 THR B C 1
ATOM 2737 O O . THR B 1 130 ? -2.348 -1.831 -18.078 1 94.81 130 THR B O 1
ATOM 2740 N N . LEU B 1 131 ? -2.725 -3.963 -17.531 1 95.19 131 LEU B N 1
ATOM 2741 C CA . LEU B 1 131 ? -1.381 -4.41 -17.891 1 95.19 131 LEU B CA 1
ATOM 2742 C C . LEU B 1 131 ? -1.327 -4.879 -19.344 1 95.19 131 LEU B C 1
ATOM 2744 O O . LEU B 1 131 ? -2.365 -5.145 -19.953 1 95.19 131 LEU B O 1
ATOM 2748 N N . ASN B 1 132 ? -0.087 -4.922 -19.875 1 92.5 132 ASN B N 1
ATOM 2749 C CA . ASN B 1 132 ? 0.104 -5.387 -21.25 1 92.5 132 ASN B CA 1
ATOM 2750 C C . ASN B 1 132 ? 0.106 -6.91 -21.328 1 92.5 132 ASN B C 1
ATOM 2752 O O . ASN B 1 132 ? 1.168 -7.535 -21.328 1 92.5 132 ASN B O 1
ATOM 2756 N N . ARG B 1 133 ? -1.027 -7.387 -21.5 1 93.19 133 ARG B N 1
ATOM 2757 C CA . ARG B 1 133 ? -1.228 -8.836 -21.469 1 93.19 133 ARG B CA 1
ATOM 2758 C C . ARG B 1 133 ? -0.379 -9.523 -22.531 1 93.19 133 ARG B C 1
ATOM 2760 O O . ARG B 1 133 ? 0.249 -10.547 -22.266 1 93.19 133 ARG B O 1
ATOM 2767 N N . GLU B 1 134 ? -0.364 -9 -23.703 1 90.25 134 GLU B N 1
ATOM 2768 C CA . GLU B 1 134 ? 0.37 -9.609 -24.812 1 90.25 134 GLU B CA 1
ATOM 2769 C C . GLU B 1 134 ? 1.862 -9.688 -24.5 1 90.25 134 GLU B C 1
ATOM 2771 O O . GLU B 1 134 ? 2.492 -10.727 -24.719 1 90.25 134 GLU B O 1
ATOM 2776 N N . ALA B 1 135 ? 2.357 -8.641 -24.031 1 88.94 135 ALA B N 1
ATOM 2777 C CA . ALA B 1 135 ? 3.779 -8.602 -23.703 1 88.94 135 ALA B CA 1
ATOM 2778 C C . ALA B 1 135 ? 4.109 -9.594 -22.594 1 88.94 135 ALA B C 1
ATOM 2780 O O . ALA B 1 135 ? 5.141 -10.266 -22.641 1 88.94 135 ALA B O 1
ATOM 2781 N N . ILE B 1 136 ? 3.23 -9.648 -21.656 1 91.06 136 ILE B N 1
ATOM 2782 C CA . ILE B 1 136 ? 3.426 -10.531 -20.5 1 91.06 136 ILE B CA 1
ATOM 2783 C C . ILE B 1 136 ? 3.387 -11.984 -20.953 1 91.06 136 ILE B C 1
ATOM 2785 O O . ILE B 1 136 ? 4.27 -12.773 -20.594 1 91.06 136 ILE B O 1
ATOM 2789 N N . LEU B 1 137 ? 2.398 -12.305 -21.734 1 89.31 137 LEU B N 1
ATOM 2790 C CA . LEU B 1 137 ? 2.248 -13.672 -22.203 1 89.31 137 LEU B CA 1
ATOM 2791 C C . LEU B 1 137 ? 3.408 -14.07 -23.109 1 89.31 137 LEU B C 1
ATOM 2793 O O . LEU B 1 137 ? 3.869 -15.219 -23.078 1 89.31 137 LEU B O 1
ATOM 2797 N N . ALA B 1 138 ? 3.891 -13.188 -23.875 1 86.25 138 ALA B N 1
ATOM 2798 C CA . ALA B 1 138 ? 5.035 -13.445 -24.734 1 86.25 138 ALA B CA 1
ATOM 2799 C C . ALA B 1 138 ? 6.277 -13.789 -23.922 1 86.25 138 ALA B C 1
ATOM 2801 O O . ALA B 1 138 ? 7.02 -14.711 -24.266 1 86.25 138 ALA B O 1
ATOM 2802 N N . GLU B 1 139 ? 6.461 -13.039 -22.938 1 81.5 139 GLU B N 1
ATOM 2803 C CA . GLU B 1 139 ? 7.621 -13.258 -22.078 1 81.5 139 GLU B CA 1
ATOM 2804 C C . GLU B 1 139 ? 7.508 -14.578 -21.312 1 81.5 139 GLU B C 1
ATOM 2806 O O . GLU B 1 139 ? 8.508 -15.273 -21.125 1 81.5 139 GLU B O 1
ATOM 2811 N N . LEU B 1 140 ? 6.379 -14.82 -20.891 1 84.12 140 LEU B N 1
ATOM 2812 C CA . LEU B 1 140 ? 6.145 -16.078 -20.188 1 84.12 140 LEU B CA 1
ATOM 2813 C C . LEU B 1 140 ? 6.41 -17.266 -21.094 1 84.12 140 LEU B C 1
ATOM 2815 O O . LEU B 1 140 ? 6.941 -18.281 -20.641 1 84.12 140 LEU B O 1
ATOM 2819 N N . ASN B 1 141 ? 5.988 -17.125 -22.234 1 76.12 141 ASN B N 1
ATOM 2820 C CA . ASN B 1 141 ? 6.215 -18.188 -23.203 1 76.12 141 ASN B CA 1
ATOM 2821 C C . ASN B 1 141 ? 7.691 -18.312 -23.578 1 76.12 141 ASN B C 1
ATOM 2823 O O . ASN B 1 141 ? 8.195 -19.406 -23.812 1 76.12 141 ASN B O 1
ATOM 2827 N N . ALA B 1 142 ? 8.305 -17.156 -23.719 1 65.12 142 ALA B N 1
ATOM 2828 C CA . ALA B 1 142 ? 9.734 -17.141 -24.031 1 65.12 142 ALA B CA 1
ATOM 2829 C C . ALA B 1 142 ? 10.547 -17.766 -22.906 1 65.12 142 ALA B C 1
ATOM 2831 O O . ALA B 1 142 ? 11.5 -18.5 -23.156 1 65.12 142 ALA B O 1
ATOM 2832 N N . ASP B 1 143 ? 10.266 -17.234 -21.688 1 56.5 143 ASP B N 1
ATOM 2833 C CA . ASP B 1 143 ? 10.945 -17.766 -20.5 1 56.5 143 ASP B CA 1
ATOM 2834 C C . ASP B 1 143 ? 10.844 -19.281 -20.453 1 56.5 143 ASP B C 1
ATOM 2836 O O . ASP B 1 143 ? 11.805 -19.953 -20.078 1 56.5 143 ASP B O 1
ATOM 2840 N N . THR B 1 144 ? 9.578 -19.656 -20.734 1 52.44 144 THR B N 1
ATOM 2841 C CA . THR B 1 144 ? 9.43 -21.109 -20.812 1 52.44 144 THR B CA 1
ATOM 2842 C C . THR B 1 144 ? 10.398 -21.703 -21.812 1 52.44 144 THR B C 1
ATOM 2844 O O . THR B 1 144 ? 10.984 -22.766 -21.578 1 52.44 144 THR B O 1
ATOM 2847 N N . THR B 1 145 ? 10.5 -20.906 -22.797 1 50.12 145 THR B N 1
ATOM 2848 C CA . THR B 1 145 ? 11.445 -21.375 -23.797 1 50.12 145 THR B CA 1
ATOM 2849 C C . THR B 1 145 ? 12.883 -21.156 -23.328 1 50.12 145 THR B C 1
ATOM 2851 O O . THR B 1 145 ? 13.727 -22.047 -23.5 1 50.12 145 THR B O 1
ATOM 2854 N N . ASN B 1 146 ? 13.039 -19.969 -22.766 1 50.19 146 ASN B N 1
ATOM 2855 C CA . ASN B 1 146 ? 14.391 -19.609 -22.328 1 50.19 146 ASN B CA 1
ATOM 2856 C C . ASN B 1 146 ? 14.766 -20.312 -21.031 1 50.19 146 ASN B C 1
ATOM 2858 O O . ASN B 1 146 ? 15.914 -20.703 -20.828 1 50.19 146 ASN B O 1
ATOM 2862 N N . HIS B 1 147 ? 13.836 -20.172 -19.953 1 51.19 147 HIS B N 1
ATOM 2863 C CA . HIS B 1 147 ? 14.039 -20.938 -18.734 1 51.19 147 HIS B CA 1
ATOM 2864 C C . HIS B 1 147 ? 14.406 -22.375 -19.047 1 51.19 147 HIS B C 1
ATOM 2866 O O . HIS B 1 147 ? 15.047 -23.047 -18.234 1 51.19 147 HIS B O 1
ATOM 2872 N N . GLN B 1 148 ? 13.883 -22.672 -20.188 1 53.91 148 GLN B N 1
ATOM 2873 C CA . GLN B 1 148 ? 14.297 -24 -20.594 1 53.91 148 GLN B CA 1
ATOM 2874 C C . GLN B 1 148 ? 15.758 -24.016 -21.047 1 53.91 148 GLN B C 1
ATOM 2876 O O . GLN B 1 148 ? 16.391 -25.078 -21.094 1 53.91 148 GLN B O 1
ATOM 2881 N N . LEU B 1 149 ? 16.266 -22.812 -21.109 1 59.22 149 LEU B N 1
ATOM 2882 C CA . LEU B 1 149 ? 17.625 -22.828 -21.625 1 59.22 149 LEU B CA 1
ATOM 2883 C C . LEU B 1 149 ? 18.625 -22.984 -20.484 1 59.22 149 LEU B C 1
ATOM 2885 O O . LEU B 1 149 ? 19.609 -23.719 -20.625 1 59.22 149 LEU B O 1
ATOM 2889 N N . LEU B 1 150 ? 18.328 -22.219 -19.281 1 70.38 150 LEU B N 1
ATOM 2890 C CA . LEU B 1 150 ? 19.25 -22.375 -18.172 1 70.38 150 LEU B CA 1
ATOM 2891 C C . LEU B 1 150 ? 18.641 -23.203 -17.062 1 70.38 150 LEU B C 1
ATOM 2893 O O . LEU B 1 150 ? 17.438 -23.094 -16.781 1 70.38 150 LEU B O 1
ATOM 2897 N N . THR B 1 151 ? 19.453 -24.188 -16.594 1 67.44 151 THR B N 1
ATOM 2898 C CA . THR B 1 151 ? 19.016 -24.953 -15.43 1 67.44 151 THR B CA 1
ATOM 2899 C C . THR B 1 151 ? 18.844 -24.047 -14.211 1 67.44 151 THR B C 1
ATOM 2901 O O . THR B 1 151 ? 19.266 -22.891 -14.227 1 67.44 151 THR B O 1
ATOM 2904 N N . LEU B 1 152 ? 18.141 -24.578 -13.219 1 71.75 152 LEU B N 1
ATOM 2905 C CA . LEU B 1 152 ? 17.938 -23.844 -11.969 1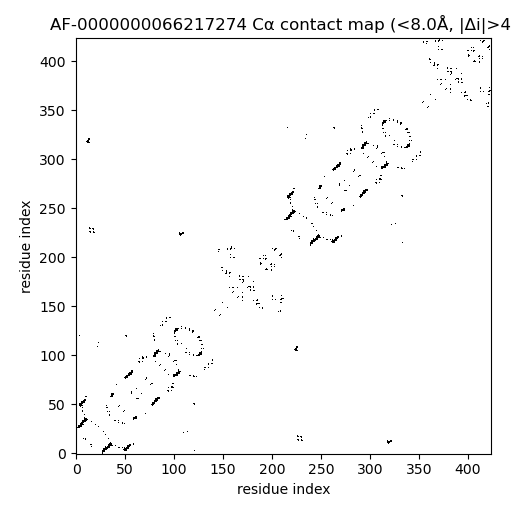 71.75 152 LEU B CA 1
ATOM 2906 C C . LEU B 1 152 ? 19.266 -23.406 -11.375 1 71.75 152 LEU B C 1
ATOM 2908 O O . LEU B 1 152 ? 19.391 -22.281 -10.906 1 71.75 152 LEU B O 1
ATOM 2912 N N . ARG B 1 153 ? 20.203 -24.25 -11.406 1 77.75 153 ARG B N 1
ATOM 2913 C CA . ARG B 1 153 ? 21.5 -23.953 -10.828 1 77.75 153 ARG B CA 1
ATOM 2914 C C . ARG B 1 153 ? 22.219 -22.875 -11.625 1 77.75 153 ARG B C 1
ATOM 2916 O O . ARG B 1 153 ? 22.859 -22 -11.047 1 77.75 153 ARG B O 1
ATOM 2923 N N . GLU B 1 154 ? 22.078 -22.906 -12.906 1 81.62 154 GLU B N 1
ATOM 2924 C CA . GLU B 1 154 ? 22.703 -21.906 -13.766 1 81.62 154 GLU B CA 1
ATOM 2925 C C . GLU B 1 154 ? 22.109 -20.531 -13.516 1 81.62 154 GLU B C 1
ATOM 2927 O O . GLU B 1 154 ? 2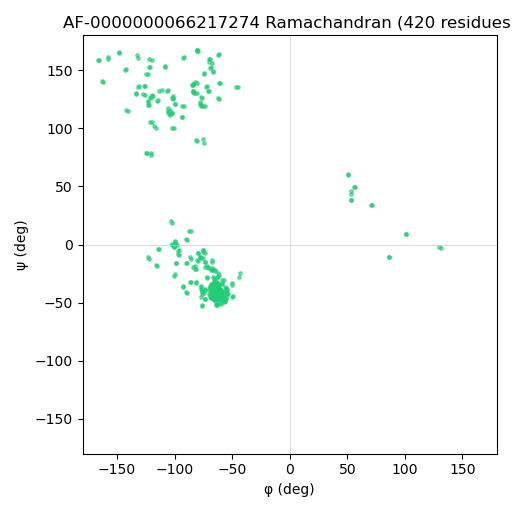2.828 -19.531 -13.492 1 81.62 154 GLU B O 1
ATOM 2932 N N . ARG B 1 155 ? 20.906 -20.562 -13.266 1 78.94 155 ARG B N 1
ATOM 2933 C CA . ARG B 1 155 ? 20.219 -19.297 -13.023 1 78.94 155 ARG B CA 1
ATOM 2934 C C . ARG B 1 155 ? 20.656 -18.688 -11.695 1 78.94 155 ARG B C 1
ATOM 2936 O O . ARG B 1 155 ? 20.812 -17.469 -11.586 1 78.94 155 ARG B O 1
ATOM 2943 N N . GLN B 1 156 ? 20.766 -19.484 -10.734 1 80.12 156 GLN B N 1
ATOM 2944 C CA . GLN B 1 156 ? 21.25 -19.031 -9.438 1 80.12 156 GLN B CA 1
ATOM 2945 C C . GLN B 1 156 ? 22.656 -18.422 -9.562 1 80.12 156 GLN B C 1
ATOM 2947 O O . GLN B 1 156 ? 22.922 -17.375 -8.984 1 80.12 156 GLN B O 1
ATOM 2952 N N . VAL B 1 157 ? 23.469 -19.078 -10.297 1 87.5 157 VAL B N 1
ATOM 2953 C CA . VAL B 1 157 ? 24.844 -18.625 -10.516 1 87.5 157 VAL B CA 1
ATOM 2954 C C . VAL B 1 157 ? 24.812 -17.281 -11.258 1 87.5 157 VAL B C 1
ATOM 2956 O O . VAL B 1 157 ? 25.531 -16.359 -10.883 1 87.5 157 VAL B O 1
ATOM 2959 N N . LEU B 1 158 ? 23.969 -17.219 -12.273 1 85.25 158 LEU B N 1
ATOM 2960 C CA . LEU B 1 158 ? 23.844 -16.016 -13.078 1 85.25 158 LEU B CA 1
ATOM 2961 C C . LEU B 1 158 ? 23.438 -14.828 -12.219 1 85.25 158 LEU B C 1
ATOM 2963 O O . LEU B 1 158 ? 23.969 -13.727 -12.359 1 85.25 158 LEU B O 1
ATOM 2967 N N . LYS B 1 159 ? 22.484 -15.07 -11.383 1 83.12 159 LYS B N 1
ATOM 2968 C CA . LYS B 1 159 ? 22 -14.023 -10.484 1 83.12 159 LYS B CA 1
ATOM 2969 C C . LYS B 1 159 ? 23.125 -13.477 -9.609 1 83.12 159 LYS B C 1
ATOM 2971 O O . LYS B 1 159 ? 23.25 -12.258 -9.445 1 83.12 159 LYS B O 1
ATOM 2976 N N . LEU B 1 160 ? 23.922 -14.32 -9.055 1 86.31 160 LEU B N 1
ATOM 2977 C CA . LEU B 1 160 ? 25.016 -13.93 -8.172 1 86.31 160 LEU B CA 1
ATOM 2978 C C . LEU B 1 160 ? 26.094 -13.195 -8.945 1 86.31 160 LEU B C 1
ATOM 2980 O O . LEU B 1 160 ? 26.703 -12.25 -8.438 1 86.31 160 LEU B O 1
ATOM 2984 N N . ILE B 1 161 ? 26.297 -13.578 -10.18 1 86.88 161 ILE B N 1
ATOM 2985 C CA . ILE B 1 161 ? 27.219 -12.859 -11.047 1 86.88 161 ILE B CA 1
ATOM 2986 C C . ILE B 1 161 ? 26.734 -11.43 -11.25 1 86.88 161 ILE B C 1
ATOM 2988 O O . ILE B 1 161 ? 27.516 -10.477 -11.156 1 86.88 161 ILE B O 1
ATOM 2992 N N . ASP B 1 162 ? 25.469 -11.391 -11.445 1 84.31 162 ASP B N 1
ATOM 2993 C CA . ASP B 1 162 ? 24.859 -10.086 -11.703 1 84.31 162 ASP B CA 1
ATOM 2994 C C . ASP B 1 162 ? 24.969 -9.188 -10.477 1 84.31 162 ASP B C 1
ATOM 2996 O O . ASP B 1 162 ? 25.062 -7.965 -10.602 1 84.31 162 ASP B O 1
ATOM 3000 N N . GLU B 1 163 ? 24.922 -9.805 -9.352 1 82.56 163 GLU B N 1
ATOM 3001 C CA . GLU B 1 163 ? 25 -9.078 -8.086 1 82.56 163 GLU B CA 1
ATOM 3002 C C . GLU B 1 163 ? 26.438 -8.719 -7.746 1 82.56 163 GLU B C 1
ATOM 3004 O O . GLU B 1 163 ? 26.703 -8.094 -6.719 1 82.56 163 GLU B O 1
ATOM 3009 N N . GLY B 1 164 ? 27.344 -9.25 -8.57 1 83.31 164 GLY B N 1
ATOM 3010 C CA . GLY B 1 164 ? 28.719 -8.82 -8.453 1 83.31 164 GLY B CA 1
ATOM 3011 C C . GLY B 1 164 ? 29.594 -9.805 -7.695 1 83.31 164 GLY B C 1
ATOM 3012 O O . GLY B 1 164 ? 30.734 -9.5 -7.355 1 83.31 164 GLY B O 1
ATOM 3013 N N . TYR B 1 165 ? 29.156 -10.867 -7.426 1 87.56 165 TYR B N 1
ATOM 3014 C CA . TYR B 1 165 ? 29.953 -11.852 -6.703 1 87.56 165 TYR B CA 1
ATOM 3015 C C . TYR B 1 165 ? 31 -12.469 -7.617 1 87.56 165 TYR B C 1
ATOM 3017 O O . TYR B 1 165 ? 30.75 -12.695 -8.805 1 87.56 165 TYR B O 1
ATOM 3025 N N . THR B 1 166 ? 32.156 -12.789 -6.996 1 89.06 166 THR B N 1
ATOM 3026 C CA . THR B 1 166 ? 33.188 -13.547 -7.672 1 89.06 166 THR B CA 1
ATOM 3027 C C . THR B 1 166 ? 32.875 -15.039 -7.676 1 89.06 166 THR B C 1
ATOM 3029 O O . THR B 1 166 ? 31.969 -15.484 -6.961 1 89.06 166 THR B O 1
ATOM 3032 N N . ASN B 1 167 ? 33.656 -15.773 -8.523 1 90.62 167 ASN B N 1
ATOM 3033 C CA . ASN B 1 167 ? 33.469 -17.219 -8.523 1 90.62 167 ASN B CA 1
ATOM 3034 C C . ASN B 1 167 ? 33.625 -17.797 -7.117 1 90.62 167 ASN B C 1
ATOM 3036 O O . ASN B 1 167 ? 32.875 -18.703 -6.73 1 90.62 167 ASN B O 1
ATOM 3040 N N . HIS B 1 168 ? 34.531 -17.234 -6.469 1 91.5 168 HIS B N 1
ATOM 3041 C CA . HIS B 1 168 ? 34.719 -17.688 -5.102 1 91.5 168 HIS B CA 1
ATOM 3042 C C . HIS B 1 168 ? 33.531 -17.344 -4.215 1 91.5 168 HIS B C 1
ATOM 3044 O O . HIS B 1 168 ? 33.062 -18.188 -3.443 1 91.5 168 HIS B O 1
ATOM 3050 N N . GLY B 1 169 ? 33.062 -16.172 -4.352 1 92 169 GLY B N 1
ATOM 3051 C CA . GLY B 1 169 ? 31.891 -15.758 -3.602 1 92 169 GLY B CA 1
ATOM 3052 C C . GLY B 1 169 ? 30.672 -16.594 -3.898 1 92 169 GLY B C 1
ATOM 3053 O O . GLY B 1 169 ? 29.922 -16.953 -2.988 1 92 169 GLY B O 1
ATOM 3054 N N . ILE B 1 170 ? 30.422 -16.875 -5.086 1 93.12 170 ILE B N 1
ATOM 3055 C CA . ILE B 1 170 ? 29.281 -17.672 -5.52 1 93.12 170 ILE B CA 1
ATOM 3056 C C . ILE B 1 170 ? 29.406 -19.094 -4.953 1 93.12 170 ILE B C 1
ATOM 3058 O O . ILE B 1 170 ? 28.422 -19.656 -4.48 1 93.12 170 ILE B O 1
ATOM 3062 N N . SER B 1 171 ? 30.641 -19.594 -4.902 1 93.69 171 SER B N 1
ATOM 3063 C CA . SER B 1 171 ? 30.875 -20.922 -4.348 1 93.69 171 SER B CA 1
ATOM 3064 C C . SER B 1 171 ? 30.484 -20.984 -2.875 1 93.69 171 SER B C 1
ATOM 3066 O O . SER B 1 171 ? 29.891 -21.969 -2.426 1 93.69 171 SER B O 1
ATOM 3068 N N . GLU B 1 172 ? 30.688 -19.984 -2.23 1 89.94 172 GLU B N 1
ATOM 3069 C CA . GLU B 1 172 ? 30.359 -19.922 -0.809 1 89.94 172 GLU B CA 1
ATOM 3070 C C . GLU B 1 172 ? 28.859 -19.797 -0.596 1 89.94 172 GLU B C 1
ATOM 3072 O O . GLU B 1 172 ? 28.281 -20.453 0.265 1 89.94 172 GLU B O 1
ATOM 3077 N N . LYS B 1 173 ? 28.328 -18.984 -1.419 1 86.19 173 LYS B N 1
ATOM 3078 C CA . LYS B 1 173 ? 26.906 -18.672 -1.259 1 86.19 173 LYS B CA 1
ATOM 3079 C C . LYS B 1 173 ? 26.047 -19.891 -1.597 1 86.19 173 LYS B C 1
ATOM 3081 O O . LYS B 1 173 ? 25.016 -20.109 -0.96 1 86.19 173 LYS B O 1
ATOM 3086 N N . LEU B 1 174 ? 26.469 -20.609 -2.549 1 87.5 174 LEU B N 1
ATOM 3087 C CA . LEU B 1 174 ? 25.656 -21.734 -3.035 1 87.5 174 LEU B CA 1
ATOM 3088 C C . LEU B 1 174 ? 26.188 -23.062 -2.498 1 87.5 174 LEU B C 1
ATOM 3090 O O . LEU B 1 174 ? 25.641 -24.109 -2.807 1 87.5 174 LEU B O 1
ATOM 3094 N N . HIS B 1 175 ? 27.266 -23 -1.722 1 88.19 175 HIS B N 1
ATOM 3095 C CA . HIS B 1 175 ? 27.875 -24.188 -1.124 1 88.19 175 HIS B CA 1
ATOM 3096 C C . HIS B 1 175 ? 28.25 -25.203 -2.189 1 88.19 175 HIS B C 1
ATOM 3098 O O . HIS B 1 175 ? 27.938 -26.391 -2.062 1 88.19 175 HIS B O 1
ATOM 3104 N N . ILE B 1 176 ? 28.922 -24.781 -3.193 1 90.12 176 ILE B N 1
ATOM 3105 C CA . ILE B 1 176 ? 29.469 -25.641 -4.25 1 90.12 176 ILE B CA 1
ATOM 3106 C C . ILE B 1 176 ? 30.938 -25.266 -4.504 1 90.12 176 ILE B C 1
ATOM 3108 O O . ILE B 1 176 ? 31.406 -24.234 -4.027 1 90.12 176 ILE B O 1
ATOM 3112 N N . SER B 1 177 ? 31.656 -26.141 -5.156 1 90.62 177 SER B N 1
ATOM 3113 C CA . SER B 1 177 ? 33.062 -25.891 -5.449 1 90.62 177 SER B CA 1
ATOM 3114 C C . SER B 1 177 ? 33.219 -24.797 -6.496 1 90.62 177 SER B C 1
ATOM 3116 O O . SER B 1 177 ? 32.312 -24.562 -7.309 1 90.62 177 SER B O 1
ATOM 3118 N N . ILE B 1 178 ? 34.375 -24.234 -6.445 1 91.69 178 ILE B N 1
ATOM 3119 C CA . ILE B 1 178 ? 34.656 -23.203 -7.43 1 91.69 178 ILE B CA 1
ATOM 3120 C C . ILE B 1 178 ? 34.656 -23.812 -8.836 1 91.69 178 ILE B C 1
ATOM 3122 O O . ILE B 1 178 ? 34.188 -23.172 -9.781 1 91.69 178 ILE B O 1
ATOM 3126 N N . LYS B 1 179 ? 35.031 -25 -8.93 1 92.5 179 LYS B N 1
ATOM 3127 C CA . LYS B 1 179 ? 35 -25.688 -10.219 1 92.5 179 LYS B CA 1
ATOM 3128 C C . LYS B 1 179 ? 33.594 -25.859 -10.742 1 92.5 179 LYS B C 1
ATOM 3130 O O . LYS B 1 179 ? 33.344 -25.703 -11.945 1 92.5 179 LYS B O 1
ATOM 3135 N N . THR B 1 180 ? 32.719 -26.156 -9.914 1 90.31 180 THR B N 1
ATOM 3136 C CA . THR B 1 180 ? 31.312 -26.297 -10.281 1 90.31 180 THR B CA 1
ATOM 3137 C C . THR B 1 180 ? 30.734 -24.969 -10.75 1 90.31 180 THR B C 1
ATOM 3139 O O . THR B 1 180 ? 29.969 -24.922 -11.703 1 90.31 180 THR B O 1
ATOM 3142 N N . VAL B 1 181 ? 31.078 -23.953 -10.07 1 93.81 181 VAL B N 1
ATOM 3143 C CA . VAL B 1 181 ? 30.641 -22.625 -10.484 1 93.81 181 VAL B CA 1
ATOM 3144 C C . VAL B 1 181 ? 31.109 -22.359 -11.914 1 93.81 181 VAL B C 1
ATOM 3146 O O . VAL B 1 181 ? 30.328 -21.891 -12.75 1 93.81 181 VAL B O 1
ATOM 3149 N N . GLU B 1 182 ? 32.375 -22.688 -12.133 1 91.81 182 GLU B N 1
ATOM 3150 C CA . GLU B 1 182 ? 32.969 -22.469 -13.453 1 91.81 182 GLU B CA 1
ATOM 3151 C C . GLU B 1 182 ? 32.25 -23.297 -14.516 1 91.81 182 GLU B C 1
ATOM 3153 O O . GLU B 1 182 ? 32.031 -22.828 -15.625 1 91.81 182 GLU B O 1
ATOM 3158 N N . THR B 1 183 ? 31.906 -24.453 -14.141 1 90.25 183 THR B N 1
ATOM 3159 C CA . THR B 1 183 ? 31.172 -25.312 -15.055 1 90.25 183 THR B CA 1
ATOM 3160 C C . THR B 1 183 ? 29.812 -24.719 -15.406 1 90.25 183 THR B C 1
ATOM 3162 O O . THR B 1 183 ? 29.438 -24.688 -16.578 1 90.25 183 THR B O 1
ATOM 3165 N N . HIS B 1 184 ? 29.125 -24.25 -14.453 1 89.88 184 HIS B N 1
ATOM 3166 C CA . HIS B 1 184 ? 27.828 -23.625 -14.695 1 89.88 184 HIS B CA 1
ATOM 3167 C C . HIS B 1 184 ? 27.969 -22.391 -15.57 1 89.88 184 HIS B C 1
ATOM 3169 O O . HIS B 1 184 ? 27.156 -22.156 -16.453 1 89.88 184 HIS B O 1
ATOM 3175 N N . ARG B 1 185 ? 28.938 -21.625 -15.25 1 88.94 185 ARG B N 1
ATOM 3176 C CA . ARG B 1 185 ? 29.203 -20.438 -16.062 1 88.94 185 ARG B CA 1
ATOM 3177 C C . ARG B 1 185 ? 29.438 -20.797 -17.516 1 88.94 185 ARG B C 1
ATOM 3179 O O . ARG B 1 185 ? 28.891 -20.172 -18.422 1 88.94 185 ARG B O 1
ATOM 3186 N N . MET B 1 186 ? 30.281 -21.797 -17.703 1 87.25 186 MET B N 1
ATOM 3187 C CA . MET B 1 186 ? 30.594 -22.25 -19.047 1 87.25 186 MET B CA 1
ATOM 3188 C C . MET B 1 186 ? 29.344 -22.766 -19.75 1 87.25 186 MET B C 1
ATOM 3190 O O . MET B 1 186 ? 29.125 -22.469 -20.922 1 87.25 186 MET B O 1
ATOM 3194 N N . ASN B 1 187 ? 28.578 -23.531 -19.062 1 85.94 187 ASN B N 1
ATOM 3195 C CA . ASN B 1 187 ? 27.344 -24.047 -19.641 1 85.94 187 ASN B CA 1
ATOM 3196 C C . ASN B 1 187 ? 26.406 -22.922 -20.062 1 85.94 187 ASN B C 1
ATOM 3198 O O . ASN B 1 187 ? 25.812 -22.969 -21.141 1 85.94 187 ASN B O 1
ATOM 3202 N N . MET B 1 188 ? 26.297 -21.938 -19.219 1 83.88 188 MET B N 1
ATOM 3203 C CA . MET B 1 188 ? 25.438 -20.797 -19.531 1 83.88 188 MET B CA 1
ATOM 3204 C C . MET B 1 188 ? 25.922 -20.062 -20.766 1 83.88 188 MET B C 1
ATOM 3206 O O . MET B 1 188 ? 25.125 -19.672 -21.625 1 83.88 188 MET B O 1
ATOM 3210 N N . MET B 1 189 ? 27.219 -19.891 -20.75 1 82.31 189 MET B N 1
ATOM 3211 C CA . MET B 1 189 ? 27.812 -19.188 -21.891 1 82.31 189 MET B CA 1
ATOM 3212 C C . MET B 1 189 ? 27.562 -19.953 -23.188 1 82.31 189 MET B C 1
ATOM 3214 O O . MET B 1 189 ? 27.25 -19.359 -24.203 1 82.31 189 MET B O 1
ATOM 3218 N N . ARG B 1 190 ? 27.719 -21.188 -23.078 1 82.31 190 ARG B N 1
ATOM 3219 C CA . ARG B 1 190 ? 27.469 -22.047 -24.25 1 82.31 190 ARG B CA 1
ATOM 3220 C C . ARG B 1 190 ? 26 -21.969 -24.688 1 82.31 190 ARG B C 1
ATOM 3222 O O . ARG B 1 190 ? 25.719 -21.781 -25.859 1 82.31 190 ARG B O 1
ATOM 3229 N N . LYS B 1 191 ? 25.156 -22.062 -23.703 1 78.88 191 LYS B N 1
ATOM 3230 C CA . LYS B 1 191 ? 23.719 -22.062 -24 1 78.88 191 LYS B CA 1
ATOM 3231 C C . LYS B 1 191 ? 23.281 -20.719 -24.594 1 78.88 191 LYS B C 1
ATOM 3233 O O . LYS B 1 191 ? 22.422 -20.672 -25.453 1 78.88 191 LYS B O 1
ATOM 3238 N N . LEU B 1 192 ? 23.969 -19.734 -24.125 1 77.06 192 LEU B N 1
ATOM 3239 C CA . LEU B 1 192 ? 23.578 -18.391 -24.562 1 77.06 192 LEU B CA 1
ATOM 3240 C C . LEU B 1 192 ? 24.5 -17.906 -25.672 1 77.06 192 LEU B C 1
ATOM 3242 O O . LEU B 1 192 ? 24.344 -16.781 -26.156 1 77.06 192 LEU B O 1
ATOM 3246 N N . GLN B 1 193 ? 25.375 -18.703 -26.062 1 77.44 193 GLN B N 1
ATOM 3247 C CA . GLN B 1 193 ? 26.297 -18.453 -27.156 1 77.44 193 GLN B CA 1
ATOM 3248 C C . GLN B 1 193 ? 27.031 -17.125 -26.953 1 77.44 193 GLN B C 1
ATOM 3250 O O . GLN B 1 193 ? 27.109 -16.297 -27.875 1 77.44 193 GLN B O 1
ATOM 3255 N N . VAL B 1 194 ? 27.484 -17.016 -25.688 1 81 194 VAL B N 1
ATOM 3256 C CA . VAL B 1 194 ? 28.312 -15.859 -25.375 1 81 194 VAL B CA 1
ATOM 3257 C C . VAL B 1 194 ? 29.672 -16.328 -24.844 1 81 194 VAL B C 1
ATOM 3259 O O . VAL B 1 194 ? 29.812 -17.469 -24.391 1 81 194 VAL B O 1
ATOM 3262 N N . HIS B 1 195 ? 30.672 -15.344 -24.953 1 78.44 195 HIS B N 1
ATOM 3263 C CA . HIS B 1 195 ? 32.031 -15.75 -24.625 1 78.44 195 HIS B CA 1
ATOM 3264 C C . HIS B 1 195 ? 32.625 -14.883 -23.516 1 78.44 195 HIS B C 1
ATOM 3266 O O . HIS B 1 195 ? 33.719 -15.148 -23.031 1 78.44 195 HIS B O 1
ATOM 3272 N N . LYS B 1 196 ? 31.938 -13.773 -23.172 1 79.81 196 LYS B N 1
ATOM 3273 C CA . LYS B 1 196 ? 32.375 -12.891 -22.109 1 79.81 196 LYS B CA 1
ATOM 3274 C C . LYS B 1 196 ? 31.281 -12.695 -21.062 1 79.81 196 LYS B C 1
ATOM 3276 O O . LYS B 1 196 ? 30.094 -12.734 -21.391 1 79.81 196 LYS B O 1
ATOM 3281 N N . VAL B 1 197 ? 31.797 -12.531 -19.797 1 80.56 197 VAL B N 1
ATOM 3282 C CA . VAL B 1 197 ? 30.859 -12.359 -18.688 1 80.56 197 VAL B CA 1
ATOM 3283 C C . VAL B 1 197 ? 30 -11.117 -18.938 1 80.56 197 VAL B C 1
ATOM 3285 O O . VAL B 1 197 ? 28.797 -11.109 -18.641 1 80.56 197 VAL B O 1
ATOM 3288 N N . THR B 1 198 ? 30.594 -10.148 -19.406 1 77.81 198 THR B N 1
ATOM 3289 C CA . THR B 1 198 ? 29.844 -8.93 -19.719 1 77.81 198 THR B CA 1
ATOM 3290 C C . THR B 1 198 ? 28.75 -9.211 -20.734 1 77.81 198 THR B C 1
ATOM 3292 O O . THR B 1 198 ? 27.641 -8.695 -20.609 1 77.81 198 THR B O 1
ATOM 3295 N N . GLU B 1 199 ? 29.109 -9.961 -21.719 1 77.12 199 GLU B N 1
ATOM 3296 C CA . GLU B 1 199 ? 28.125 -10.367 -22.719 1 77.12 199 GLU B CA 1
ATOM 3297 C C . GLU B 1 199 ? 27.047 -11.25 -22.094 1 77.12 199 GLU B C 1
ATOM 3299 O O . GLU B 1 199 ? 25.859 -11.148 -22.438 1 77.12 199 GLU B O 1
ATOM 3304 N N . LEU B 1 200 ? 27.484 -12.117 -21.203 1 79.88 200 LEU B N 1
ATOM 3305 C CA . LEU B 1 200 ? 26.562 -12.984 -20.484 1 79.88 200 LEU B CA 1
ATOM 3306 C C . LEU B 1 200 ? 25.516 -12.156 -19.734 1 79.88 200 LEU B C 1
ATOM 3308 O O . LEU B 1 200 ? 24.328 -12.422 -19.844 1 79.88 200 LEU B O 1
ATOM 3312 N N . LEU B 1 201 ? 26.016 -11.211 -19.078 1 78.44 201 LEU B N 1
ATOM 3313 C CA . LEU B 1 201 ? 25.109 -10.375 -18.281 1 78.44 201 LEU B CA 1
ATOM 3314 C C . LEU B 1 201 ? 24.188 -9.57 -19.188 1 78.44 201 LEU B C 1
ATOM 3316 O O . LEU B 1 201 ? 22.984 -9.438 -18.906 1 78.44 201 LEU B O 1
ATOM 3320 N N . ASN B 1 202 ? 24.719 -9.117 -20.234 1 74.62 202 ASN B N 1
ATOM 3321 C CA . ASN B 1 202 ? 23.906 -8.391 -21.203 1 74.62 202 ASN B CA 1
ATOM 3322 C C . ASN B 1 202 ? 22.844 -9.289 -21.812 1 74.62 202 ASN B C 1
ATOM 3324 O O . ASN B 1 202 ? 21.672 -8.891 -21.922 1 74.62 202 ASN B O 1
ATOM 3328 N N . CYS B 1 203 ? 23.359 -10.469 -22.281 1 66.56 203 CYS B N 1
ATOM 3329 C CA . CYS B 1 203 ? 22.438 -11.445 -22.859 1 66.56 203 CYS B CA 1
ATOM 3330 C C . CYS B 1 203 ? 21.375 -11.859 -21.859 1 66.56 203 CYS B C 1
ATOM 3332 O O . CYS B 1 203 ? 20.188 -11.953 -22.203 1 66.56 203 CYS B O 1
ATOM 3334 N N . ALA B 1 204 ? 21.875 -12.102 -20.688 1 71.94 204 ALA B N 1
ATOM 3335 C CA . ALA B 1 204 ? 20.938 -12.523 -19.641 1 71.94 204 ALA B CA 1
ATOM 3336 C C . ALA B 1 204 ? 19.906 -11.445 -19.359 1 71.94 204 ALA B C 1
ATOM 3338 O O . ALA B 1 204 ? 18.734 -11.75 -19.125 1 71.94 204 ALA B O 1
ATOM 3339 N N . ARG B 1 205 ? 20.328 -10.297 -19.359 1 68.5 205 ARG B N 1
ATOM 3340 C CA . ARG B 1 205 ? 19.406 -9.172 -19.172 1 68.5 205 ARG B CA 1
ATOM 3341 C C . ARG B 1 205 ? 18.438 -9.062 -20.328 1 68.5 205 ARG B C 1
ATOM 3343 O O . ARG B 1 205 ? 17.234 -8.859 -20.125 1 68.5 205 ARG B O 1
ATOM 3350 N N . ARG B 1 206 ? 19.094 -9.172 -21.469 1 60.88 206 ARG B N 1
ATOM 3351 C CA . ARG B 1 206 ? 18.281 -9.125 -22.688 1 60.88 206 ARG B CA 1
ATOM 3352 C C . ARG B 1 206 ? 17.25 -10.242 -22.703 1 60.88 206 ARG B C 1
ATOM 3354 O O . ARG B 1 206 ? 16.094 -10.039 -23.109 1 60.88 206 ARG B O 1
ATOM 3361 N N . MET B 1 207 ? 17.812 -11.375 -22.281 1 59.31 207 MET B N 1
ATOM 3362 C CA . MET B 1 207 ? 16.969 -12.562 -22.328 1 59.31 207 MET B CA 1
ATOM 3363 C C . MET B 1 207 ? 16.188 -12.727 -21.031 1 59.31 207 MET B C 1
ATOM 3365 O O . MET B 1 207 ? 15.539 -13.75 -20.812 1 59.31 207 MET B O 1
ATOM 3369 N N . ARG B 1 208 ? 16.422 -11.68 -20.219 1 59.34 208 ARG B N 1
ATOM 3370 C CA . ARG B 1 208 ? 15.742 -11.578 -18.922 1 59.34 208 ARG B CA 1
ATOM 3371 C C . ARG B 1 208 ? 15.945 -12.844 -18.094 1 59.34 208 ARG B C 1
ATOM 3373 O O . ARG B 1 208 ? 15 -13.375 -17.516 1 59.34 208 ARG B O 1
ATOM 3380 N N . LEU B 1 209 ? 17.156 -13.344 -18.219 1 60.03 209 LEU B N 1
ATOM 3381 C CA . LEU B 1 209 ? 17.531 -14.547 -17.484 1 60.03 209 LEU B CA 1
ATOM 3382 C C . LEU B 1 209 ? 17.906 -14.203 -16.047 1 60.03 209 LEU B C 1
ATOM 3384 O O . LEU B 1 209 ? 18.016 -15.102 -15.203 1 60.03 209 LEU B O 1
ATOM 3388 N N . ILE B 1 210 ? 18.281 -12.875 -15.797 1 60.06 210 ILE B N 1
ATOM 3389 C CA . ILE B 1 210 ? 18.688 -12.43 -14.469 1 60.06 210 ILE B CA 1
ATOM 3390 C C . ILE B 1 210 ? 17.547 -11.672 -13.805 1 60.06 210 ILE B C 1
ATOM 3392 O O . ILE B 1 210 ? 16.969 -10.766 -14.406 1 60.06 210 ILE B O 1
ATOM 3396 N N . GLU B 1 211 ? 17.078 -12.164 -12.891 1 50.09 211 GLU B N 1
ATOM 3397 C CA . GLU B 1 211 ? 15.953 -11.555 -12.188 1 50.09 211 GLU B CA 1
ATOM 3398 C C . GLU B 1 211 ? 16.406 -10.375 -11.344 1 50.09 211 GLU B C 1
ATOM 3400 O O . GLU B 1 211 ? 17.406 -10.461 -10.617 1 50.09 211 GLU B O 1
ATOM 3405 N N . TYR B 1 212 ? 16.406 -9.117 -11.898 1 42.31 212 TYR B N 1
ATOM 3406 C CA . TYR B 1 212 ? 16.766 -8 -11.039 1 42.31 212 TYR B CA 1
ATOM 3407 C C . TYR B 1 212 ? 15.672 -7.719 -10.016 1 42.31 212 TYR B C 1
ATOM 3409 O O . TYR B 1 212 ? 14.492 -7.957 -10.281 1 42.31 212 TYR B O 1
#

InterPro domains:
  IPR000792 Transcription regulator LuxR, C-terminal [PF00196] (149-201)
  IPR000792 Transcription regulator LuxR, C-terminal [PR00038] (150-164)
  IPR000792 Transcription regulator LuxR, C-terminal [PR00038] (164-180)
  IPR000792 Transcription regulator LuxR, C-terminal [PR00038] (180-192)
  IPR000792 Transcription regulator LuxR, C-terminal [PS00622] (164-191)
  IPR000792 Transcription regulator LuxR, C-terminal [PS50043] (143-208)
  IPR000792 Transcription regulator LuxR, C-terminal [SM00421] (147-204)
  IPR000792 Transcription regulator LuxR, C-terminal [cd06170] (150-206)
  IPR001789 Signal transduction response regulator, receiver domain [PF00072] (6-117)
  IPR001789 Signal transduction response regulator, receiver domain [PS50110] (5-121)
  IPR001789 Signal transduction response regulator, receiver domain [SM00448] (4-117)
  IPR011006 CheY-like superfamily [SSF52172] (3-130)
  IPR016032 Signal transduction response regulator, C-terminal effector [SSF46894] (143-211)
  IPR039420 Transcriptional regulatory protein WalR-like [PTHR43214] (3-210)
  IPR058245 NreC/VraR/RcsB-like, phosphoacceptor receiver domain [cd17535] (6-121)

Secondary structure (DSSP, 8-state):
---EEEEEE-S-HHHHHHHHHHHTT-TTEEEEEEESSTHHHHHHHHHH--SEEEE-TT-TT--HHHHHHHHHHH-TTSEEEEEES---HHHHHHHHHHT-SEEEETTS-HHHHHHHHHHHHTT--EE-TTS-HHHHHHHHHHHHHHTTTS-HHHHHHHHHHHTT--HHHHHHHHT--HHHHHHHHHHHHHHHT--SHHHHHHHHHHTT-S--/---EEEEEE-S-HHHHHHHHHHHTT-TTEEEEEEESSGGGHHHHHHHH--SEEEE-TT-TT--HHHHHHHHHHH-TTSEEEEEES---HHHHHHHHHHT-SEEEETTS-HHHHHHHHHHHHTT--EE-TTS-HHHHHHHHHHHHHHTTTS-HHHHHHHHHHHTT--HHHHHHHHT--HHHHHHHHHHHHHHHT--SHHHHHHHHHHTT-S--

Foldseek 3Di:
DAAFEEEEEAQDVVVVVVLVVLCVVPRSYHHPYYHDAPVCVVVCCVVPVGQEYEHECPGPPDHLLPVLLVCCVVNVRRAYEYEYQDQDLLVVLSNVLSRHQEYEHVPDDSVQVVVQCVQCSVPHHYYYPVHDPVVSVVLNVLCVVCVVLADPVLLLLLQVVLVPDDLVRSCVVVVHDSVVSVVSVVSQCVSQVHDDNVVSNVSCVVNVSHSD/DAAFEEEEEAQDVVVVVVLVVLCVVPRSYDHPYYHDAPVCVVVVCVVPVGQEYEHECPGPPDHLLPVLLVCCVVNVRRAYEYEYQDPDLLVVLSNVLSRHQEYEHVPDDSVQVVVQCVQCSVPHHYYYPVHDPVVSVVLNVLCVVCVVLADPVLLLLLQVVLVPDDLVRSCVVVVHDSVVSVVSVVSQCVSQVHDDNVVSNVSCVVNVSHRD

Nearest PDB structures (foldseek):
  4gvp-assembly1_A  TM=6.250E-01  e=2.470E-16  Staphylococcus aureus subsp. aureus Mu50
  5hev-assembly1_A  TM=6.020E-01  e=4.012E-16  Enterococcus faecium SD3B-2
  3cz5-assembly2_B  TM=8.744E-01  e=5.811E-11  Aurantimonas manganoxydans SI85-9A1
  7ve6-assembly1_B  TM=9.023E-01  e=1.004E-09  Staphylococcus aureus subsp. aureus Mu50
  6ekh-assembly1_Y  TM=9.519E-01  e=1.959E-08  Methanococcus maripaludis

Radius of gyration: 25.83 Å; Cα contacts (8 Å, |Δi|>4): 664; chains: 2; bounding box: 60×61×50 Å